Protein AF-0000000085033631 (afdb_homodimer)

Nearest PDB structures (foldseek):
  5b58-assembly1_B  TM=4.765E-01  e=1.119E-01  Burkholderia cenocepacia J2315
  5b57-assembly1_A  TM=4.949E-01  e=3.288E-01  Burkholderia cenocepacia J2315
  7lb8-assembly1_B  TM=5.522E-01  e=1.009E+00  Escherichia coli K-12
  4bwz-assembly1_A  TM=1.788E-01  e=7.336E+00  Thermus thermophilus
  4dbl-assembly2_F  TM=5.258E-01  e=1.566E-01  Escherichia coli K-12

Organism: Pyrobaculum neutrophilum (strain DSM 2338 / JCM 9278 / NBRC 100436 / V24Sta) (NCBI:txid444157)

pLDDT: mean 90.76, std 9.57, range [24.38, 98.75]

Solvent-accessible surface area (backbone atoms only — not comparable to full-atom values): 26369 Å² total; per-residue (Å²): 107,70,65,57,54,52,49,27,48,53,50,24,32,32,43,32,30,34,29,37,11,50,24,33,23,24,47,37,64,70,45,78,60,65,26,50,16,42,36,18,44,47,3,15,48,41,15,18,52,38,20,71,74,68,71,37,62,70,59,9,41,51,48,12,26,50,54,28,30,53,50,21,46,51,47,44,54,46,40,72,72,56,24,86,46,73,68,38,32,45,53,51,23,45,27,48,30,38,41,48,47,30,48,43,40,70,75,60,37,86,49,84,34,39,32,44,69,58,26,59,69,64,36,62,56,99,81,41,51,42,43,55,54,51,37,39,49,50,41,51,51,50,52,49,48,50,50,43,42,48,73,70,37,70,65,21,49,50,41,54,42,34,58,75,36,48,68,61,29,42,73,73,66,44,60,56,66,57,47,24,39,51,31,28,17,50,12,29,21,33,11,3,42,18,20,27,51,38,12,38,84,39,74,41,49,73,69,49,26,61,57,45,33,53,53,31,48,44,21,38,55,39,6,10,83,56,30,51,71,30,21,54,55,28,22,47,52,50,22,48,52,40,49,51,25,50,75,75,39,55,84,39,29,63,24,53,52,30,50,51,36,49,53,43,38,71,75,33,66,58,16,78,53,49,74,77,74,71,84,120,109,70,66,57,52,51,49,28,48,51,48,24,32,31,43,32,31,34,28,36,11,51,23,33,23,24,48,37,63,72,45,78,59,64,28,52,16,41,37,19,43,46,3,16,47,41,14,19,52,38,21,72,74,68,71,38,61,69,60,8,42,52,48,11,27,50,54,29,29,54,51,21,46,52,46,45,54,46,42,71,73,57,24,85,46,72,67,37,29,46,53,51,22,46,28,48,31,40,41,48,47,32,49,43,40,71,75,61,39,86,50,83,35,39,32,45,70,59,28,58,70,63,37,62,56,98,82,42,50,42,44,54,54,52,37,40,51,52,40,51,51,52,51,48,50,48,50,43,44,48,73,70,36,70,64,21,51,48,42,53,40,34,58,76,35,48,69,60,29,43,71,72,67,42,58,56,68,58,48,23,39,53,30,29,18,49,10,30,21,33,12,3,43,19,19,25,52,40,11,38,83,38,74,42,48,72,68,50,26,60,56,46,33,52,53,31,49,45,21,38,55,37,6,9,84,54,32,51,71,30,21,54,55,29,22,47,53,48,22,47,52,40,48,51,24,50,75,74,40,54,84,39,27,65,26,54,52,30,50,52,37,50,52,42,37,71,76,32,66,59,15,78,54,49,72,75,72,72,82,118

Structure (mmCIF, N/CA/C/O backbone):
data_AF-0000000085033631-model_v1
#
loop_
_entity.id
_entity.type
_entity.pdbx_description
1 polymer 'Inner-membrane translocator'
#
loop_
_atom_site.group_PDB
_atom_site.id
_atom_site.type_symbol
_atom_site.label_atom_id
_atom_site.label_alt_id
_atom_site.label_comp_id
_atom_site.label_asym_id
_atom_site.label_entity_id
_atom_site.label_seq_id
_atom_site.pdbx_PDB_ins_code
_atom_site.Cartn_x
_atom_site.Cartn_y
_atom_site.Cartn_z
_atom_site.occupancy
_atom_site.B_iso_or_equiv
_atom_site.auth_seq_id
_atom_site.auth_comp_id
_atom_site.auth_asym_id
_atom_site.auth_atom_id
_atom_site.pdbx_PDB_model_num
ATOM 1 N N . MET A 1 1 ? -13.758 -29.391 13.039 1 77 1 MET A N 1
ATOM 2 C CA . MET A 1 1 ? -12.312 -29.547 12.922 1 77 1 MET A CA 1
ATOM 3 C C . MET A 1 1 ? -11.898 -29.688 11.461 1 77 1 MET A C 1
ATOM 5 O O . MET A 1 1 ? -11.055 -28.938 10.969 1 77 1 MET A O 1
ATOM 9 N N . ILE A 1 2 ? -12.609 -30.578 10.703 1 83.81 2 ILE A N 1
ATOM 10 C CA . ILE A 1 2 ? -12.242 -30.812 9.312 1 83.81 2 ILE A CA 1
ATOM 11 C C . ILE A 1 2 ? -12.445 -29.531 8.5 1 83.81 2 ILE A C 1
ATOM 13 O O . ILE A 1 2 ? -11.656 -29.219 7.609 1 83.81 2 ILE A O 1
ATOM 17 N N . GLU A 1 3 ? -13.438 -28.812 8.891 1 87.12 3 GLU A N 1
ATOM 18 C CA . GLU A 1 3 ? -13.742 -27.562 8.195 1 87.12 3 GLU A CA 1
ATOM 19 C C . GLU A 1 3 ? -12.602 -26.547 8.359 1 87.12 3 GLU A C 1
ATOM 21 O O . GLU A 1 3 ? -12.281 -25.812 7.426 1 87.12 3 GLU A O 1
ATOM 26 N N . PHE A 1 4 ? -12.117 -26.547 9.555 1 91.56 4 PHE A N 1
ATOM 27 C CA . PHE A 1 4 ? -11.008 -25.656 9.836 1 91.56 4 PHE A CA 1
ATOM 28 C C . PHE A 1 4 ? -9.812 -25.984 8.953 1 91.56 4 PHE A C 1
ATOM 30 O O . PHE A 1 4 ? -9.234 -25.078 8.32 1 91.56 4 PHE A O 1
ATOM 37 N N . PHE A 1 5 ? -9.453 -27.188 8.812 1 92.56 5 PHE A N 1
ATOM 38 C CA . PHE A 1 5 ? -8.281 -27.594 8.062 1 92.56 5 PHE A CA 1
ATOM 39 C C . PHE A 1 5 ? -8.516 -27.438 6.562 1 92.56 5 PHE A C 1
ATOM 41 O O . PHE A 1 5 ? -7.586 -27.109 5.812 1 92.56 5 PHE A O 1
ATOM 48 N N . LEU A 1 6 ? -9.766 -27.625 6.137 1 92.44 6 LEU A N 1
ATOM 49 C CA . LEU A 1 6 ? -10.094 -27.391 4.734 1 92.44 6 LEU A CA 1
ATOM 50 C C . LEU A 1 6 ? -9.953 -25.906 4.398 1 92.44 6 LEU A C 1
ATOM 52 O O . LEU A 1 6 ? -9.492 -25.547 3.309 1 92.44 6 LEU A O 1
ATOM 56 N N . ALA A 1 7 ? -10.312 -25.156 5.387 1 93.44 7 ALA A N 1
ATOM 57 C CA . ALA A 1 7 ? -10.172 -23.719 5.203 1 93.44 7 ALA A CA 1
ATOM 58 C C . ALA A 1 7 ? -8.703 -23.312 5.133 1 93.44 7 ALA A C 1
ATOM 60 O O . ALA A 1 7 ? -8.328 -22.453 4.328 1 93.44 7 ALA A O 1
ATOM 61 N N . VAL A 1 8 ? -7.91 -23.875 5.957 1 95.25 8 VAL A N 1
ATOM 62 C CA . VAL A 1 8 ? -6.473 -23.609 5.941 1 95.25 8 VAL A CA 1
ATOM 63 C C . VAL A 1 8 ? -5.887 -24.031 4.594 1 95.25 8 VAL A C 1
ATOM 65 O O . VAL A 1 8 ? -5.098 -23.297 3.996 1 95.25 8 VAL A O 1
ATOM 68 N N . LEU A 1 9 ? -6.32 -25.156 4.137 1 94.81 9 LEU A N 1
ATOM 69 C CA . LEU A 1 9 ? -5.793 -25.703 2.889 1 94.81 9 LEU A CA 1
ATOM 70 C C . LEU A 1 9 ? -6.113 -24.781 1.716 1 94.81 9 LEU A C 1
ATOM 72 O O . LEU A 1 9 ? -5.246 -24.5 0.891 1 94.81 9 LEU A O 1
ATOM 76 N N . THR A 1 10 ? -7.352 -24.344 1.593 1 95.19 10 THR A N 1
ATOM 77 C CA . THR A 1 10 ? -7.762 -23.516 0.463 1 95.19 10 THR A CA 1
ATOM 78 C C . THR A 1 10 ? -7.047 -22.172 0.491 1 95.19 10 THR A C 1
ATOM 80 O O . THR A 1 10 ? -6.586 -21.688 -0.545 1 95.19 10 THR A O 1
ATOM 83 N N . PHE A 1 11 ? -6.918 -21.641 1.709 1 96.38 11 PHE A N 1
ATOM 84 C CA . PHE A 1 11 ? -6.227 -20.375 1.803 1 96.38 11 PHE A CA 1
ATOM 85 C C . PHE A 1 11 ? -4.738 -20.531 1.51 1 96.38 11 PHE A C 1
ATOM 87 O O . PHE A 1 11 ? -4.137 -19.688 0.833 1 96.38 11 PHE A O 1
ATOM 94 N N . TRP A 1 12 ? -4.203 -21.531 2.02 1 97.38 12 TRP A N 1
ATOM 95 C CA . TRP A 1 12 ? -2.791 -21.812 1.777 1 97.38 12 TRP A CA 1
ATOM 96 C C . TRP A 1 12 ? -2.52 -21.984 0.288 1 97.38 12 TRP A C 1
ATOM 98 O O . TRP A 1 12 ? -1.489 -21.547 -0.221 1 97.38 12 TRP A O 1
ATOM 108 N N . THR A 1 13 ? -3.395 -22.625 -0.419 1 97.12 13 THR A N 1
ATOM 109 C CA . THR A 1 13 ? -3.232 -22.953 -1.833 1 97.12 13 THR A CA 1
ATOM 110 C C . THR A 1 13 ? -2.975 -21.688 -2.65 1 97.12 13 THR A C 1
ATOM 112 O O . THR A 1 13 ? -1.993 -21.609 -3.393 1 97.12 13 THR A O 1
ATOM 115 N N . HIS A 1 14 ? -3.773 -20.703 -2.516 1 95.75 14 HIS A N 1
ATOM 116 C CA . HIS A 1 14 ? -3.561 -19.531 -3.352 1 95.75 14 HIS A CA 1
ATOM 117 C C . HIS A 1 14 ? -2.51 -18.609 -2.746 1 95.75 14 HIS A C 1
ATOM 119 O O . HIS A 1 14 ? -1.785 -17.922 -3.473 1 95.75 14 HIS A O 1
ATOM 125 N N . LEU A 1 15 ? -2.303 -18.672 -1.412 1 97.75 15 LEU A N 1
ATOM 126 C CA . LEU A 1 15 ? -1.318 -17.797 -0.782 1 97.75 15 LEU A CA 1
ATOM 127 C C . LEU A 1 15 ? 0.1 -18.25 -1.124 1 97.75 15 LEU A C 1
ATOM 129 O O . LEU A 1 15 ? 0.979 -17.406 -1.35 1 97.75 15 LEU A O 1
ATOM 133 N N . VAL A 1 16 ? 0.293 -19.484 -1.166 1 98.06 16 VAL A N 1
ATOM 134 C CA . VAL A 1 16 ? 1.641 -19.984 -1.423 1 98.06 16 VAL A CA 1
ATOM 135 C C . VAL A 1 16 ? 2.045 -19.672 -2.859 1 98.06 16 VAL A C 1
ATOM 137 O O . VAL A 1 16 ? 3.193 -19.297 -3.121 1 98.06 16 VAL A O 1
ATOM 140 N N . LEU A 1 17 ? 1.158 -19.781 -3.775 1 98.38 17 LEU A N 1
ATOM 141 C CA . LEU A 1 17 ? 1.452 -19.453 -5.164 1 98.38 17 LEU A CA 1
ATOM 142 C C . LEU A 1 17 ? 1.73 -17.953 -5.312 1 98.38 17 LEU A C 1
ATOM 144 O O . LEU A 1 17 ? 2.682 -17.562 -5.992 1 98.38 17 LEU A O 1
ATOM 148 N N . LEU A 1 18 ? 0.919 -17.188 -4.664 1 98.38 18 LEU A N 1
ATOM 149 C CA . LEU A 1 18 ? 1.08 -15.742 -4.672 1 98.38 18 LEU A CA 1
ATOM 150 C C . LEU A 1 18 ? 2.424 -15.344 -4.07 1 98.38 18 LEU A C 1
ATOM 152 O O . LEU A 1 18 ? 3.166 -14.555 -4.668 1 98.38 18 LEU A O 1
ATOM 156 N N . SER A 1 19 ? 2.736 -15.898 -2.967 1 98 19 SER A N 1
ATOM 157 C CA . SER A 1 19 ? 3.918 -15.477 -2.219 1 98 19 SER A CA 1
ATOM 158 C C . SER A 1 19 ? 5.195 -16.016 -2.857 1 98 19 SER A C 1
ATOM 160 O O . SER A 1 19 ? 6.219 -15.328 -2.883 1 98 19 SER A O 1
ATOM 162 N N . VAL A 1 20 ? 5.172 -17.234 -3.332 1 96.44 20 VAL A N 1
ATOM 163 C CA . VAL A 1 20 ? 6.332 -17.781 -4.031 1 96.44 20 VAL A CA 1
ATOM 164 C C . VAL A 1 20 ? 6.586 -16.984 -5.312 1 96.44 20 VAL A C 1
ATOM 166 O O . VAL A 1 20 ? 7.734 -16.75 -5.691 1 96.44 20 VAL A O 1
ATOM 169 N N . GLY A 1 21 ? 5.52 -16.609 -5.93 1 96.75 21 GLY A N 1
ATOM 170 C CA . GLY A 1 21 ? 5.672 -15.742 -7.086 1 96.75 21 GLY A CA 1
ATOM 171 C C . GLY A 1 21 ? 6.398 -14.445 -6.77 1 96.75 21 GLY A C 1
ATOM 172 O O . GLY A 1 21 ? 7.293 -14.031 -7.512 1 96.75 21 GLY A O 1
ATOM 173 N N . LEU A 1 22 ? 6.039 -13.852 -5.719 1 96.31 22 LEU A N 1
ATOM 174 C CA . LEU A 1 22 ? 6.691 -12.617 -5.309 1 96.31 22 LEU A CA 1
ATOM 175 C C . LEU A 1 22 ? 8.164 -12.852 -5 1 96.31 22 LEU A C 1
ATOM 177 O O . LEU A 1 22 ? 9.008 -12.008 -5.316 1 96.31 22 LEU A O 1
ATOM 181 N N . GLN A 1 23 ? 8.43 -13.945 -4.363 1 93.25 23 GLN A N 1
ATOM 182 C CA . GLN A 1 23 ? 9.812 -14.297 -4.07 1 93.25 23 GLN A CA 1
ATOM 183 C C . GLN A 1 23 ? 10.625 -14.445 -5.352 1 93.25 23 GLN A C 1
ATOM 185 O O . GLN A 1 23 ? 11.781 -14.016 -5.414 1 93.25 23 GLN A O 1
ATOM 190 N N . PHE A 1 24 ? 10.062 -14.969 -6.32 1 91 24 PHE A N 1
ATOM 191 C CA . PHE A 1 24 ? 10.75 -15.148 -7.598 1 91 24 PHE A CA 1
ATOM 192 C C . PHE A 1 24 ? 11.047 -13.797 -8.242 1 91 24 PHE A C 1
ATOM 194 O O . PHE A 1 24 ? 12.133 -13.594 -8.797 1 91 24 PHE A O 1
ATOM 201 N N . ILE A 1 25 ? 10.109 -12.992 -8.18 1 93.44 25 ILE A N 1
ATOM 202 C CA . ILE A 1 25 ? 10.312 -11.664 -8.758 1 93.44 25 ILE A CA 1
ATOM 203 C C . ILE A 1 25 ? 11.461 -10.961 -8.031 1 93.44 25 ILE A C 1
ATOM 205 O O . ILE A 1 25 ? 12.352 -10.398 -8.672 1 93.44 25 ILE A O 1
ATOM 209 N N . TYR A 1 26 ? 11.422 -11.055 -6.785 1 90.94 26 TYR A N 1
ATOM 210 C CA . TYR A 1 26 ? 12.461 -10.383 -6.02 1 90.94 26 TYR A CA 1
ATOM 211 C C . TYR A 1 26 ? 13.82 -11.031 -6.27 1 90.94 26 TYR A C 1
ATOM 213 O O . TYR A 1 26 ? 14.836 -10.336 -6.395 1 90.94 26 TYR A O 1
ATOM 221 N N . SER A 1 27 ? 13.875 -12.336 -6.301 1 86 27 SER A N 1
ATOM 222 C CA . SER A 1 27 ? 15.133 -13.031 -6.535 1 86 27 SER A CA 1
ATOM 223 C C . SER A 1 27 ? 15.695 -12.703 -7.914 1 86 27 SER A C 1
ATOM 225 O O . SER A 1 27 ? 16.906 -12.711 -8.117 1 86 27 SER A O 1
ATOM 227 N N . SER A 1 28 ? 14.844 -12.391 -8.797 1 87.88 28 SER A N 1
ATOM 228 C CA . SER A 1 28 ? 15.258 -12.195 -10.18 1 87.88 28 SER A CA 1
ATOM 229 C C . SER A 1 28 ? 15.578 -10.727 -10.453 1 87.88 28 SER A C 1
ATOM 231 O O . SER A 1 28 ? 16.562 -10.422 -11.133 1 87.88 28 SER A O 1
ATOM 233 N N . ALA A 1 29 ? 14.773 -9.867 -9.906 1 88.12 29 ALA A N 1
ATOM 234 C CA . ALA A 1 29 ? 14.914 -8.461 -10.281 1 88.12 29 ALA A CA 1
ATOM 235 C C . ALA A 1 29 ? 15.203 -7.59 -9.062 1 88.12 29 ALA A C 1
ATOM 237 O O . ALA A 1 29 ? 15.43 -6.383 -9.195 1 88.12 29 ALA A O 1
ATOM 238 N N . LYS A 1 30 ? 15.188 -8.133 -7.918 1 88.06 30 LYS A N 1
ATOM 239 C CA . LYS A 1 30 ? 15.43 -7.41 -6.672 1 88.06 30 LYS A CA 1
ATOM 240 C C . LYS A 1 30 ? 14.477 -6.227 -6.531 1 88.06 30 LYS A C 1
ATOM 242 O O . LYS A 1 30 ? 14.891 -5.121 -6.176 1 88.06 30 LYS A O 1
ATOM 247 N N . THR A 1 31 ? 13.297 -6.516 -6.93 1 87.81 31 THR A N 1
ATOM 248 C CA . THR A 1 31 ? 12.25 -5.508 -6.859 1 87.81 31 THR A CA 1
ATOM 249 C C . THR A 1 31 ? 11.102 -5.98 -5.973 1 87.81 31 THR A C 1
ATOM 251 O O . THR A 1 31 ? 10.555 -7.066 -6.18 1 87.81 31 THR A O 1
ATOM 254 N N . LEU A 1 32 ? 10.891 -5.176 -4.934 1 89.5 32 LEU A N 1
ATOM 255 C CA . LEU A 1 32 ? 9.672 -5.422 -4.172 1 89.5 32 LEU A CA 1
ATOM 256 C C . LEU A 1 32 ? 8.453 -4.855 -4.895 1 89.5 32 LEU A C 1
ATOM 258 O O . LEU A 1 32 ? 8.195 -3.65 -4.832 1 89.5 32 LEU A O 1
ATOM 262 N N . ASN A 1 33 ? 7.723 -5.684 -5.488 1 94.12 33 ASN A N 1
ATOM 263 C CA . ASN A 1 33 ? 6.645 -5.312 -6.395 1 94.12 33 ASN A CA 1
ATOM 264 C C . ASN A 1 33 ? 5.344 -5.043 -5.641 1 94.12 33 ASN A C 1
ATOM 266 O O . ASN A 1 33 ? 4.605 -5.977 -5.312 1 94.12 33 ASN A O 1
ATOM 270 N N . LEU A 1 34 ? 4.949 -3.773 -5.527 1 94.06 34 LEU A N 1
ATOM 271 C CA . LEU A 1 34 ? 3.74 -3.385 -4.812 1 94.06 34 LEU A CA 1
ATOM 272 C C . LEU A 1 34 ? 2.498 -3.689 -5.645 1 94.06 34 LEU A C 1
ATOM 274 O O . LEU A 1 34 ? 1.378 -3.658 -5.125 1 94.06 34 LEU A O 1
ATOM 278 N N . SER A 1 35 ? 2.689 -3.996 -6.875 1 96.06 35 SER A N 1
ATOM 279 C CA . SER A 1 35 ? 1.551 -4.324 -7.727 1 96.06 35 SER A CA 1
ATOM 280 C C . SER A 1 35 ? 1.356 -5.832 -7.836 1 96.06 35 SER A C 1
ATOM 282 O O . SER A 1 35 ? 0.559 -6.305 -8.648 1 96.06 35 SER A O 1
ATOM 284 N N . HIS A 1 36 ? 2.057 -6.52 -7.066 1 97.75 36 HIS A N 1
ATOM 285 C CA . HIS A 1 36 ? 2.064 -7.973 -7.191 1 97.75 36 HIS A CA 1
ATOM 286 C C . HIS A 1 36 ? 0.664 -8.547 -7.016 1 97.75 36 HIS A C 1
ATOM 288 O O . HIS A 1 36 ? 0.277 -9.484 -7.727 1 97.75 36 HIS A O 1
ATOM 294 N N . GLY A 1 37 ? -0.104 -8.031 -6.102 1 97.69 37 GLY A N 1
ATOM 295 C CA . GLY A 1 37 ? -1.469 -8.484 -5.887 1 97.69 37 GLY A CA 1
ATOM 296 C C . GLY A 1 37 ? -2.346 -8.344 -7.117 1 97.69 37 GLY A C 1
ATOM 297 O O . GLY A 1 37 ? -3.309 -9.094 -7.289 1 97.69 37 GLY A O 1
ATOM 298 N N . SER A 1 38 ? -1.999 -7.371 -7.934 1 98.06 38 SER A N 1
ATOM 299 C CA . SER A 1 38 ? -2.789 -7.121 -9.133 1 98.06 38 SER A CA 1
ATOM 300 C C . SER A 1 38 ? -2.672 -8.273 -10.125 1 98.06 38 SER A C 1
ATOM 302 O O . SER A 1 38 ? -3.615 -8.562 -10.867 1 98.06 38 SER A O 1
ATOM 304 N N . PHE A 1 39 ? -1.561 -8.93 -10.117 1 98.69 39 PHE A N 1
ATOM 305 C CA . PHE A 1 39 ? -1.377 -10.055 -11.023 1 98.69 39 PHE A CA 1
ATOM 306 C C . PHE A 1 39 ? -2.182 -11.258 -10.562 1 98.69 39 PHE A C 1
ATOM 308 O O . PHE A 1 39 ? -2.666 -12.039 -11.383 1 98.69 39 PHE A O 1
ATOM 315 N N . PHE A 1 40 ? -2.277 -11.414 -9.273 1 98.56 40 PHE A N 1
ATOM 316 C CA . PHE A 1 40 ? -3.16 -12.43 -8.719 1 98.56 40 PHE A CA 1
ATOM 317 C C . PHE A 1 40 ? -4.598 -12.203 -9.164 1 98.56 40 PHE A C 1
ATOM 319 O O . PHE A 1 40 ? -5.266 -13.133 -9.633 1 98.56 40 PHE A O 1
ATOM 326 N N . VAL A 1 41 ? -5.031 -10.977 -9.055 1 98.31 41 VAL A N 1
ATOM 327 C CA . VAL A 1 41 ? -6.398 -10.609 -9.406 1 98.31 41 VAL A CA 1
ATOM 328 C C . VAL A 1 41 ? -6.594 -10.727 -10.914 1 98.31 41 VAL A C 1
ATOM 330 O O . VAL A 1 41 ? -7.66 -11.141 -11.375 1 98.31 41 VAL A O 1
ATOM 333 N N . LEU A 1 42 ? -5.562 -10.359 -11.656 1 98.5 42 LEU A N 1
ATOM 334 C CA . LEU A 1 42 ? -5.613 -10.547 -13.102 1 98.5 42 LEU A CA 1
ATOM 335 C C . LEU A 1 42 ? -5.934 -11.992 -13.453 1 98.5 42 LEU A C 1
ATOM 337 O O . LEU A 1 42 ? -6.781 -12.258 -14.312 1 98.5 42 LEU A O 1
ATOM 341 N N . GLY A 1 43 ? -5.297 -12.898 -12.805 1 98.62 43 GLY A N 1
ATOM 342 C CA . GLY A 1 43 ? -5.555 -14.312 -13.031 1 98.62 43 GLY A CA 1
ATOM 343 C C . GLY A 1 43 ? -6.992 -14.703 -12.734 1 98.62 43 GLY A C 1
ATOM 344 O O . GLY A 1 43 ? -7.602 -15.453 -13.5 1 98.62 43 GLY A O 1
ATOM 345 N N . GLY A 1 44 ? -7.477 -14.242 -11.633 1 98.56 44 GLY A N 1
ATOM 346 C CA . GLY A 1 44 ? -8.852 -14.539 -11.258 1 98.56 44 GLY A CA 1
ATOM 347 C C . GLY A 1 44 ? -9.867 -13.984 -12.234 1 98.56 44 GLY A C 1
ATOM 348 O O . GLY A 1 44 ? -10.805 -14.688 -12.625 1 98.56 44 GLY A O 1
ATOM 349 N N . TYR A 1 45 ? -9.688 -12.742 -12.633 1 98.25 45 TYR A N 1
ATOM 350 C CA . TYR A 1 45 ? -10.609 -12.109 -13.562 1 98.25 45 TYR A CA 1
ATOM 351 C C . TYR A 1 45 ? -10.594 -12.812 -14.914 1 98.25 45 TYR A C 1
ATOM 353 O O . TYR A 1 45 ? -11.648 -13.141 -15.461 1 98.25 45 TYR A O 1
ATOM 361 N N . VAL A 1 46 ? -9.414 -13.031 -15.445 1 98.25 46 VAL A N 1
ATOM 362 C CA . VAL A 1 46 ? -9.289 -13.609 -16.781 1 98.25 46 VAL A CA 1
ATOM 363 C C . VAL A 1 46 ? -9.828 -15.039 -16.766 1 98.25 46 VAL A C 1
ATOM 365 O O . VAL A 1 46 ? -10.547 -15.445 -17.688 1 98.25 46 VAL A O 1
ATOM 368 N N . ALA A 1 47 ? -9.492 -15.797 -15.742 1 98.5 47 ALA A N 1
ATOM 369 C CA . ALA A 1 47 ? -9.977 -17.172 -15.672 1 98.5 47 ALA A CA 1
ATOM 370 C C . ALA A 1 47 ? -11.5 -17.203 -15.578 1 98.5 47 ALA A C 1
ATOM 372 O O . ALA A 1 47 ? -12.148 -18.016 -16.25 1 98.5 47 ALA A O 1
ATOM 373 N N . SER A 1 48 ? -12.047 -16.375 -14.75 1 98.12 48 SER A N 1
ATOM 374 C CA . SER A 1 48 ? -13.5 -16.312 -14.594 1 98.12 48 SER A CA 1
ATOM 375 C C . SER A 1 48 ? -14.18 -15.93 -15.898 1 98.12 48 SER A C 1
ATOM 377 O O . SER A 1 48 ? -15.172 -16.547 -16.297 1 98.12 48 SER A O 1
ATOM 379 N N . TRP A 1 49 ? -13.625 -14.883 -16.484 1 97 49 TRP A N 1
ATOM 380 C CA . TRP A 1 49 ? -14.203 -14.391 -17.734 1 97 49 TRP A CA 1
ATOM 381 C C . TRP A 1 49 ? -14.086 -15.43 -18.844 1 97 49 TRP A C 1
ATOM 383 O O . TRP A 1 49 ? -15.039 -15.68 -19.578 1 97 49 TRP A O 1
ATOM 393 N N . ALA A 1 50 ? -12.93 -16.031 -19.031 1 97.69 50 ALA A N 1
ATOM 394 C CA . ALA A 1 50 ? -12.688 -17.016 -20.062 1 97.69 50 ALA A CA 1
ATOM 395 C C . ALA A 1 50 ? -13.539 -18.266 -19.844 1 97.69 50 ALA A C 1
ATOM 397 O O . ALA A 1 50 ? -14.023 -18.875 -20.797 1 97.69 50 ALA A O 1
ATOM 398 N N . PHE A 1 51 ? -13.672 -18.641 -18.578 1 97.75 51 PHE A N 1
ATOM 399 C CA . PHE A 1 51 ? -14.516 -19.797 -18.281 1 97.75 51 PHE A CA 1
ATOM 400 C C . PHE A 1 51 ? -15.961 -19.531 -18.688 1 97.75 51 PHE A C 1
ATOM 402 O O . PHE A 1 51 ? -16.625 -20.391 -19.25 1 97.75 51 PHE A O 1
ATOM 409 N N . ALA A 1 52 ? -16.422 -18.406 -18.344 1 95.75 52 ALA A N 1
ATOM 410 C CA . ALA A 1 52 ? -17.797 -18.047 -18.703 1 95.75 52 ALA A CA 1
ATOM 411 C C . ALA A 1 52 ? -17.984 -18.031 -20.219 1 95.75 52 ALA A C 1
ATOM 413 O O . ALA A 1 52 ? -19.031 -18.406 -20.719 1 95.75 52 ALA A O 1
ATOM 414 N N . ALA A 1 53 ? -16.969 -17.625 -20.938 1 95.75 53 ALA A N 1
ATOM 415 C CA . ALA A 1 53 ? -17.062 -17.469 -22.391 1 95.75 53 ALA A CA 1
ATOM 416 C C . ALA A 1 53 ? -16.844 -18.797 -23.094 1 95.75 53 ALA A C 1
ATOM 418 O O . ALA A 1 53 ? -17.5 -19.078 -24.109 1 95.75 53 ALA A O 1
ATOM 419 N N . LEU A 1 54 ? -15.898 -19.609 -22.594 1 96.12 54 LEU A N 1
ATOM 420 C CA . LEU A 1 54 ? -15.453 -20.781 -23.328 1 96.12 54 LEU A CA 1
ATOM 421 C C . LEU A 1 54 ? -16 -22.062 -22.703 1 96.12 54 LEU A C 1
ATOM 423 O O . LEU A 1 54 ? -16 -23.125 -23.344 1 96.12 54 LEU A O 1
ATOM 427 N N . GLY A 1 55 ? -16.344 -22.062 -21.484 1 95.38 55 GLY A N 1
ATOM 428 C CA . GLY A 1 55 ? -16.953 -23.188 -20.812 1 95.38 55 GLY A CA 1
ATOM 429 C C . GLY A 1 55 ? -15.945 -24.219 -20.328 1 95.38 55 GLY A C 1
ATOM 430 O O . GLY A 1 55 ? -16.312 -25.234 -19.766 1 95.38 55 GLY A O 1
ATOM 431 N N . ASN A 1 56 ? -14.703 -23.984 -20.625 1 97.5 56 ASN A N 1
ATOM 432 C CA . ASN A 1 56 ? -13.641 -24.906 -20.219 1 97.5 56 ASN A CA 1
ATOM 433 C C . ASN A 1 56 ? -12.656 -24.25 -19.266 1 97.5 56 ASN A C 1
ATOM 435 O O . ASN A 1 56 ? -11.906 -23.359 -19.641 1 97.5 56 ASN A O 1
ATOM 439 N N . PHE A 1 57 ? -12.617 -24.797 -18 1 97.44 57 PHE A N 1
ATOM 440 C CA . PHE A 1 57 ? -11.812 -24.172 -16.953 1 97.44 57 PHE A CA 1
ATOM 441 C C . PHE A 1 57 ? -10.328 -24.375 -17.219 1 97.44 57 PHE A C 1
ATOM 443 O O . PHE A 1 57 ? -9.516 -23.5 -16.906 1 97.44 57 PHE A O 1
ATOM 450 N N . GLY A 1 58 ? -9.922 -25.469 -17.812 1 97.06 58 GLY A N 1
ATOM 451 C CA . GLY A 1 58 ? -8.523 -25.672 -18.188 1 97.06 58 GLY A CA 1
ATOM 452 C C . GLY A 1 58 ? -8 -24.625 -19.141 1 97.06 58 GLY A C 1
ATOM 453 O O . GLY A 1 58 ? -6.934 -24.047 -18.906 1 97.06 58 GLY A O 1
ATOM 454 N N . ILE A 1 59 ? -8.758 -24.359 -20.141 1 97.5 59 ILE A N 1
ATOM 455 C CA . ILE A 1 59 ? -8.391 -23.328 -21.125 1 97.5 59 ILE A CA 1
ATOM 456 C C . ILE A 1 59 ? -8.375 -21.953 -20.453 1 97.5 59 ILE A C 1
ATOM 458 O O . ILE A 1 59 ? -7.535 -21.109 -20.781 1 97.5 59 ILE A O 1
ATOM 462 N N . ALA A 1 60 ? -9.312 -21.781 -19.516 1 98.38 60 ALA A N 1
ATOM 463 C CA . ALA A 1 60 ? -9.398 -20.516 -18.797 1 98.38 60 ALA A CA 1
ATOM 464 C C . ALA A 1 60 ? -8.133 -20.25 -17.984 1 98.38 60 ALA A C 1
ATOM 466 O O . ALA A 1 60 ? -7.633 -19.125 -17.938 1 98.38 60 ALA A O 1
ATOM 467 N N . VAL A 1 61 ? -7.68 -21.297 -17.375 1 98.31 61 VAL A N 1
ATOM 468 C CA . VAL A 1 61 ? -6.465 -21.188 -16.562 1 98.31 61 VAL A CA 1
ATOM 469 C C . VAL A 1 61 ? -5.277 -20.859 -17.469 1 98.31 61 VAL A C 1
ATOM 471 O O . VAL A 1 61 ? -4.457 -20 -17.141 1 98.31 61 VAL A O 1
ATOM 474 N N . PHE A 1 62 ? -5.18 -21.469 -18.609 1 98 62 PHE A N 1
ATOM 475 C CA . PHE A 1 62 ? -4.098 -21.203 -19.547 1 98 62 PHE A CA 1
ATOM 476 C C . PHE A 1 62 ? -4.172 -19.781 -20.078 1 98 62 PHE A C 1
ATOM 478 O O . PHE A 1 62 ? -3.143 -19.109 -20.25 1 98 62 PHE A O 1
ATOM 485 N N . ALA A 1 63 ? -5.344 -19.344 -20.328 1 98.38 63 ALA A N 1
ATOM 486 C CA . ALA A 1 63 ? -5.527 -17.969 -20.781 1 98.38 63 ALA A CA 1
ATOM 487 C C . ALA A 1 63 ? -5.07 -16.984 -19.703 1 98.38 63 ALA A C 1
ATOM 489 O O . ALA A 1 63 ? -4.414 -15.984 -20.016 1 98.38 63 ALA A O 1
ATOM 490 N N . ALA A 1 64 ? -5.457 -17.25 -18.453 1 98.56 64 ALA A N 1
ATOM 491 C CA . ALA A 1 64 ? -5.078 -16.391 -17.328 1 98.56 64 ALA A CA 1
ATOM 492 C C . ALA A 1 64 ? -3.559 -16.312 -17.188 1 98.56 64 ALA A C 1
ATOM 494 O O . ALA A 1 64 ? -2.994 -15.227 -17.047 1 98.56 64 ALA A O 1
ATOM 495 N N . VAL A 1 65 ? -2.922 -17.453 -17.234 1 98.12 65 VAL A N 1
ATOM 496 C CA . VAL A 1 65 ? -1.472 -17.516 -17.078 1 98.12 65 VAL A CA 1
ATOM 497 C C . VAL A 1 65 ? -0.799 -16.859 -18.281 1 98.12 65 VAL A C 1
ATOM 499 O O . VAL A 1 65 ? 0.209 -16.156 -18.125 1 98.12 65 VAL A O 1
ATOM 502 N N . GLY A 1 66 ? -1.342 -17.031 -19.484 1 98.25 66 GLY A N 1
ATOM 503 C CA . GLY A 1 66 ? -0.802 -16.406 -20.688 1 98.25 66 GLY A CA 1
ATOM 504 C C . GLY A 1 66 ? -0.86 -14.891 -20.641 1 98.25 66 GLY A C 1
ATOM 505 O O . GLY A 1 66 ? 0.14 -14.219 -20.906 1 98.25 66 GLY A O 1
ATOM 506 N N . VAL A 1 67 ? -2 -14.383 -20.312 1 98.44 67 VAL A N 1
ATOM 507 C CA . VAL A 1 67 ? -2.174 -12.938 -20.219 1 98.44 67 VAL A CA 1
ATOM 508 C C . VAL A 1 67 ? -1.253 -12.375 -19.141 1 98.44 67 VAL A C 1
ATOM 510 O O . VAL A 1 67 ? -0.646 -11.312 -19.328 1 98.44 67 VAL A O 1
ATOM 513 N N . ALA A 1 68 ? -1.184 -13.102 -18.062 1 98.31 68 ALA A N 1
ATOM 514 C CA . ALA A 1 68 ? -0.326 -12.656 -16.969 1 98.31 68 ALA A CA 1
ATOM 515 C C . ALA A 1 68 ? 1.145 -12.688 -17.375 1 98.31 68 ALA A C 1
ATOM 517 O O . ALA A 1 68 ? 1.933 -11.844 -16.953 1 98.31 68 ALA A O 1
ATOM 518 N N . ALA A 1 69 ? 1.511 -13.688 -18.109 1 97.75 69 ALA A N 1
ATOM 519 C CA . ALA A 1 69 ? 2.887 -13.773 -18.594 1 97.75 69 ALA A CA 1
ATOM 520 C C . ALA A 1 69 ? 3.24 -12.57 -19.453 1 97.75 69 ALA A C 1
ATOM 522 O O . ALA A 1 69 ? 4.336 -12.016 -19.344 1 97.75 69 ALA A O 1
ATOM 523 N N . LEU A 1 70 ? 2.363 -12.18 -20.281 1 98.25 70 LEU A N 1
ATOM 524 C CA . LEU A 1 70 ? 2.578 -11 -21.109 1 98.25 70 LEU A CA 1
ATOM 525 C C . LEU A 1 70 ? 2.674 -9.742 -20.25 1 98.25 70 LEU A C 1
ATOM 527 O O . LEU A 1 70 ? 3.533 -8.891 -20.484 1 98.25 70 LEU A O 1
ATOM 531 N N . ALA A 1 71 ? 1.815 -9.648 -19.297 1 98.19 71 ALA A N 1
ATOM 532 C CA . ALA A 1 71 ? 1.855 -8.516 -18.375 1 98.19 71 ALA A CA 1
ATOM 533 C C . ALA A 1 71 ? 3.152 -8.508 -17.578 1 98.19 71 ALA A C 1
ATOM 535 O O . ALA A 1 71 ? 3.701 -7.445 -17.281 1 98.19 71 ALA A O 1
ATOM 536 N N . GLY A 1 72 ? 3.551 -9.727 -17.188 1 98 72 GLY A N 1
ATOM 537 C CA . GLY A 1 72 ? 4.812 -9.852 -16.484 1 98 72 GLY A CA 1
ATOM 538 C C . GLY A 1 72 ? 6.004 -9.391 -17.297 1 98 72 GLY A C 1
ATOM 539 O O . GLY A 1 72 ? 6.918 -8.75 -16.766 1 98 72 GLY A O 1
ATOM 540 N N . ALA A 1 73 ? 6.02 -9.695 -18.609 1 97.5 73 ALA A N 1
ATOM 541 C CA . ALA A 1 73 ? 7.074 -9.227 -19.5 1 97.5 73 ALA A CA 1
ATOM 542 C C . ALA A 1 73 ? 7.07 -7.707 -19.609 1 97.5 73 ALA A C 1
ATOM 544 O O . ALA A 1 73 ? 8.125 -7.074 -19.562 1 97.5 73 ALA A O 1
ATOM 545 N N . ALA A 1 74 ? 5.922 -7.176 -19.719 1 97.31 74 ALA A N 1
ATOM 546 C CA . ALA A 1 74 ? 5.797 -5.723 -19.781 1 97.31 74 ALA A CA 1
ATOM 547 C C . ALA A 1 74 ? 6.27 -5.086 -18.469 1 97.31 74 ALA A C 1
ATOM 549 O O . ALA A 1 74 ? 6.926 -4.039 -18.484 1 97.31 74 ALA A O 1
ATOM 550 N N . PHE A 1 75 ? 5.887 -5.695 -17.406 1 96.75 75 PHE A N 1
ATOM 551 C CA . PHE A 1 75 ? 6.316 -5.227 -16.094 1 96.75 75 PHE A CA 1
ATOM 552 C C . PHE A 1 75 ? 7.84 -5.188 -16 1 96.75 75 PHE A C 1
ATOM 554 O O . PHE A 1 75 ? 8.414 -4.195 -15.555 1 96.75 75 PHE A O 1
ATOM 561 N N . TYR A 1 76 ? 8.469 -6.27 -16.406 1 96.25 76 TYR A N 1
ATOM 562 C CA . TYR A 1 76 ? 9.922 -6.348 -16.328 1 96.25 76 TYR A CA 1
ATOM 563 C C . TYR A 1 76 ? 10.578 -5.262 -17.172 1 96.25 76 TYR A C 1
ATOM 565 O O . TYR A 1 76 ? 11.539 -4.621 -16.734 1 96.25 76 TYR A O 1
ATOM 573 N N . ILE A 1 77 ? 10.062 -5.059 -18.359 1 94.62 77 ILE A N 1
ATOM 574 C CA . ILE A 1 77 ? 10.602 -4.027 -19.234 1 94.62 77 ILE A CA 1
ATOM 575 C C . ILE A 1 77 ? 10.422 -2.656 -18.594 1 94.62 77 ILE A C 1
ATOM 577 O O . ILE A 1 77 ? 11.344 -1.835 -18.594 1 94.62 77 ILE A O 1
ATOM 581 N N . GLY A 1 78 ? 9.266 -2.416 -17.984 1 93.12 78 GLY A N 1
ATOM 582 C CA . GLY A 1 78 ? 9.008 -1.151 -17.312 1 93.12 78 GLY A CA 1
ATOM 583 C C . GLY A 1 78 ? 9.922 -0.904 -16.141 1 93.12 78 GLY A C 1
ATOM 584 O O . GLY A 1 78 ? 10.5 0.179 -16 1 93.12 78 GLY A O 1
ATOM 585 N N . VAL A 1 79 ? 10.023 -1.899 -15.305 1 91.81 79 VAL A N 1
ATOM 586 C CA . VAL A 1 79 ? 10.852 -1.758 -14.109 1 91.81 79 VAL A CA 1
ATOM 587 C C . VAL A 1 79 ? 12.305 -1.542 -14.508 1 91.81 79 VAL A C 1
ATOM 589 O O . VAL A 1 79 ? 13.008 -0.717 -13.914 1 91.81 79 VAL A O 1
ATOM 592 N N . SER A 1 80 ? 12.812 -2.283 -15.5 1 90.75 80 SER A N 1
ATOM 593 C CA . SER A 1 80 ? 14.203 -2.193 -15.945 1 90.75 80 SER A CA 1
ATOM 594 C C . SER A 1 80 ? 14.5 -0.831 -16.562 1 90.75 80 SER A C 1
ATOM 596 O O . SER A 1 80 ? 15.617 -0.323 -16.438 1 90.75 80 SER A O 1
ATOM 598 N N . ARG A 1 81 ? 13.5 -0.221 -17.094 1 88.25 81 ARG A N 1
ATOM 599 C CA . ARG A 1 81 ? 13.727 1.031 -17.812 1 88.25 81 ARG A CA 1
ATOM 600 C C . ARG A 1 81 ? 13.461 2.232 -16.906 1 88.25 81 ARG A C 1
ATOM 602 O O . ARG A 1 81 ? 14.133 3.258 -17.016 1 88.25 81 ARG A O 1
ATOM 609 N N . LEU A 1 82 ? 12.484 2.084 -16.016 1 86.94 82 LEU A N 1
ATOM 610 C CA . LEU A 1 82 ? 11.984 3.283 -15.352 1 86.94 82 LEU A CA 1
ATOM 611 C C . LEU A 1 82 ? 12.305 3.254 -13.859 1 86.94 82 LEU A C 1
ATOM 613 O O . LEU A 1 82 ? 12.195 4.277 -13.18 1 86.94 82 LEU A O 1
ATOM 617 N N . ALA A 1 83 ? 12.688 2.176 -13.328 1 86.19 83 ALA A N 1
ATOM 618 C CA . ALA A 1 83 ? 12.812 2.031 -11.875 1 86.19 83 ALA A CA 1
ATOM 619 C C . ALA A 1 83 ? 14.148 1.396 -11.508 1 86.19 83 ALA A C 1
ATOM 621 O O . ALA A 1 83 ? 14.188 0.259 -11.023 1 86.19 83 ALA A O 1
ATOM 622 N N . ARG A 1 84 ? 15.156 2.17 -11.461 1 80.56 84 ARG A N 1
ATOM 623 C CA . ARG A 1 84 ? 16.5 1.637 -11.273 1 80.56 84 ARG A CA 1
ATOM 624 C C . ARG A 1 84 ? 16.891 1.635 -9.797 1 80.56 84 ARG A C 1
ATOM 626 O O . ARG A 1 84 ? 17.781 0.892 -9.391 1 80.56 84 ARG A O 1
ATOM 633 N N . ASP A 1 85 ? 16.312 2.475 -9.062 1 84.25 85 ASP A N 1
ATOM 634 C CA . ASP A 1 85 ? 16.609 2.486 -7.633 1 84.25 85 ASP A CA 1
ATOM 635 C C . ASP A 1 85 ? 15.383 2.07 -6.82 1 84.25 85 ASP A C 1
ATOM 637 O O . ASP A 1 85 ? 14.273 1.972 -7.355 1 84.25 85 ASP A O 1
ATOM 641 N N . GLU A 1 86 ? 15.516 1.832 -5.609 1 83.69 86 GLU A N 1
ATOM 642 C CA . GLU A 1 86 ? 14.477 1.295 -4.742 1 83.69 86 GLU A CA 1
ATOM 643 C C . GLU A 1 86 ? 13.289 2.252 -4.645 1 83.69 86 GLU A C 1
ATOM 645 O O . GLU A 1 86 ? 12.133 1.821 -4.641 1 83.69 86 GLU A O 1
ATOM 650 N N . THR A 1 87 ? 13.617 3.51 -4.613 1 82.31 87 THR A N 1
ATOM 651 C CA . THR A 1 87 ? 12.57 4.512 -4.477 1 82.31 87 THR A CA 1
ATOM 652 C C . THR A 1 87 ? 11.719 4.574 -5.746 1 82.31 87 THR A C 1
ATOM 654 O O . THR A 1 87 ? 10.484 4.586 -5.672 1 82.31 87 THR A O 1
ATOM 657 N N . SER A 1 88 ? 12.344 4.586 -6.863 1 85.12 88 SER A N 1
ATOM 658 C CA . SER A 1 88 ? 11.633 4.605 -8.133 1 85.12 88 SER A CA 1
ATOM 659 C C . SER A 1 88 ? 10.82 3.332 -8.336 1 85.12 88 SER A C 1
ATOM 661 O O . SER A 1 88 ? 9.734 3.363 -8.922 1 85.12 88 SER A O 1
ATOM 663 N N . GLN A 1 89 ? 11.352 2.27 -7.793 1 89.88 89 GLN A N 1
ATOM 664 C CA . GLN A 1 89 ? 10.625 1.008 -7.891 1 89.88 89 GLN A CA 1
ATOM 665 C C . GLN A 1 89 ? 9.32 1.061 -7.098 1 89.88 89 GLN A C 1
ATOM 667 O O . GLN A 1 89 ? 8.297 0.553 -7.547 1 89.88 89 GLN A O 1
ATOM 672 N N . LEU A 1 90 ? 9.422 1.654 -5.973 1 88.75 90 LEU A N 1
ATOM 673 C CA . LEU A 1 90 ? 8.242 1.771 -5.125 1 88.75 90 LEU A CA 1
ATOM 674 C C . LEU A 1 90 ? 7.164 2.602 -5.812 1 88.75 90 LEU A C 1
ATOM 676 O O . LEU A 1 90 ? 6 2.193 -5.867 1 88.75 90 LEU A O 1
ATOM 680 N N . PHE A 1 91 ? 7.551 3.715 -6.371 1 89.38 91 PHE A N 1
ATOM 681 C CA . PHE A 1 91 ? 6.586 4.598 -7.016 1 89.38 91 PHE A CA 1
ATOM 682 C C . PHE A 1 91 ? 6.055 3.971 -8.297 1 89.38 91 PHE A C 1
ATOM 684 O O . PHE A 1 91 ? 4.867 4.082 -8.602 1 89.38 91 PHE A O 1
ATOM 691 N N . PHE A 1 92 ? 6.891 3.311 -9.031 1 91.62 92 PHE A N 1
ATOM 692 C CA . PHE A 1 92 ? 6.484 2.656 -10.266 1 91.62 92 PHE A CA 1
ATOM 693 C C . PHE A 1 92 ? 5.469 1.554 -9.992 1 91.62 92 PHE A C 1
ATOM 695 O O . PHE A 1 92 ? 4.406 1.508 -10.609 1 91.62 92 PHE A O 1
ATOM 702 N N . THR A 1 93 ? 5.816 0.724 -9.023 1 94.31 93 THR A N 1
ATOM 703 C CA . THR A 1 93 ? 4.965 -0.429 -8.758 1 94.31 93 THR A CA 1
ATOM 704 C C . THR A 1 93 ? 3.662 0.003 -8.094 1 94.31 93 THR A C 1
ATOM 706 O O . THR A 1 93 ? 2.607 -0.586 -8.344 1 94.31 93 THR A O 1
ATOM 709 N N . PHE A 1 94 ? 3.766 1.015 -7.293 1 91.88 94 PHE A N 1
ATOM 710 C CA . PHE A 1 94 ? 2.557 1.556 -6.684 1 91.88 94 PHE A CA 1
ATOM 711 C C . PHE A 1 94 ? 1.635 2.148 -7.746 1 91.88 94 PHE A C 1
ATOM 713 O O . PHE A 1 94 ? 0.416 1.972 -7.684 1 91.88 94 PHE A O 1
ATOM 720 N N . SER A 1 95 ? 2.205 2.891 -8.695 1 91.5 95 SER A N 1
ATOM 721 C CA . SER A 1 95 ? 1.436 3.441 -9.812 1 91.5 95 SER A CA 1
ATOM 722 C C . SER A 1 95 ? 0.761 2.336 -10.617 1 91.5 95 SER A C 1
ATOM 724 O O . SER A 1 95 ? -0.418 2.441 -10.953 1 91.5 95 SER A O 1
ATOM 726 N N . LEU A 1 96 ? 1.51 1.317 -10.844 1 94.06 96 LEU A N 1
ATOM 727 C CA . LEU A 1 96 ? 0.965 0.201 -11.609 1 94.06 96 LEU A CA 1
ATOM 728 C C . LEU A 1 96 ? -0.205 -0.444 -10.875 1 94.06 96 LEU A C 1
ATOM 730 O O . LEU A 1 96 ? -1.18 -0.868 -11.5 1 94.06 96 LEU A O 1
ATOM 734 N N . PHE A 1 97 ? -0.075 -0.555 -9.555 1 94.12 97 PHE A N 1
ATOM 735 C CA . PHE A 1 97 ? -1.155 -1.093 -8.734 1 94.12 97 PHE A CA 1
ATOM 736 C C . PHE A 1 97 ? -2.461 -0.358 -9.008 1 94.12 97 PHE A C 1
ATOM 738 O O . PHE A 1 97 ? -3.486 -0.985 -9.289 1 94.12 97 PHE A O 1
ATOM 745 N N . TRP A 1 98 ? -2.4 0.872 -9.055 1 90.56 98 TRP A N 1
ATOM 746 C CA . TRP A 1 98 ? -3.613 1.673 -9.18 1 90.56 98 TRP A CA 1
ATOM 747 C C . TRP A 1 98 ? -4.082 1.726 -10.625 1 90.56 98 TRP A C 1
ATOM 749 O O . TRP A 1 98 ? -5.285 1.805 -10.898 1 90.56 98 TRP A O 1
ATOM 759 N N . ILE A 1 99 ? -3.17 1.66 -11.547 1 92.25 99 ILE A N 1
ATOM 760 C CA . ILE A 1 99 ? -3.543 1.573 -12.953 1 92.25 99 ILE A CA 1
ATOM 761 C C . ILE A 1 99 ? -4.297 0.27 -13.211 1 92.25 99 ILE A C 1
ATOM 763 O O . ILE A 1 99 ? -5.328 0.264 -13.891 1 92.25 99 ILE A O 1
ATOM 767 N N . PHE A 1 100 ? -3.83 -0.821 -12.617 1 95.5 100 PHE A N 1
ATOM 768 C CA . PHE A 1 100 ? -4.539 -2.09 -12.727 1 95.5 100 PHE A CA 1
ATOM 769 C C . PHE A 1 100 ? -5.938 -1.988 -12.133 1 95.5 100 PHE A C 1
ATOM 771 O O . PHE A 1 100 ? -6.902 -2.484 -12.711 1 95.5 100 PHE A O 1
ATOM 778 N N . GLU A 1 101 ? -6 -1.352 -10.977 1 91.75 101 GLU A N 1
ATOM 779 C CA . GLU A 1 101 ? -7.305 -1.169 -10.352 1 91.75 101 GLU A CA 1
ATOM 780 C C . GLU A 1 101 ? -8.266 -0.427 -11.281 1 91.75 101 GLU A C 1
ATOM 782 O O . GLU A 1 101 ? -9.438 -0.785 -11.383 1 91.75 101 GLU A O 1
ATOM 787 N N . GLY A 1 102 ? -7.758 0.613 -11.953 1 89.94 102 GLY A N 1
ATOM 788 C CA . GLY A 1 102 ? -8.57 1.337 -12.922 1 89.94 102 GLY A CA 1
ATOM 789 C C . GLY A 1 102 ? -9 0.482 -14.102 1 89.94 102 GLY A C 1
ATOM 790 O O . GLY A 1 102 ? -10.148 0.55 -14.539 1 89.94 102 GLY A O 1
ATOM 791 N N . ILE A 1 103 ? -8.109 -0.309 -14.594 1 93.56 103 ILE A N 1
ATOM 792 C CA . ILE A 1 103 ? -8.406 -1.196 -15.719 1 93.56 103 ILE A CA 1
ATOM 793 C C . ILE A 1 103 ? -9.477 -2.205 -15.305 1 93.56 103 ILE A C 1
ATOM 795 O O . ILE A 1 103 ? -10.422 -2.453 -16.062 1 93.56 103 ILE A O 1
ATOM 799 N N . TYR A 1 104 ? -9.344 -2.779 -14.109 1 94.06 104 TYR A N 1
ATOM 800 C CA . TYR A 1 104 ? -10.312 -3.762 -13.648 1 94.06 104 TYR A CA 1
ATOM 801 C C . TYR A 1 104 ? -11.695 -3.137 -13.508 1 94.06 104 TYR A C 1
ATOM 803 O O . TYR A 1 104 ? -12.703 -3.738 -13.898 1 94.06 104 TYR A O 1
ATOM 811 N N . ARG A 1 105 ? -11.703 -1.951 -13 1 90.12 105 ARG A N 1
ATOM 812 C CA . ARG A 1 105 ? -12.984 -1.273 -12.812 1 90.12 105 ARG A CA 1
ATOM 813 C C . ARG A 1 105 ? -13.617 -0.924 -14.164 1 90.12 105 ARG A C 1
ATOM 815 O O . ARG A 1 105 ? -14.836 -0.972 -14.312 1 90.12 105 ARG A O 1
ATOM 822 N N . THR A 1 106 ? -12.82 -0.541 -15.164 1 89.62 106 THR A N 1
ATOM 823 C CA . THR A 1 106 ? -13.312 -0.122 -16.469 1 89.62 106 THR A CA 1
ATOM 824 C C . THR A 1 106 ? -13.734 -1.33 -17.297 1 89.62 106 THR A C 1
ATOM 826 O O . THR A 1 106 ? -14.766 -1.301 -17.969 1 89.62 106 THR A O 1
ATOM 829 N N . VAL A 1 107 ? -12.945 -2.383 -17.234 1 91.94 107 VAL A N 1
ATOM 830 C CA . VAL A 1 107 ? -13.156 -3.531 -18.109 1 91.94 107 VAL A CA 1
ATOM 831 C C . VAL A 1 107 ? -14.172 -4.48 -17.484 1 91.94 107 VAL A C 1
ATOM 833 O O . VAL A 1 107 ? -15.055 -4.992 -18.188 1 91.94 107 VAL A O 1
ATOM 836 N N . PHE A 1 108 ? -14.062 -4.699 -16.156 1 92.06 108 PHE A N 1
ATOM 837 C CA . PHE A 1 108 ? -14.891 -5.727 -15.531 1 92.06 108 PHE A CA 1
ATOM 838 C C . PHE A 1 108 ? -15.992 -5.094 -14.695 1 92.06 108 PHE A C 1
ATOM 840 O O . PHE A 1 108 ? -16.938 -5.777 -14.273 1 92.06 108 PHE A O 1
ATOM 847 N N . GLY A 1 109 ? -15.891 -3.799 -14.477 1 87.62 109 GLY A N 1
ATOM 848 C CA . GLY A 1 109 ? -16.891 -3.131 -13.672 1 87.62 109 GLY A CA 1
ATOM 849 C C . GLY A 1 109 ? -16.891 -3.561 -12.211 1 87.62 109 GLY A C 1
ATOM 850 O O . GLY A 1 109 ? -15.828 -3.879 -11.664 1 87.62 109 GLY A O 1
ATOM 851 N N . VAL A 1 110 ? -18.016 -3.461 -11.555 1 83.5 110 VAL A N 1
ATOM 852 C CA . VAL A 1 110 ? -18.109 -3.76 -10.125 1 83.5 110 VAL A CA 1
ATOM 853 C C . VAL A 1 110 ? -18.844 -5.082 -9.922 1 83.5 110 VAL A C 1
ATOM 855 O O . VAL A 1 110 ? -19.328 -5.367 -8.828 1 83.5 110 VAL A O 1
ATOM 858 N N . GLY A 1 111 ? -18.875 -5.875 -10.961 1 86.75 111 GLY A N 1
ATOM 859 C CA . GLY A 1 111 ? -19.531 -7.164 -10.859 1 86.75 111 GLY A CA 1
ATOM 860 C C . GLY A 1 111 ? -18.703 -8.203 -10.133 1 86.75 111 GLY A C 1
ATOM 861 O O . GLY A 1 111 ? -17.531 -7.957 -9.805 1 86.75 111 GLY A O 1
ATOM 862 N N . ILE A 1 112 ? -19.312 -9.352 -9.836 1 88.75 112 ILE A N 1
ATOM 863 C CA . ILE A 1 112 ? -18.656 -10.453 -9.148 1 88.75 112 ILE A CA 1
ATOM 864 C C . ILE A 1 112 ? -18.219 -11.516 -10.164 1 88.75 112 ILE A C 1
ATOM 866 O O . ILE A 1 112 ? -19.047 -11.992 -10.953 1 88.75 112 ILE A O 1
ATOM 870 N N . TYR A 1 113 ? -16.953 -11.797 -10.164 1 95.5 113 TYR A N 1
ATOM 871 C CA . TYR A 1 113 ? -16.391 -12.75 -11.109 1 95.5 113 TYR A CA 1
ATOM 872 C C . TYR A 1 113 ? -15.812 -13.961 -10.383 1 95.5 113 TYR A C 1
ATOM 874 O O . TYR A 1 113 ? -15.008 -13.812 -9.461 1 95.5 113 TYR A O 1
ATOM 882 N N . ASN A 1 114 ? -16.328 -15.109 -10.742 1 97.38 114 ASN A N 1
ATOM 883 C CA . ASN A 1 114 ? -15.836 -16.359 -10.172 1 97.38 114 ASN A CA 1
ATOM 884 C C . ASN A 1 114 ? -16.125 -17.547 -11.094 1 97.38 114 ASN A C 1
ATOM 886 O O . ASN A 1 114 ? -16.75 -17.375 -12.141 1 97.38 114 ASN A O 1
ATOM 890 N N . ALA A 1 115 ? -15.555 -18.672 -10.781 1 97.38 115 ALA A N 1
ATOM 891 C CA . ALA A 1 115 ? -15.82 -19.922 -11.5 1 97.38 115 ALA A CA 1
ATOM 892 C C . ALA A 1 115 ? -16.484 -20.953 -10.586 1 97.38 115 ALA A C 1
ATOM 894 O O . ALA A 1 115 ? -16.109 -22.125 -10.594 1 97.38 115 ALA A O 1
ATOM 895 N N . TYR A 1 116 ? -17.406 -20.516 -9.812 1 95.5 116 TYR A N 1
ATOM 896 C CA . TYR A 1 116 ? -18.094 -21.375 -8.852 1 95.5 116 TYR A CA 1
ATOM 897 C C . TYR A 1 116 ? -18.812 -22.5 -9.562 1 95.5 116 TYR A C 1
ATOM 899 O O . TYR A 1 116 ? -18.891 -23.625 -9.047 1 95.5 116 TYR A O 1
ATOM 907 N N . ALA A 1 117 ? -19.328 -22.172 -10.68 1 94.62 117 ALA A N 1
ATOM 908 C CA . ALA A 1 117 ? -20.078 -23.188 -11.438 1 94.62 117 ALA A CA 1
ATOM 909 C C . ALA A 1 117 ? -19.203 -24.391 -11.75 1 94.62 117 ALA A C 1
ATOM 911 O O . ALA A 1 117 ? -19.688 -25.531 -11.703 1 94.62 117 ALA A O 1
ATOM 912 N N . PHE A 1 118 ? -18 -24.156 -12.086 1 95.19 118 PHE A N 1
ATOM 913 C CA . PHE A 1 118 ? -17.078 -25.25 -12.336 1 95.19 118 PHE A CA 1
ATOM 914 C C . PHE A 1 118 ? -16.828 -26.047 -11.055 1 95.19 118 PHE A C 1
ATOM 916 O O . PHE A 1 118 ? -16.859 -27.281 -11.07 1 95.19 118 PHE A O 1
ATOM 923 N N . ALA A 1 119 ? -16.594 -25.391 -9.961 1 94.88 119 ALA A N 1
ATOM 924 C CA . ALA A 1 119 ? -16.359 -26.047 -8.68 1 94.88 119 ALA A CA 1
ATOM 925 C C . ALA A 1 119 ? -17.531 -26.953 -8.312 1 94.88 119 ALA A C 1
ATOM 927 O O . ALA A 1 119 ? -17.344 -28.078 -7.855 1 94.88 119 ALA A O 1
ATOM 928 N N . GLU A 1 120 ? -18.688 -26.391 -8.539 1 94.38 120 GLU A N 1
ATOM 929 C CA . GLU A 1 120 ? -19.906 -27.141 -8.227 1 94.38 120 GLU A CA 1
ATOM 930 C C . GLU A 1 120 ? -20.016 -28.375 -9.117 1 94.38 120 GLU A C 1
ATOM 932 O O . GLU A 1 120 ? -20.469 -29.438 -8.656 1 94.38 120 GLU A O 1
ATOM 937 N N . SER A 1 121 ? -19.609 -28.234 -10.297 1 94.25 121 SER A N 1
ATOM 938 C CA . SER A 1 121 ? -19.734 -29.328 -11.25 1 94.25 121 SER A CA 1
ATOM 939 C C . SER A 1 121 ? -18.797 -30.484 -10.875 1 94.25 121 SER A C 1
ATOM 941 O O . SER A 1 121 ? -19.031 -31.625 -11.258 1 94.25 121 SER A O 1
ATOM 943 N N . LEU A 1 122 ? -17.75 -30.25 -10.172 1 94.19 122 LEU A N 1
ATOM 944 C CA . LEU A 1 122 ? -16.797 -31.266 -9.766 1 94.19 122 LEU A CA 1
ATOM 945 C C . LEU A 1 122 ? -17.375 -32.156 -8.664 1 94.19 122 LEU A C 1
ATOM 947 O O . LEU A 1 122 ? -16.922 -33.281 -8.469 1 94.19 122 LEU A O 1
ATOM 951 N N . GLY A 1 123 ? -18.328 -31.562 -7.926 1 93.19 123 GLY A N 1
ATOM 952 C CA . GLY A 1 123 ? -18.969 -32.312 -6.863 1 93.19 123 GLY A CA 1
ATOM 953 C C . GLY A 1 123 ? -18.141 -32.406 -5.602 1 93.19 123 GLY A C 1
ATOM 954 O O . GLY A 1 123 ? -17.219 -31.609 -5.406 1 93.19 123 GLY A O 1
ATOM 955 N N . ARG A 1 124 ? -18.656 -33.188 -4.559 1 89.88 124 ARG A N 1
ATOM 956 C CA . ARG A 1 124 ? -18 -33.344 -3.268 1 89.88 124 ARG A CA 1
ATOM 957 C C . ARG A 1 124 ? -18.031 -34.812 -2.82 1 89.88 124 ARG A C 1
ATOM 959 O O . ARG A 1 124 ? -18.875 -35.594 -3.279 1 89.88 124 ARG A O 1
ATOM 966 N N . ALA A 1 125 ? -17.047 -35.188 -2.176 1 85.94 125 ALA A N 1
ATOM 967 C CA . ALA A 1 125 ? -17 -36.5 -1.526 1 85.94 125 ALA A CA 1
ATOM 968 C C . ALA A 1 125 ? -16.844 -36.344 -0.015 1 85.94 125 ALA A C 1
ATOM 970 O O . ALA A 1 125 ? -15.945 -35.656 0.463 1 85.94 125 ALA A O 1
ATOM 971 N N . ALA A 1 126 ? -17.781 -37.062 0.711 1 88.38 126 ALA A N 1
ATOM 972 C CA . ALA A 1 126 ? -17.766 -37.062 2.172 1 88.38 126 ALA A CA 1
ATOM 973 C C . ALA A 1 126 ? -17.688 -35.625 2.715 1 88.38 126 ALA A C 1
ATOM 975 O O . ALA A 1 126 ? -16.906 -35.344 3.641 1 88.38 126 ALA A O 1
ATOM 976 N N . GLY A 1 127 ? -18.266 -34.75 1.976 1 85.5 127 GLY A N 1
ATOM 977 C CA . GLY A 1 127 ? -18.359 -33.375 2.455 1 85.5 127 GLY A CA 1
ATOM 978 C C . GLY A 1 127 ? -17.25 -32.5 1.953 1 85.5 127 GLY A C 1
ATOM 979 O O . GLY A 1 127 ? -17.281 -31.266 2.123 1 85.5 127 GLY A O 1
ATOM 980 N N . ILE A 1 128 ? -16.266 -33.031 1.306 1 89.31 128 ILE A N 1
ATOM 981 C CA . ILE A 1 128 ? -15.109 -32.281 0.839 1 89.31 128 ILE A CA 1
ATOM 982 C C . ILE A 1 128 ? -15.281 -31.922 -0.639 1 89.31 128 ILE A C 1
ATOM 984 O O . ILE A 1 128 ? -15.359 -32.812 -1.484 1 89.31 128 ILE A O 1
ATOM 988 N N . PRO A 1 129 ? -15.375 -30.672 -0.918 1 93.06 129 PRO A N 1
ATOM 989 C CA . PRO A 1 129 ? -15.453 -30.297 -2.332 1 93.06 129 PRO A CA 1
ATOM 990 C C . PRO A 1 129 ? -14.203 -30.688 -3.119 1 93.06 129 PRO A C 1
ATOM 992 O O . PRO A 1 129 ? -13.086 -30.406 -2.686 1 93.06 129 PRO A O 1
ATOM 995 N N . TRP A 1 130 ? -14.398 -31.266 -4.262 1 95.25 130 TRP A N 1
ATOM 996 C CA . TRP A 1 130 ? -13.273 -31.719 -5.082 1 95.25 130 TRP A CA 1
ATOM 997 C C . TRP A 1 130 ? -12.477 -30.531 -5.613 1 95.25 130 TRP A C 1
ATOM 999 O O . TRP A 1 130 ? -11.289 -30.672 -5.926 1 95.25 130 TRP A O 1
ATOM 1009 N N . ALA A 1 131 ? -13.133 -29.391 -5.648 1 96.12 131 ALA A N 1
ATOM 1010 C CA . ALA A 1 131 ? -12.469 -28.172 -6.102 1 96.12 131 ALA A CA 1
ATOM 1011 C C . ALA A 1 131 ? -11.273 -27.828 -5.211 1 96.12 131 ALA A C 1
ATOM 1013 O O . ALA A 1 131 ? -10.25 -27.344 -5.691 1 96.12 131 ALA A O 1
ATOM 1014 N N . TYR A 1 132 ? -11.391 -28.047 -3.904 1 96.25 132 TYR A N 1
ATOM 1015 C CA . TYR A 1 132 ? -10.312 -27.766 -2.963 1 96.25 132 TYR A CA 1
ATOM 1016 C C . TYR A 1 132 ? -9.109 -28.672 -3.209 1 96.25 132 TYR A C 1
ATOM 1018 O O . TYR A 1 132 ? -7.969 -28.203 -3.182 1 96.25 132 TYR A O 1
ATOM 1026 N N . ILE A 1 133 ? -9.391 -29.891 -3.562 1 95.25 133 ILE A N 1
ATOM 1027 C CA . ILE A 1 133 ? -8.344 -30.875 -3.812 1 95.25 133 ILE A CA 1
ATOM 1028 C C . ILE A 1 133 ? -7.664 -30.578 -5.148 1 95.25 133 ILE A C 1
ATOM 1030 O O . ILE A 1 133 ? -6.438 -30.656 -5.258 1 95.25 133 ILE A O 1
ATOM 1034 N N . LEU A 1 134 ? -8.5 -30.266 -6.117 1 95.81 134 LEU A N 1
ATOM 1035 C CA . LEU A 1 134 ? -7.949 -29.922 -7.426 1 95.81 134 LEU A CA 1
ATOM 1036 C C . LEU A 1 134 ? -7.031 -28.703 -7.332 1 95.81 134 LEU A C 1
ATOM 1038 O O . LEU A 1 134 ? -5.953 -28.688 -7.93 1 95.81 134 LEU A O 1
ATOM 1042 N N . GLY A 1 135 ? -7.512 -27.719 -6.617 1 97 135 GLY A N 1
ATOM 1043 C CA . GLY A 1 135 ? -6.695 -26.531 -6.43 1 97 135 GLY A CA 1
ATOM 1044 C C . GLY A 1 135 ? -5.383 -26.828 -5.723 1 97 135 GLY A C 1
ATOM 1045 O O . GLY A 1 135 ? -4.324 -26.375 -6.16 1 97 135 GLY A O 1
ATOM 1046 N N . ALA A 1 136 ? -5.457 -27.562 -4.672 1 96.81 136 ALA A N 1
ATOM 1047 C CA . ALA A 1 136 ? -4.266 -27.906 -3.902 1 96.81 136 ALA A CA 1
ATOM 1048 C C . ALA A 1 136 ? -3.287 -28.719 -4.746 1 96.81 136 ALA A C 1
ATOM 1050 O O . ALA A 1 136 ? -2.072 -28.531 -4.66 1 96.81 136 ALA A O 1
ATOM 1051 N N . THR A 1 137 ? -3.807 -29.594 -5.512 1 96.69 137 THR A N 1
ATOM 1052 C CA . THR A 1 137 ? -2.98 -30.422 -6.387 1 96.69 137 THR A CA 1
ATOM 1053 C C . THR A 1 137 ? -2.303 -29.578 -7.453 1 96.69 137 THR A C 1
ATOM 1055 O O . THR A 1 137 ? -1.131 -29.781 -7.773 1 96.69 137 THR A O 1
ATOM 1058 N N . ALA A 1 138 ? -3.051 -28.641 -7.992 1 96.19 138 ALA A N 1
ATOM 1059 C CA . ALA A 1 138 ? -2.48 -27.719 -8.977 1 96.19 138 ALA A CA 1
ATOM 1060 C C . ALA A 1 138 ? -1.354 -26.891 -8.367 1 96.19 138 ALA A C 1
ATOM 1062 O O . ALA A 1 138 ? -0.317 -26.688 -9.008 1 96.19 138 ALA A O 1
ATOM 1063 N N . ALA A 1 139 ? -1.582 -26.406 -7.188 1 96.69 139 ALA A N 1
ATOM 1064 C CA . ALA A 1 139 ? -0.556 -25.625 -6.5 1 96.69 139 ALA A CA 1
ATOM 1065 C C . ALA A 1 139 ? 0.684 -26.484 -6.227 1 96.69 139 ALA A C 1
ATOM 1067 O O . ALA A 1 139 ? 1.811 -26.031 -6.445 1 96.69 139 ALA A O 1
ATOM 1068 N N . ALA A 1 140 ? 0.492 -27.672 -5.746 1 96.31 140 ALA A N 1
ATOM 1069 C CA . ALA A 1 140 ? 1.602 -28.594 -5.469 1 96.31 140 ALA A CA 1
ATOM 1070 C C . ALA A 1 140 ? 2.391 -28.891 -6.738 1 96.31 140 ALA A C 1
ATOM 1072 O O . ALA A 1 140 ? 3.623 -28.922 -6.719 1 96.31 140 ALA A O 1
ATOM 1073 N N . ALA A 1 141 ? 1.692 -29.125 -7.777 1 97.06 141 ALA A N 1
ATOM 1074 C CA . ALA A 1 141 ? 2.336 -29.406 -9.062 1 97.06 141 ALA A CA 1
ATOM 1075 C C . ALA A 1 141 ? 3.164 -28.219 -9.523 1 97.06 141 ALA A C 1
ATOM 1077 O O . ALA A 1 141 ? 4.297 -28.375 -9.984 1 97.06 141 ALA A O 1
ATOM 1078 N N . ALA A 1 142 ? 2.574 -27.047 -9.422 1 96.31 142 ALA A N 1
ATOM 1079 C CA . ALA A 1 142 ? 3.279 -25.828 -9.828 1 96.31 142 ALA A CA 1
ATOM 1080 C C . ALA A 1 142 ? 4.523 -25.609 -8.969 1 96.31 142 ALA A C 1
ATOM 1082 O O . ALA A 1 142 ? 5.586 -25.25 -9.484 1 96.31 142 ALA A O 1
ATOM 1083 N N . LEU A 1 143 ? 4.391 -25.812 -7.711 1 95.12 143 LEU A N 1
ATOM 1084 C CA . LEU A 1 143 ? 5.508 -25.625 -6.793 1 95.12 143 LEU A CA 1
ATOM 1085 C C . LEU A 1 143 ? 6.605 -26.641 -7.051 1 95.12 143 LEU A C 1
ATOM 1087 O O . LEU A 1 143 ? 7.793 -26.328 -6.957 1 95.12 143 LEU A O 1
ATOM 1091 N N . THR A 1 144 ? 6.18 -27.844 -7.34 1 95.12 144 THR A N 1
ATOM 1092 C CA . THR A 1 144 ? 7.152 -28.875 -7.695 1 95.12 144 THR A CA 1
ATOM 1093 C C . THR A 1 144 ? 7.875 -28.516 -8.992 1 95.12 144 THR A C 1
ATOM 1095 O O . THR A 1 144 ? 9.094 -28.656 -9.086 1 95.12 144 THR A O 1
ATOM 1098 N N . ALA A 1 145 ? 7.137 -28.047 -9.898 1 93.62 145 ALA A N 1
ATOM 1099 C CA . ALA A 1 145 ? 7.734 -27.609 -11.164 1 93.62 145 ALA A CA 1
ATOM 1100 C C . ALA A 1 145 ? 8.742 -26.484 -10.93 1 93.62 145 ALA A C 1
ATOM 1102 O O . ALA A 1 145 ? 9.812 -26.469 -11.531 1 93.62 145 ALA A O 1
ATOM 1103 N N . VAL A 1 146 ? 8.383 -25.594 -10.117 1 90.12 146 VAL A N 1
ATOM 1104 C CA . VAL A 1 146 ? 9.258 -24.469 -9.789 1 90.12 146 VAL A CA 1
ATOM 1105 C C . VAL A 1 146 ? 10.516 -24.984 -9.102 1 90.12 146 VAL A C 1
ATOM 1107 O O . VAL A 1 146 ? 11.625 -24.531 -9.398 1 90.12 146 VAL A O 1
ATOM 1110 N N . TYR A 1 147 ? 10.32 -25.875 -8.18 1 89.06 147 TYR A N 1
ATOM 1111 C CA . TYR A 1 147 ? 11.453 -26.469 -7.477 1 89.06 147 TYR A CA 1
ATOM 1112 C C . TYR A 1 147 ? 12.406 -27.141 -8.453 1 89.06 147 TYR A C 1
ATOM 1114 O O . TYR A 1 147 ? 13.617 -26.938 -8.391 1 89.06 147 TYR A O 1
ATOM 1122 N N . LEU A 1 148 ? 11.867 -27.891 -9.359 1 92.31 148 LEU A N 1
ATOM 1123 C CA . LEU A 1 148 ? 12.68 -28.578 -10.359 1 92.31 148 LEU A CA 1
ATOM 1124 C C . LEU A 1 148 ? 13.367 -27.578 -11.281 1 92.31 148 LEU A C 1
ATOM 1126 O O . LEU A 1 148 ? 14.539 -27.75 -11.625 1 92.31 148 LEU A O 1
ATOM 1130 N N . LEU A 1 149 ? 12.672 -26.531 -11.625 1 89.12 149 LEU A N 1
ATOM 1131 C CA . LEU A 1 149 ? 13.227 -25.5 -12.484 1 89.12 149 LEU A CA 1
ATOM 1132 C C . LEU A 1 149 ? 14.391 -24.781 -11.805 1 89.12 149 LEU A C 1
ATOM 1134 O O . LEU A 1 149 ? 15.422 -24.531 -12.438 1 89.12 149 LEU A O 1
ATOM 1138 N N . LEU A 1 150 ? 14.305 -24.547 -10.547 1 86.25 150 LEU A N 1
ATOM 1139 C CA . LEU A 1 150 ? 15.281 -23.766 -9.797 1 86.25 150 LEU A CA 1
ATOM 1140 C C . LEU A 1 150 ? 16.516 -24.594 -9.477 1 86.25 150 LEU A C 1
ATOM 1142 O O . LEU A 1 150 ? 17.641 -24.078 -9.477 1 86.25 150 LEU A O 1
ATOM 1146 N N . TYR A 1 151 ? 16.312 -25.922 -9.273 1 89.12 151 TYR A N 1
ATOM 1147 C CA . TYR A 1 151 ? 17.422 -26.656 -8.68 1 89.12 151 TYR A CA 1
ATOM 1148 C C . TYR A 1 151 ? 17.875 -27.781 -9.594 1 89.12 151 TYR A C 1
ATOM 1150 O O . TYR A 1 151 ? 18.953 -28.375 -9.383 1 89.12 151 TYR A O 1
ATOM 1158 N N . LYS A 1 152 ? 17.094 -28.016 -10.609 1 93.19 152 LYS A N 1
ATOM 1159 C CA . LYS A 1 152 ? 17.469 -29.172 -11.43 1 93.19 152 LYS A CA 1
ATOM 1160 C C . LYS A 1 152 ? 17.672 -28.766 -12.891 1 93.19 152 LYS A C 1
ATOM 1162 O O . LYS A 1 152 ? 17.828 -29.625 -13.758 1 93.19 152 LYS A O 1
ATOM 1167 N N . THR A 1 153 ? 17.672 -27.5 -13.195 1 92.38 153 THR A N 1
ATOM 1168 C CA . THR A 1 153 ? 17.891 -27.078 -14.57 1 92.38 153 THR A CA 1
ATOM 1169 C C . THR A 1 153 ? 19 -26.031 -14.641 1 92.38 153 THR A C 1
ATOM 1171 O O . THR A 1 153 ? 19.328 -25.391 -13.633 1 92.38 153 THR A O 1
ATOM 1174 N N . PRO A 1 154 ? 19.656 -25.906 -15.828 1 90.44 154 PRO A N 1
ATOM 1175 C CA . PRO A 1 154 ? 20.672 -24.859 -16.016 1 90.44 154 PRO A CA 1
ATOM 1176 C C . PRO A 1 154 ? 20.109 -23.453 -15.836 1 90.44 154 PRO A C 1
ATOM 1178 O O . PRO A 1 154 ? 20.812 -22.547 -15.375 1 90.44 154 PRO A O 1
ATOM 1181 N N . TRP A 1 155 ? 18.875 -23.328 -16.172 1 88.62 155 TRP A N 1
ATOM 1182 C CA . TRP A 1 155 ? 18.266 -22.016 -15.992 1 88.62 155 TRP A CA 1
ATOM 1183 C C . TRP A 1 155 ? 18.312 -21.578 -14.523 1 88.62 155 TRP A C 1
ATOM 1185 O O . TRP A 1 155 ? 18.625 -20.438 -14.219 1 88.62 155 TRP A O 1
ATOM 1195 N N . GLY A 1 156 ? 17.875 -22.469 -13.672 1 88.06 156 GLY A N 1
ATOM 1196 C CA . GLY A 1 156 ? 17.953 -22.188 -12.25 1 88.06 156 GLY A CA 1
ATOM 1197 C C . GLY A 1 156 ? 19.359 -21.828 -11.781 1 88.06 156 GLY A C 1
ATOM 1198 O O . GLY A 1 156 ? 19.531 -20.953 -10.938 1 88.06 156 GLY A O 1
ATOM 1199 N N . LEU A 1 157 ? 20.297 -22.484 -12.367 1 87.88 157 LEU A N 1
ATOM 1200 C CA . LEU A 1 157 ? 21.688 -22.203 -12.062 1 87.88 157 LEU A CA 1
ATOM 1201 C C . LEU A 1 157 ? 22.078 -20.797 -12.516 1 87.88 157 LEU A C 1
ATOM 1203 O O . LEU A 1 157 ? 22.766 -20.078 -11.789 1 87.88 157 LEU A O 1
ATOM 1207 N N . TYR A 1 158 ? 21.594 -20.484 -13.609 1 89.06 158 TYR A N 1
ATOM 1208 C CA . TYR A 1 158 ? 21.891 -19.172 -14.141 1 89.06 158 TYR A CA 1
ATOM 1209 C C . TYR A 1 158 ? 21.25 -18.078 -13.305 1 89.06 158 TYR A C 1
ATOM 1211 O O . TYR A 1 158 ? 21.844 -17.031 -13.055 1 89.06 158 TYR A O 1
ATOM 1219 N N . LEU A 1 159 ? 20.062 -18.344 -12.867 1 86.44 159 LEU A N 1
ATOM 1220 C CA . LEU A 1 159 ? 19.344 -17.375 -12.047 1 86.44 159 LEU A CA 1
ATOM 1221 C C . LEU A 1 159 ? 20.062 -17.156 -10.719 1 86.44 159 LEU A C 1
ATOM 1223 O O . LEU A 1 159 ? 20.266 -16 -10.297 1 86.44 159 LEU A O 1
ATOM 1227 N N . ARG A 1 160 ? 20.453 -18.203 -10.125 1 83 160 ARG A N 1
ATOM 1228 C CA . ARG A 1 160 ? 21.141 -18.109 -8.836 1 83 160 ARG A CA 1
ATOM 1229 C C . ARG A 1 160 ? 22.516 -17.453 -9 1 83 160 ARG A C 1
ATOM 1231 O O . ARG A 1 160 ? 22.906 -16.641 -8.172 1 83 160 ARG A O 1
ATOM 1238 N N . ALA A 1 161 ? 23.234 -17.734 -10.055 1 83.69 161 ALA A N 1
ATOM 1239 C CA . ALA A 1 161 ? 24.547 -17.156 -10.32 1 83.69 161 ALA A CA 1
ATOM 1240 C C . ALA A 1 161 ? 24.453 -15.664 -10.602 1 83.69 161 ALA A C 1
ATOM 1242 O O . ALA A 1 161 ? 25.266 -14.875 -10.109 1 83.69 161 ALA A O 1
ATOM 1243 N N . ALA A 1 162 ? 23.422 -15.336 -11.367 1 83.62 162 ALA A N 1
ATOM 1244 C CA . ALA A 1 162 ? 23.219 -13.93 -11.703 1 83.62 162 ALA A CA 1
ATOM 1245 C C . ALA A 1 162 ? 22.828 -13.117 -10.477 1 83.62 162 ALA A C 1
ATOM 1247 O O . ALA A 1 162 ? 23.141 -11.93 -10.383 1 83.62 162 ALA A O 1
ATOM 1248 N N . GLY A 1 163 ? 22.141 -13.758 -9.617 1 78.69 163 GLY A N 1
ATOM 1249 C CA . GLY A 1 163 ? 21.75 -13.102 -8.375 1 78.69 163 GLY A CA 1
ATOM 1250 C C . GLY A 1 163 ? 22.922 -12.906 -7.43 1 78.69 163 GLY A C 1
ATOM 1251 O O . GLY A 1 163 ? 23.016 -11.883 -6.75 1 78.69 163 GLY A O 1
ATOM 1252 N N . ASP A 1 164 ? 23.844 -13.789 -7.41 1 77.88 164 ASP A N 1
ATOM 1253 C CA . ASP A 1 164 ? 25 -13.75 -6.516 1 77.88 164 ASP A CA 1
ATOM 1254 C C . ASP A 1 164 ? 26.062 -12.766 -7.023 1 77.88 164 ASP A C 1
ATOM 1256 O O . ASP A 1 164 ? 26.609 -11.977 -6.25 1 77.88 164 ASP A O 1
ATOM 1260 N N . ASN A 1 165 ? 26.375 -12.891 -8.297 1 83.81 165 ASN A N 1
ATOM 1261 C CA . ASN A 1 165 ? 27.359 -12.023 -8.93 1 83.81 165 ASN A CA 1
ATOM 1262 C C . ASN A 1 165 ? 27 -11.75 -10.391 1 83.81 165 ASN A C 1
ATOM 1264 O O . ASN A 1 165 ? 27.469 -12.445 -11.289 1 83.81 165 ASN A O 1
ATOM 1268 N N . PRO A 1 166 ? 26.266 -10.664 -10.5 1 81.5 166 PRO A N 1
ATOM 1269 C CA . PRO A 1 166 ? 25.797 -10.367 -11.859 1 81.5 166 PRO A CA 1
ATOM 1270 C C . PRO A 1 166 ? 26.953 -10.133 -12.836 1 81.5 166 PRO A C 1
ATOM 1272 O O . PRO A 1 166 ? 26.875 -10.562 -13.992 1 81.5 166 PRO A O 1
ATOM 1275 N N . LEU A 1 167 ? 27.953 -9.469 -12.398 1 84.62 167 LEU A N 1
ATOM 1276 C CA . LEU A 1 167 ? 29.094 -9.164 -13.266 1 84.62 167 LEU A CA 1
ATOM 1277 C C . LEU A 1 167 ? 29.812 -10.438 -13.695 1 84.62 167 LEU A C 1
ATOM 1279 O O . LEU A 1 167 ? 30.172 -10.586 -14.859 1 84.62 167 LEU A O 1
ATOM 1283 N N . MET A 1 168 ? 29.969 -11.273 -12.734 1 86.5 168 MET A N 1
ATOM 1284 C CA . MET A 1 168 ? 30.641 -12.531 -13.039 1 86.5 168 MET A CA 1
ATOM 1285 C C . MET A 1 168 ? 29.781 -13.383 -13.977 1 86.5 168 MET A C 1
ATOM 1287 O O . MET A 1 168 ? 30.297 -14 -14.906 1 86.5 168 MET A O 1
ATOM 1291 N N . ALA A 1 169 ? 28.516 -13.383 -13.75 1 87.5 169 ALA A N 1
ATOM 1292 C CA . ALA A 1 169 ? 27.609 -14.156 -14.594 1 87.5 169 ALA A CA 1
ATOM 1293 C C . ALA A 1 169 ? 27.656 -13.664 -16.031 1 87.5 169 ALA A C 1
ATOM 1295 O O . ALA A 1 169 ? 27.703 -14.469 -16.969 1 87.5 169 ALA A O 1
ATOM 1296 N N . GLU A 1 170 ? 27.703 -12.352 -16.141 1 86.75 170 GLU A N 1
ATOM 1297 C CA . GLU A 1 170 ? 27.75 -11.773 -17.484 1 86.75 170 GLU A CA 1
ATOM 1298 C C . GLU A 1 170 ? 29.078 -12.094 -18.188 1 86.75 170 GLU A C 1
ATOM 1300 O O . GLU A 1 170 ? 29.109 -12.312 -19.391 1 86.75 170 GLU A O 1
ATOM 1305 N N . ALA A 1 171 ? 30.062 -12.109 -17.375 1 88.69 171 ALA A N 1
ATOM 1306 C CA . ALA A 1 171 ? 31.391 -12.445 -17.922 1 88.69 171 ALA A CA 1
ATOM 1307 C C . ALA A 1 171 ? 31.422 -13.875 -18.422 1 88.69 171 ALA A C 1
ATOM 1309 O O . ALA A 1 171 ? 32.156 -14.195 -19.359 1 88.69 171 ALA A O 1
ATOM 1310 N N . LEU A 1 172 ? 30.594 -14.711 -17.938 1 88.88 172 LEU A N 1
ATOM 1311 C CA . LEU A 1 172 ? 30.562 -16.125 -18.328 1 88.88 172 LEU A CA 1
ATOM 1312 C C . LEU A 1 172 ? 29.516 -16.344 -19.406 1 88.88 172 LEU A C 1
ATOM 1314 O O . LEU A 1 172 ? 29.203 -17.5 -19.75 1 88.88 172 LEU A O 1
ATOM 1318 N N . GLY A 1 173 ? 28.906 -15.242 -19.953 1 86.5 173 GLY A N 1
ATOM 1319 C CA . GLY A 1 173 ? 28.016 -15.328 -21.094 1 86.5 173 GLY A CA 1
ATOM 1320 C C . GLY A 1 173 ? 26.547 -15.422 -20.703 1 86.5 173 GLY A C 1
ATOM 1321 O O . GLY A 1 173 ? 25.688 -15.656 -21.562 1 86.5 173 GLY A O 1
ATOM 1322 N N . VAL A 1 174 ? 26.344 -15.328 -19.547 1 86.62 174 VAL A N 1
ATOM 1323 C CA . VAL A 1 174 ? 24.953 -15.383 -19.109 1 86.62 174 VAL A CA 1
ATOM 1324 C C . VAL A 1 174 ? 24.266 -14.062 -19.438 1 86.62 174 VAL A C 1
ATOM 1326 O O . VAL A 1 174 ? 24.781 -12.984 -19.109 1 86.62 174 VAL A O 1
ATOM 1329 N N . LYS A 1 175 ? 23.219 -14.148 -20.234 1 88.31 175 LYS A N 1
ATOM 1330 C CA . LYS A 1 175 ? 22.438 -12.953 -20.5 1 88.31 175 LYS A CA 1
ATOM 1331 C C . LYS A 1 175 ? 21.547 -12.609 -19.297 1 88.31 175 LYS A C 1
ATOM 1333 O O . LYS A 1 175 ? 20.375 -13.016 -19.25 1 88.31 175 LYS A O 1
ATOM 1338 N N . SER A 1 176 ? 21.984 -11.852 -18.484 1 85.56 176 SER A N 1
ATOM 1339 C CA . SER A 1 176 ? 21.344 -11.555 -17.203 1 85.56 176 SER A CA 1
ATOM 1340 C C . SER A 1 176 ? 19.938 -10.984 -17.406 1 85.56 176 SER A C 1
ATOM 1342 O O . SER A 1 176 ? 19.016 -11.32 -16.672 1 85.56 176 SER A O 1
ATOM 1344 N N . GLY A 1 177 ? 19.812 -10.219 -18.469 1 88.38 177 GLY A N 1
ATOM 1345 C CA . GLY A 1 177 ? 18.5 -9.641 -18.75 1 88.38 177 GLY A CA 1
ATOM 1346 C C . GLY A 1 177 ? 17.438 -10.688 -19.031 1 88.38 177 GLY A C 1
ATOM 1347 O O . GLY A 1 177 ? 16.312 -10.57 -18.562 1 88.38 177 GLY A O 1
ATOM 1348 N N . LEU A 1 178 ? 17.812 -11.656 -19.719 1 90.31 178 LEU A N 1
ATOM 1349 C CA . LEU A 1 178 ? 16.875 -12.711 -20.078 1 90.31 178 LEU A CA 1
ATOM 1350 C C . LEU A 1 178 ? 16.562 -13.586 -18.859 1 90.31 178 LEU A C 1
ATOM 1352 O O . LEU A 1 178 ? 15.414 -13.977 -18.656 1 90.31 178 LEU A O 1
ATOM 1356 N N . VAL A 1 179 ? 17.547 -13.852 -18.125 1 90.12 179 VAL A N 1
ATOM 1357 C CA . VAL A 1 179 ? 17.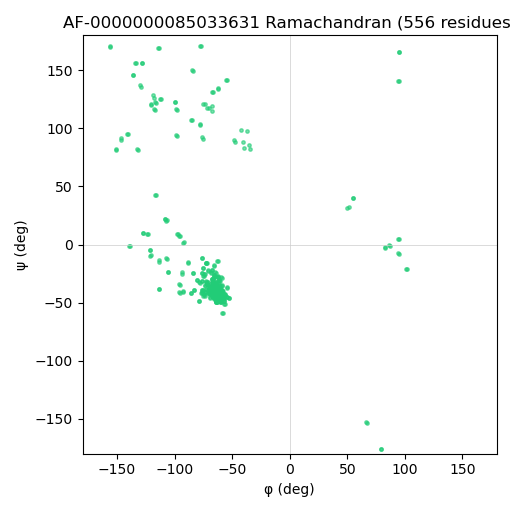375 -14.703 -16.953 1 90.12 179 VAL A CA 1
ATOM 1358 C C . VAL A 1 179 ? 16.5 -13.984 -15.93 1 90.12 179 VAL A C 1
ATOM 1360 O O . VAL A 1 179 ? 15.547 -14.57 -15.398 1 90.12 179 VAL A O 1
ATOM 1363 N N . HIS A 1 180 ? 16.766 -12.742 -15.75 1 91.88 180 HIS A N 1
ATOM 1364 C CA . HIS A 1 180 ? 15.977 -11.961 -14.812 1 91.88 180 HIS A CA 1
ATOM 1365 C C . HIS A 1 180 ? 14.547 -11.766 -15.32 1 91.88 180 HIS A C 1
ATOM 1367 O O . HIS A 1 180 ? 13.586 -11.906 -14.555 1 91.88 180 HIS A O 1
ATOM 1373 N N . GLY A 1 181 ? 14.5 -11.508 -16.578 1 94.75 181 GLY A N 1
ATOM 1374 C CA . GLY A 1 181 ? 13.195 -11.305 -17.172 1 94.75 181 GLY A CA 1
ATOM 1375 C C . GLY A 1 181 ? 12.305 -12.531 -17.094 1 94.75 181 GLY A C 1
ATOM 1376 O O . GLY A 1 181 ? 11.125 -12.422 -16.734 1 94.75 181 GLY A O 1
ATOM 1377 N N . THR A 1 182 ? 12.875 -13.641 -17.391 1 94.19 182 THR A N 1
ATOM 1378 C CA . THR A 1 182 ? 12.102 -14.867 -17.359 1 94.19 182 THR A CA 1
ATOM 1379 C C . THR A 1 182 ? 11.703 -15.219 -15.922 1 94.19 182 THR A C 1
ATOM 1381 O O . THR A 1 182 ? 10.633 -15.781 -15.688 1 94.19 182 THR A O 1
ATOM 1384 N N . GLY A 1 183 ? 12.562 -14.891 -14.984 1 93.88 183 GLY A N 1
ATOM 1385 C CA . GLY A 1 183 ? 12.219 -15.078 -13.578 1 93.88 183 GLY A CA 1
ATOM 1386 C C . GLY A 1 183 ? 11.039 -14.234 -13.141 1 93.88 183 GLY A C 1
ATOM 1387 O O . GLY A 1 183 ? 10.141 -14.727 -12.445 1 93.88 183 GLY A O 1
ATOM 1388 N N . VAL A 1 184 ? 11.047 -13.055 -13.633 1 96.19 184 VAL A N 1
ATOM 1389 C CA . VAL A 1 184 ? 9.953 -12.148 -13.305 1 96.19 184 VAL A CA 1
ATOM 1390 C C . VAL A 1 184 ? 8.648 -12.656 -13.922 1 96.19 184 VAL A C 1
ATOM 1392 O O . VAL A 1 184 ? 7.617 -12.719 -13.258 1 96.19 184 VAL A O 1
ATOM 1395 N N . VAL A 1 185 ? 8.727 -13.055 -15.141 1 97.44 185 VAL A N 1
ATOM 1396 C CA . VAL A 1 185 ? 7.547 -13.539 -15.852 1 97.44 185 VAL A CA 1
ATOM 1397 C C . VAL A 1 185 ? 7 -14.781 -15.148 1 97.44 185 VAL A C 1
ATOM 1399 O O . VAL A 1 185 ? 5.785 -14.93 -15 1 97.44 185 VAL A O 1
ATOM 1402 N N . LEU A 1 186 ? 7.875 -15.609 -14.727 1 96.19 186 LEU A N 1
ATOM 1403 C CA . LEU A 1 186 ? 7.461 -16.812 -14.016 1 96.19 186 LEU A CA 1
ATOM 1404 C C . LEU A 1 186 ? 6.781 -16.453 -12.695 1 96.19 186 LEU A C 1
ATOM 1406 O O . LEU A 1 186 ? 5.789 -17.078 -12.32 1 96.19 186 LEU A O 1
ATOM 1410 N N . GLY A 1 187 ? 7.34 -15.539 -11.984 1 97.06 187 GLY A N 1
ATOM 1411 C CA . GLY A 1 187 ? 6.73 -15.094 -10.742 1 97.06 187 GLY A CA 1
ATOM 1412 C C . GLY A 1 187 ? 5.328 -14.547 -10.938 1 97.06 187 GLY A C 1
ATOM 1413 O O . GLY A 1 187 ? 4.418 -14.883 -10.18 1 97.06 187 GLY A O 1
ATOM 1414 N N . VAL A 1 188 ? 5.164 -13.75 -11.953 1 98.38 188 VAL A N 1
ATOM 1415 C CA . VAL A 1 188 ? 3.865 -13.156 -12.258 1 98.38 188 VAL A CA 1
ATOM 1416 C C . VAL A 1 188 ? 2.881 -14.258 -12.656 1 98.38 188 VAL A C 1
ATOM 1418 O O . VAL A 1 188 ? 1.717 -14.227 -12.258 1 98.38 188 VAL A O 1
ATOM 1421 N N . ALA A 1 189 ? 3.391 -15.172 -13.398 1 97.88 189 ALA A N 1
ATOM 1422 C CA . ALA A 1 189 ? 2.559 -16.281 -13.844 1 97.88 189 ALA A CA 1
ATOM 1423 C C . ALA A 1 189 ? 2.07 -17.109 -12.656 1 97.88 189 ALA A C 1
ATOM 1425 O O . ALA A 1 189 ? 0.922 -17.562 -12.641 1 97.88 189 ALA A O 1
ATOM 1426 N N . LEU A 1 190 ? 2.896 -17.344 -11.711 1 97.94 190 LEU A N 1
ATOM 1427 C CA . LEU A 1 190 ? 2.518 -18.109 -10.523 1 97.94 190 LEU A CA 1
ATOM 1428 C C . LEU A 1 190 ? 1.432 -17.375 -9.742 1 97.94 190 LEU A C 1
ATOM 1430 O O . LEU A 1 190 ? 0.475 -18 -9.273 1 97.94 190 LEU A O 1
ATOM 1434 N N . ALA A 1 191 ? 1.605 -16.078 -9.578 1 98.56 191 ALA A N 1
ATOM 1435 C CA . ALA A 1 191 ? 0.589 -15.289 -8.891 1 98.56 191 ALA A CA 1
ATOM 1436 C C . ALA A 1 191 ? -0.759 -15.391 -9.594 1 98.56 191 ALA A C 1
ATOM 1438 O O . ALA A 1 191 ? -1.792 -15.586 -8.953 1 98.56 191 ALA A O 1
ATOM 1439 N N . ALA A 1 192 ? -0.697 -15.297 -10.906 1 98.75 192 ALA A N 1
ATOM 1440 C CA . ALA A 1 192 ? -1.92 -15.359 -11.703 1 98.75 192 ALA A CA 1
ATOM 1441 C C . ALA A 1 192 ? -2.551 -16.75 -11.617 1 98.75 192 ALA A C 1
ATOM 1443 O O . ALA A 1 192 ? -3.777 -16.875 -11.625 1 98.75 192 ALA A O 1
ATOM 1444 N N . LEU A 1 193 ? -1.717 -17.766 -11.602 1 98.56 193 LEU A N 1
ATOM 1445 C CA . LEU A 1 193 ? -2.227 -19.109 -11.422 1 98.56 193 LEU A CA 1
ATOM 1446 C C . LEU A 1 193 ? -2.986 -19.25 -10.109 1 98.56 193 LEU A C 1
ATOM 1448 O O . LEU A 1 193 ? -4.043 -19.875 -10.055 1 98.56 193 LEU A O 1
ATOM 1452 N N . GLY A 1 194 ? -2.416 -18.672 -9.047 1 98.56 194 GLY A N 1
ATOM 1453 C CA . GLY A 1 194 ? -3.115 -18.656 -7.773 1 98.56 194 GLY A CA 1
ATOM 1454 C C . GLY A 1 194 ? -4.488 -18.016 -7.848 1 98.56 194 GLY A C 1
ATOM 1455 O O . GLY A 1 194 ? -5.457 -18.562 -7.301 1 98.56 194 GLY A O 1
ATOM 1456 N N . GLY A 1 195 ? -4.566 -16.906 -8.555 1 98.62 195 GLY A N 1
ATOM 1457 C CA . GLY A 1 195 ? -5.848 -16.25 -8.75 1 98.62 195 GLY A CA 1
ATOM 1458 C C . GLY A 1 195 ? -6.824 -17.094 -9.562 1 98.62 195 GLY A C 1
ATOM 1459 O O . GLY A 1 195 ? -8 -17.188 -9.211 1 98.62 195 GLY A O 1
ATOM 1460 N N . ALA A 1 196 ? -6.316 -17.656 -10.586 1 98.62 196 ALA A N 1
ATOM 1461 C CA . ALA A 1 196 ? -7.164 -18.469 -11.461 1 98.62 196 ALA A CA 1
ATOM 1462 C C . ALA A 1 196 ? -7.746 -19.672 -10.703 1 98.62 196 ALA A C 1
ATOM 1464 O O . ALA A 1 196 ? -8.945 -19.922 -10.773 1 98.62 196 ALA A O 1
ATOM 1465 N N . VAL A 1 197 ? -6.918 -20.359 -10.008 1 98.06 197 VAL A N 1
ATOM 1466 C CA . VAL A 1 197 ? -7.344 -21.547 -9.266 1 98.06 197 VAL A CA 1
ATOM 1467 C C . VAL A 1 197 ? -8.32 -21.141 -8.164 1 98.06 197 VAL A C 1
ATOM 1469 O O . VAL A 1 197 ? -9.328 -21.812 -7.941 1 98.06 197 VAL A O 1
ATOM 1472 N N . SER A 1 198 ? -8.086 -20.047 -7.523 1 97.69 198 SER A N 1
ATOM 1473 C CA . SER A 1 198 ? -8.906 -19.609 -6.402 1 97.69 198 SER A CA 1
ATOM 1474 C C . SER A 1 198 ? -10.281 -19.125 -6.875 1 97.69 198 SER A C 1
ATOM 1476 O O . SER A 1 198 ? -11.211 -19 -6.078 1 97.69 198 SER A O 1
ATOM 1478 N N . SER A 1 199 ? -10.414 -18.859 -8.18 1 98.25 199 SER A N 1
ATOM 1479 C CA . SER A 1 199 ? -11.703 -18.422 -8.703 1 98.25 199 SER A CA 1
ATOM 1480 C C . SER A 1 199 ? -12.766 -19.5 -8.523 1 98.25 199 SER A C 1
ATOM 1482 O O . SER A 1 199 ? -13.961 -19.219 -8.641 1 98.25 199 SER A O 1
ATOM 1484 N N . MET A 1 200 ? -12.344 -20.719 -8.211 1 97.5 200 MET A N 1
ATOM 1485 C CA . MET A 1 200 ? -13.273 -21.828 -7.984 1 97.5 200 MET A CA 1
ATOM 1486 C C . MET A 1 200 ? -14.023 -21.641 -6.668 1 97.5 200 MET A C 1
ATOM 1488 O O . MET A 1 200 ? -15.062 -22.266 -6.449 1 97.5 200 MET A O 1
ATOM 1492 N N . TRP A 1 201 ? -13.453 -20.828 -5.684 1 96.5 201 TRP A N 1
ATOM 1493 C CA . TRP A 1 201 ? -14.125 -20.703 -4.391 1 96.5 201 TRP A CA 1
ATOM 1494 C C . TRP A 1 201 ? -14.094 -19.266 -3.896 1 96.5 201 TRP A C 1
ATOM 1496 O O . TRP A 1 201 ? -14.547 -18.984 -2.787 1 96.5 201 TRP A O 1
ATOM 1506 N N . GLN A 1 202 ? -13.477 -18.406 -4.66 1 95.19 202 GLN A N 1
ATOM 1507 C CA . GLN A 1 202 ? -13.383 -17 -4.293 1 95.19 202 GLN A CA 1
ATOM 1508 C C . GLN A 1 202 ? -13.828 -16.094 -5.445 1 95.19 202 GLN A C 1
ATOM 1510 O O . GLN A 1 202 ? -13.508 -16.375 -6.605 1 95.19 202 GLN A O 1
ATOM 1515 N N . SER A 1 203 ? -14.664 -15.039 -5.086 1 96.94 203 SER A N 1
ATOM 1516 C CA . SER A 1 203 ? -15.055 -14.039 -6.07 1 96.94 203 SER A CA 1
ATOM 1517 C C . SER A 1 203 ? -14 -12.945 -6.199 1 96.94 203 SER A C 1
ATOM 1519 O O . SER A 1 203 ? -13.281 -12.656 -5.242 1 96.94 203 SER A O 1
ATOM 1521 N N . PHE A 1 204 ? -13.906 -12.414 -7.348 1 97.19 204 PHE A N 1
ATOM 1522 C CA . PHE A 1 204 ? -12.945 -11.344 -7.609 1 97.19 204 PHE A CA 1
ATOM 1523 C C . PHE A 1 204 ? -13.664 -10.031 -7.875 1 97.19 204 PHE A C 1
ATOM 1525 O O . PHE A 1 204 ? -14.625 -9.984 -8.648 1 97.19 204 PHE A O 1
ATOM 1532 N N . THR A 1 205 ? -13.328 -9.047 -7.148 1 93.75 205 THR A N 1
ATOM 1533 C CA . THR A 1 205 ? -13.859 -7.688 -7.223 1 93.75 205 THR A CA 1
ATOM 1534 C C . THR A 1 205 ? -12.727 -6.668 -7.195 1 93.75 205 THR A C 1
ATOM 1536 O O . THR A 1 205 ? -11.617 -6.977 -6.758 1 93.75 205 THR A O 1
ATOM 1539 N N . PRO A 1 206 ? -13.008 -5.488 -7.73 1 88.19 206 PRO A N 1
ATOM 1540 C CA . PRO A 1 206 ? -11.992 -4.445 -7.559 1 88.19 206 PRO A CA 1
ATOM 1541 C C . PRO A 1 206 ? -11.617 -4.223 -6.094 1 88.19 206 PRO A C 1
ATOM 1543 O O . PRO A 1 206 ? -12.477 -4.301 -5.215 1 88.19 206 PRO A O 1
ATOM 1546 N N . GLY A 1 207 ? -10.336 -3.98 -5.809 1 87.38 207 GLY A N 1
ATOM 1547 C CA . GLY A 1 207 ? -9.867 -3.781 -4.445 1 87.38 207 GLY A CA 1
ATOM 1548 C C . GLY A 1 207 ? -9.203 -5.008 -3.854 1 87.38 207 GLY A C 1
ATOM 1549 O O . GLY A 1 207 ? -8.406 -4.898 -2.916 1 87.38 207 GLY A O 1
ATOM 1550 N N . LEU A 1 208 ? -9.492 -6.18 -4.422 1 92.88 208 LEU A N 1
ATOM 1551 C CA . LEU A 1 208 ? -8.969 -7.43 -3.883 1 92.88 208 LEU A CA 1
ATOM 1552 C C . LEU A 1 208 ? -7.449 -7.488 -4.02 1 92.88 208 LEU A C 1
ATOM 1554 O O . LEU A 1 208 ? -6.781 -8.195 -3.26 1 92.88 208 LEU A O 1
ATOM 1558 N N . ALA A 1 209 ? -6.945 -6.766 -4.996 1 95 209 ALA A N 1
ATOM 1559 C CA . ALA A 1 209 ? -5.504 -6.781 -5.223 1 95 209 ALA A CA 1
ATOM 1560 C C . ALA A 1 209 ? -4.75 -6.273 -3.994 1 95 209 ALA A C 1
ATOM 1562 O O . ALA A 1 209 ? -3.684 -6.793 -3.656 1 95 209 ALA A O 1
ATOM 1563 N N . GLY A 1 210 ? -5.27 -5.27 -3.352 1 91.12 210 GLY A N 1
ATOM 1564 C CA . GLY A 1 210 ? -4.664 -4.754 -2.135 1 91.12 210 GLY A CA 1
ATOM 1565 C C . GLY A 1 210 ? -4.648 -5.762 -1 1 91.12 210 GLY A C 1
ATOM 1566 O O . GLY A 1 210 ? -3.646 -5.898 -0.297 1 91.12 210 GLY A O 1
ATOM 1567 N N . VAL A 1 211 ? -5.688 -6.461 -0.891 1 89.88 211 VAL A N 1
ATOM 1568 C CA . VAL A 1 211 ? -5.801 -7.477 0.15 1 89.88 211 VAL A CA 1
ATOM 1569 C C . VAL A 1 211 ? -4.797 -8.602 -0.109 1 89.88 211 VAL A C 1
ATOM 1571 O O . VAL A 1 211 ? -4.113 -9.055 0.811 1 89.88 211 VAL A O 1
ATOM 1574 N N . ALA A 1 212 ? -4.742 -8.938 -1.335 1 95.31 212 ALA A N 1
ATOM 1575 C CA . ALA A 1 212 ? -3.805 -9.992 -1.714 1 95.31 212 ALA A CA 1
ATOM 1576 C C . ALA A 1 212 ? -2.365 -9.586 -1.416 1 95.31 212 ALA A C 1
ATOM 1578 O O . ALA A 1 212 ? -1.562 -10.398 -0.957 1 95.31 212 ALA A O 1
ATOM 1579 N N . LEU A 1 213 ? -2.08 -8.391 -1.719 1 93.69 213 LEU A N 1
ATOM 1580 C CA . LEU A 1 213 ? -0.731 -7.883 -1.487 1 93.69 213 LEU A CA 1
ATOM 1581 C C . LEU A 1 213 ? -0.383 -7.926 -0.003 1 93.69 213 LEU A C 1
ATOM 1583 O O . LEU A 1 213 ? 0.754 -8.227 0.364 1 93.69 213 LEU A O 1
ATOM 1587 N N . VAL A 1 214 ? -1.317 -7.621 0.806 1 90.69 214 VAL A N 1
ATOM 1588 C CA . VAL A 1 214 ? -1.132 -7.617 2.252 1 90.69 214 VAL A CA 1
ATOM 1589 C C . VAL A 1 214 ? -0.677 -9 2.719 1 90.69 214 VAL A C 1
ATOM 1591 O O . VAL A 1 214 ? 0.291 -9.117 3.473 1 90.69 214 VAL A O 1
ATOM 1594 N N . TYR A 1 215 ? -1.311 -9.977 2.24 1 94.88 215 TYR A N 1
ATOM 1595 C CA . TYR A 1 215 ? -0.98 -11.336 2.646 1 94.88 215 TYR A CA 1
ATOM 1596 C C . TYR A 1 215 ? 0.377 -11.758 2.096 1 94.88 215 TYR A C 1
ATOM 1598 O O . TYR A 1 215 ? 1.169 -12.391 2.795 1 94.88 215 TYR A O 1
ATOM 1606 N N . ALA A 1 216 ? 0.576 -11.406 0.886 1 96.31 216 ALA A N 1
ATOM 1607 C CA . ALA A 1 216 ? 1.854 -11.766 0.275 1 96.31 216 ALA A CA 1
ATOM 1608 C C . ALA A 1 216 ? 3.02 -11.133 1.034 1 96.31 216 ALA A C 1
ATOM 1610 O O . ALA A 1 216 ? 4.031 -11.797 1.287 1 96.31 216 ALA A O 1
ATOM 1611 N N . PHE A 1 217 ? 2.869 -9.914 1.423 1 93.94 217 PHE A N 1
ATOM 1612 C CA . PHE A 1 217 ? 3.934 -9.203 2.125 1 93.94 217 PHE A CA 1
ATOM 1613 C C . PHE A 1 217 ? 4.156 -9.797 3.512 1 93.94 217 PHE A C 1
ATOM 1615 O O . PHE A 1 217 ? 5.289 -9.852 3.996 1 93.94 217 PHE A O 1
ATOM 1622 N N . ALA A 1 218 ? 3.1 -10.203 4.098 1 94 218 ALA A N 1
ATOM 1623 C CA . ALA A 1 218 ? 3.25 -10.844 5.402 1 94 218 ALA A CA 1
ATOM 1624 C C . ALA A 1 218 ? 4.102 -12.109 5.297 1 94 218 ALA A C 1
ATOM 1626 O O . ALA A 1 218 ? 4.996 -12.328 6.117 1 94 218 ALA A O 1
ATOM 1627 N N . VAL A 1 219 ? 3.818 -12.844 4.273 1 95.75 219 VAL A N 1
ATOM 1628 C CA . VAL A 1 219 ? 4.547 -14.094 4.082 1 95.75 219 VAL A CA 1
ATOM 1629 C C . VAL A 1 219 ? 6.016 -13.797 3.803 1 95.75 219 VAL A C 1
ATOM 1631 O O . VAL A 1 219 ? 6.906 -14.406 4.402 1 95.75 219 VAL A O 1
ATOM 1634 N N . VAL A 1 220 ? 6.285 -12.875 2.934 1 93.75 220 VAL A N 1
ATOM 1635 C CA . VAL A 1 220 ? 7.652 -12.578 2.518 1 93.75 220 VAL A CA 1
ATOM 1636 C C . VAL A 1 220 ? 8.422 -11.953 3.678 1 93.75 220 VAL A C 1
ATOM 1638 O O . VAL A 1 220 ? 9.609 -12.227 3.863 1 93.75 220 VAL A O 1
ATOM 1641 N N . ALA A 1 221 ? 7.766 -11.125 4.422 1 91 221 ALA A N 1
ATOM 1642 C CA . ALA A 1 221 ? 8.398 -10.531 5.598 1 91 221 ALA A CA 1
ATOM 1643 C C . ALA A 1 221 ? 8.812 -11.602 6.602 1 91 221 ALA A C 1
ATOM 1645 O O . ALA A 1 221 ? 9.883 -11.516 7.207 1 91 221 ALA A O 1
ATOM 1646 N N . MET A 1 222 ? 8 -12.562 6.754 1 91.88 222 MET A N 1
ATOM 1647 C CA . MET A 1 222 ? 8.289 -13.641 7.691 1 91.88 222 MET A CA 1
ATOM 1648 C C . MET A 1 222 ? 9.344 -14.594 7.125 1 91.88 222 MET A C 1
ATOM 1650 O O . MET A 1 222 ? 10.219 -15.062 7.855 1 91.88 222 MET A O 1
ATOM 1654 N N . ALA A 1 223 ? 9.289 -14.875 5.902 1 92.31 223 ALA A N 1
ATOM 1655 C CA . ALA A 1 223 ? 10.172 -15.836 5.25 1 92.31 223 ALA A CA 1
ATOM 1656 C C . ALA A 1 223 ? 11.562 -15.242 5.031 1 92.31 223 ALA A C 1
ATOM 1658 O O . ALA A 1 223 ? 12.562 -15.953 5.07 1 92.31 223 ALA A O 1
ATOM 1659 N N . GLY A 1 224 ? 11.617 -13.977 4.832 1 89.38 224 GLY A N 1
ATOM 1660 C CA . GLY A 1 224 ? 12.828 -13.344 4.336 1 89.38 224 GLY A CA 1
ATOM 1661 C C . GLY A 1 224 ? 12.836 -13.18 2.826 1 89.38 224 GLY A C 1
ATOM 1662 O O . GLY A 1 224 ? 12.398 -14.078 2.098 1 89.38 224 GLY A O 1
ATOM 1663 N N . LEU A 1 225 ? 13.32 -12.094 2.389 1 87.5 225 LEU A N 1
ATOM 1664 C CA . LEU A 1 225 ? 13.305 -11.789 0.962 1 87.5 225 LEU A CA 1
ATOM 1665 C C . LEU A 1 225 ? 14.219 -12.734 0.193 1 87.5 225 LEU A C 1
ATOM 1667 O O . LEU A 1 225 ? 15.375 -12.922 0.572 1 87.5 225 LEU A O 1
ATOM 1671 N N . GLY A 1 226 ? 13.695 -13.289 -0.881 1 85.56 226 GLY A N 1
ATOM 1672 C CA . GLY A 1 226 ? 14.5 -14.141 -1.746 1 85.56 226 GLY A CA 1
ATOM 1673 C C . GLY A 1 226 ? 14.523 -15.594 -1.296 1 85.56 226 GLY A C 1
ATOM 1674 O O . GLY A 1 226 ? 15.117 -16.438 -1.961 1 85.56 226 GLY A O 1
ATOM 1675 N N . ASN A 1 227 ? 13.867 -15.844 -0.238 1 88.75 227 ASN A N 1
ATOM 1676 C CA . ASN A 1 227 ? 13.844 -17.203 0.269 1 88.75 227 ASN A CA 1
ATOM 1677 C C . ASN A 1 227 ? 12.578 -17.953 -0.161 1 88.75 227 ASN A C 1
ATOM 1679 O O . ASN A 1 227 ? 11.602 -18 0.591 1 88.75 227 ASN A O 1
ATOM 1683 N N . VAL A 1 228 ? 12.695 -18.641 -1.229 1 88.06 228 VAL A N 1
ATOM 1684 C CA . VAL A 1 228 ? 11.539 -19.297 -1.846 1 88.06 228 VAL A CA 1
ATOM 1685 C C . VAL A 1 228 ? 11.047 -20.422 -0.948 1 88.06 228 VAL A C 1
ATOM 1687 O O . VAL A 1 228 ? 9.844 -20.562 -0.726 1 88.06 228 VAL A O 1
ATOM 1690 N N . MET A 1 229 ? 11.898 -21.156 -0.379 1 87.25 229 MET A N 1
ATOM 1691 C CA . MET A 1 229 ? 11.516 -22.266 0.479 1 87.25 229 MET A CA 1
ATOM 1692 C C . MET A 1 229 ? 10.898 -21.766 1.783 1 87.25 229 MET A C 1
ATOM 1694 O O . MET A 1 229 ? 9.977 -22.391 2.316 1 87.25 229 MET A O 1
ATOM 1698 N N . GLY A 1 230 ? 11.406 -20.688 2.295 1 91.69 230 GLY A N 1
ATOM 1699 C CA . GLY A 1 230 ? 10.828 -20.078 3.482 1 91.69 230 GLY A CA 1
ATOM 1700 C C . GLY A 1 230 ? 9.391 -19.625 3.279 1 91.69 230 GLY A C 1
ATOM 1701 O O . GLY A 1 230 ? 8.586 -19.672 4.207 1 91.69 230 GLY A O 1
ATOM 1702 N N . ALA A 1 231 ? 9.141 -19.25 2.055 1 94.38 231 ALA A N 1
ATOM 1703 C CA . ALA A 1 231 ? 7.801 -18.766 1.738 1 94.38 231 ALA A CA 1
ATOM 1704 C C . ALA A 1 231 ? 6.77 -19.891 1.836 1 94.38 231 ALA A C 1
ATOM 1706 O O . ALA A 1 231 ? 5.605 -19.656 2.156 1 94.38 231 ALA A O 1
ATOM 1707 N N . LEU A 1 232 ? 7.223 -21.109 1.573 1 94 232 LEU A N 1
ATOM 1708 C CA . LEU A 1 232 ? 6.328 -22.25 1.694 1 94 232 LEU A CA 1
ATOM 1709 C C . LEU A 1 232 ? 5.852 -22.422 3.133 1 94 232 LEU A C 1
ATOM 1711 O O . LEU A 1 232 ? 4.648 -22.547 3.381 1 94 232 LEU A O 1
ATOM 1715 N N . VAL A 1 233 ? 6.746 -22.328 4.051 1 94 233 VAL A N 1
ATOM 1716 C CA . VAL A 1 233 ? 6.438 -22.516 5.465 1 94 233 VAL A CA 1
ATOM 1717 C C . VAL A 1 233 ? 5.707 -21.297 6.008 1 94 233 VAL A C 1
ATOM 1719 O O . VAL A 1 233 ? 4.719 -21.422 6.734 1 94 233 VAL A O 1
ATOM 1722 N N . ALA A 1 234 ? 6.207 -20.188 5.652 1 96.19 234 ALA A N 1
ATOM 1723 C CA . ALA A 1 234 ? 5.602 -18.938 6.129 1 96.19 234 ALA A CA 1
ATOM 1724 C C . ALA A 1 234 ? 4.152 -18.828 5.668 1 96.19 234 ALA A C 1
ATOM 1726 O O . ALA A 1 234 ? 3.299 -18.312 6.398 1 96.19 234 ALA A O 1
ATOM 1727 N N . SER A 1 235 ? 3.883 -19.25 4.453 1 97.5 235 SER A N 1
ATOM 1728 C CA . SER A 1 235 ? 2.514 -19.172 3.947 1 97.5 235 SER A CA 1
ATOM 1729 C C . SER A 1 235 ? 1.589 -20.094 4.738 1 97.5 235 SER A C 1
ATOM 1731 O O . SER A 1 235 ? 0.415 -19.781 4.938 1 97.5 235 SER A O 1
ATOM 1733 N N . LEU A 1 236 ? 2.117 -21.203 5.168 1 96.5 236 LEU A N 1
ATOM 1734 C CA . LEU A 1 236 ? 1.32 -22.094 5.992 1 96.5 236 LEU A CA 1
ATOM 1735 C C . LEU A 1 236 ? 1.019 -21.469 7.348 1 96.5 236 LEU A C 1
ATOM 1737 O O . LEU A 1 236 ? -0.115 -21.531 7.832 1 96.5 236 LEU A O 1
ATOM 1741 N N . ILE A 1 237 ? 1.997 -20.875 7.938 1 95.81 237 ILE A N 1
ATOM 1742 C CA . ILE A 1 237 ? 1.839 -20.234 9.234 1 95.81 237 ILE A CA 1
ATOM 1743 C C . ILE A 1 237 ? 0.811 -19.109 9.133 1 95.81 237 ILE A C 1
ATOM 1745 O O . ILE A 1 237 ? -0.105 -19.016 9.953 1 95.81 237 ILE A O 1
ATOM 1749 N N . ILE A 1 238 ? 0.948 -18.328 8.117 1 95.88 238 ILE A N 1
ATOM 1750 C CA . ILE A 1 238 ? 0.042 -17.188 7.934 1 95.88 238 ILE A CA 1
ATOM 1751 C C . ILE A 1 238 ? -1.37 -17.703 7.66 1 95.88 238 ILE A C 1
ATOM 1753 O O . ILE A 1 238 ? -2.35 -17.125 8.133 1 95.88 238 ILE A O 1
ATOM 1757 N N . SER A 1 239 ? -1.447 -18.766 6.863 1 96.5 239 SER A N 1
ATOM 1758 C CA . SER A 1 239 ? -2.758 -19.359 6.594 1 96.5 239 SER A CA 1
ATOM 1759 C C . SER A 1 239 ? -3.416 -19.844 7.879 1 96.5 239 SER A C 1
ATOM 1761 O O . SER A 1 239 ? -4.625 -19.688 8.062 1 96.5 239 SER A O 1
ATOM 1763 N N . LEU A 1 240 ? -2.697 -20.422 8.758 1 95.44 240 LEU A N 1
ATOM 1764 C CA . LEU A 1 240 ? -3.197 -20.891 10.039 1 95.44 240 LEU A CA 1
ATOM 1765 C C . LEU A 1 240 ? -3.662 -19.734 10.914 1 95.44 240 LEU A C 1
ATOM 1767 O O . LEU A 1 240 ? -4.746 -19.781 11.492 1 95.44 240 LEU A O 1
ATOM 1771 N N . ILE A 1 241 ? -2.869 -18.703 10.984 1 93.5 241 ILE A N 1
ATOM 1772 C CA . ILE A 1 241 ? -3.199 -17.531 11.789 1 93.5 241 ILE A CA 1
ATOM 1773 C C . ILE A 1 241 ? -4.465 -16.875 11.25 1 93.5 241 ILE A C 1
ATOM 1775 O O . ILE A 1 241 ? -5.367 -16.531 12.016 1 93.5 241 ILE A O 1
ATOM 1779 N N . ARG A 1 242 ? -4.426 -16.734 9.938 1 91.94 242 ARG A N 1
ATOM 1780 C CA . ARG A 1 242 ? -5.574 -16.109 9.289 1 91.94 242 ARG A CA 1
ATOM 1781 C C . ARG A 1 242 ? -6.852 -16.906 9.547 1 91.94 242 ARG A C 1
ATOM 1783 O O . ARG A 1 242 ? -7.887 -16.328 9.891 1 91.94 242 ARG A O 1
ATOM 1790 N N . THR A 1 243 ? -6.805 -18.188 9.336 1 92.88 243 THR A N 1
ATOM 1791 C CA . THR A 1 243 ? -7.988 -19.016 9.5 1 92.88 243 THR A CA 1
ATOM 1792 C C . THR A 1 243 ? -8.438 -19.047 10.961 1 92.88 243 THR A C 1
ATOM 1794 O O . THR A 1 243 ? -9.633 -18.984 11.242 1 92.88 243 THR A O 1
ATOM 1797 N N . ALA A 1 244 ? -7.523 -19.062 11.891 1 91.06 244 ALA A N 1
ATOM 1798 C CA . ALA A 1 244 ? -7.855 -19 13.312 1 91.06 244 ALA A CA 1
ATOM 1799 C C . ALA A 1 244 ? -8.539 -17.688 13.664 1 91.06 244 ALA A C 1
ATOM 1801 O O . ALA A 1 244 ? -9.508 -17.672 14.414 1 91.06 244 ALA A O 1
ATOM 1802 N N . SER A 1 245 ? -7.984 -16.625 13.125 1 88.62 245 SER A N 1
ATOM 1803 C CA . SER A 1 245 ? -8.555 -15.305 13.391 1 88.62 245 SER A CA 1
ATOM 1804 C C . SER A 1 245 ? -9.977 -15.203 12.852 1 88.62 245 SER A C 1
ATOM 1806 O O . SER A 1 245 ? -10.859 -14.648 13.508 1 88.62 245 SER A O 1
ATOM 1808 N N . VAL A 1 246 ? -10.148 -15.68 11.703 1 85.12 246 VAL A N 1
ATOM 1809 C CA . VAL A 1 246 ? -11.461 -15.609 11.07 1 85.12 246 VAL A CA 1
ATOM 1810 C C . VAL A 1 246 ? -12.477 -16.422 11.875 1 85.12 246 VAL A C 1
ATOM 1812 O O . VAL A 1 246 ? -13.633 -16.016 12.008 1 85.12 246 VAL A O 1
ATOM 1815 N N . PHE A 1 247 ? -12.07 -17.484 12.438 1 84.94 247 PHE A N 1
ATOM 1816 C CA . PHE A 1 247 ? -12.953 -18.344 13.211 1 84.94 247 PHE A CA 1
ATOM 1817 C C . PHE A 1 247 ? -13.266 -17.734 14.57 1 84.94 247 PHE A C 1
ATOM 1819 O O . PHE A 1 247 ? -14.383 -17.844 15.062 1 84.94 247 PHE A O 1
ATOM 1826 N N . TYR A 1 248 ? -12.336 -16.906 15.086 1 84.5 248 TYR A N 1
ATOM 1827 C CA . TYR A 1 248 ? -12.5 -16.469 16.469 1 84.5 248 TYR A CA 1
ATOM 1828 C C . TYR A 1 248 ? -12.781 -14.977 16.547 1 84.5 248 TYR A C 1
ATOM 1830 O O . TYR A 1 248 ? -13.523 -14.516 17.422 1 84.5 248 TYR A O 1
ATOM 1838 N N . ALA A 1 249 ? -12.117 -14.203 15.672 1 85.56 249 ALA A N 1
ATOM 1839 C CA . ALA A 1 249 ? -12.258 -12.75 15.648 1 85.56 249 ALA A CA 1
ATOM 1840 C C . ALA A 1 249 ? -12.039 -12.195 14.242 1 85.56 249 ALA A C 1
ATOM 1842 O O . ALA A 1 249 ? -11.008 -11.57 13.969 1 85.56 249 ALA A O 1
ATOM 1843 N N . PRO A 1 250 ? -13.016 -12.25 13.445 1 81.06 250 PRO A N 1
ATOM 1844 C CA . PRO A 1 250 ? -12.875 -11.914 12.023 1 81.06 250 PRO A CA 1
ATOM 1845 C C . PRO A 1 250 ? -12.461 -10.461 11.805 1 81.06 250 PRO A C 1
ATOM 1847 O O . PRO A 1 250 ? -11.766 -10.156 10.836 1 81.06 250 PRO A O 1
ATOM 1850 N N . GLU A 1 251 ? -12.812 -9.617 12.703 1 77.94 251 GLU A N 1
ATOM 1851 C CA . GLU A 1 251 ? -12.5 -8.203 12.547 1 77.94 251 GLU A CA 1
ATOM 1852 C C . GLU A 1 251 ? -11.008 -7.938 12.75 1 77.94 251 GLU A C 1
ATOM 1854 O O . GLU A 1 251 ? -10.5 -6.879 12.367 1 77.94 251 GLU A O 1
ATOM 1859 N N . LEU A 1 252 ? -10.344 -8.914 13.336 1 79.12 252 LEU A N 1
ATOM 1860 C CA . LEU A 1 252 ? -8.93 -8.719 13.672 1 79.12 252 LEU A CA 1
ATOM 1861 C C . LEU A 1 252 ? -8.039 -9.555 12.75 1 79.12 252 LEU A C 1
ATOM 1863 O O . LEU A 1 252 ? -6.879 -9.805 13.07 1 79.12 252 LEU A O 1
ATOM 1867 N N . GLU A 1 253 ? -8.594 -9.922 11.555 1 86.12 253 GLU A N 1
ATOM 1868 C CA . GLU A 1 253 ? -7.863 -10.812 10.656 1 86.12 253 GLU A CA 1
ATOM 1869 C C . GLU A 1 253 ? -6.512 -10.211 10.273 1 86.12 253 GLU A C 1
ATOM 1871 O O . GLU A 1 253 ? -5.465 -10.773 10.609 1 86.12 253 GLU A O 1
ATOM 1876 N N . LEU A 1 254 ? -6.555 -9.039 9.672 1 81.56 254 LEU A N 1
ATOM 1877 C CA . LEU A 1 254 ? -5.316 -8.461 9.172 1 81.56 254 LEU A CA 1
ATOM 1878 C C . LEU A 1 254 ? -4.484 -7.887 10.32 1 81.56 254 LEU A C 1
ATOM 1880 O O . LEU A 1 254 ? -3.252 -7.914 10.266 1 81.56 254 LEU A O 1
ATOM 1884 N N . PHE A 1 255 ? -5.125 -7.547 11.391 1 84.69 255 PHE A N 1
ATOM 1885 C CA . PHE A 1 255 ? -4.438 -7.074 12.586 1 84.69 255 PHE A CA 1
ATOM 1886 C C . PHE A 1 255 ? -3.578 -8.18 13.188 1 84.69 255 PHE A C 1
ATOM 1888 O O . PHE A 1 255 ? -2.404 -7.965 13.492 1 84.69 255 PHE A O 1
ATOM 1895 N N . SER A 1 256 ? -4.172 -9.336 13.273 1 86.88 256 SER A N 1
ATOM 1896 C CA . SER A 1 256 ? -3.461 -10.461 13.867 1 86.88 256 SER A CA 1
ATOM 1897 C C . SER A 1 256 ? -2.262 -10.867 13.016 1 86.88 256 SER A C 1
ATOM 1899 O O . SER A 1 256 ? -1.189 -11.164 13.547 1 86.88 256 SER A O 1
ATOM 1901 N N . ILE A 1 257 ? -2.41 -10.828 11.758 1 86.75 257 ILE A N 1
ATOM 1902 C CA . ILE A 1 257 ? -1.348 -11.203 10.828 1 86.75 257 ILE A CA 1
ATOM 1903 C C . ILE A 1 257 ? -0.17 -10.242 10.977 1 86.75 257 ILE A C 1
ATOM 1905 O O . ILE A 1 257 ? 0.98 -10.672 11.086 1 86.75 257 ILE A O 1
ATOM 1909 N N . TYR A 1 258 ? -0.457 -9.016 11.078 1 87.81 258 TYR A N 1
ATOM 1910 C CA . TYR A 1 258 ? 0.647 -8.07 11.023 1 87.81 258 TYR A CA 1
ATOM 1911 C C . TYR A 1 258 ? 1.234 -7.836 12.406 1 87.81 258 TYR A C 1
ATOM 1913 O O . TYR A 1 258 ? 2.363 -7.355 12.539 1 87.81 258 TYR A O 1
ATOM 1921 N N . ILE A 1 259 ? 0.532 -8.219 13.43 1 88.44 259 ILE A N 1
ATOM 1922 C CA . ILE A 1 259 ? 1.175 -8.32 14.734 1 88.44 259 ILE A CA 1
ATOM 1923 C C . ILE A 1 259 ? 2.219 -9.438 14.711 1 88.44 259 ILE A C 1
ATOM 1925 O O . ILE A 1 259 ? 3.314 -9.281 15.25 1 88.44 259 ILE A O 1
ATOM 1929 N N . ALA A 1 260 ? 1.824 -10.492 14.031 1 86.75 260 ALA A N 1
ATOM 1930 C CA . ALA A 1 260 ? 2.75 -11.617 13.898 1 86.75 260 ALA A CA 1
ATOM 1931 C C . ALA A 1 260 ? 3.979 -11.227 13.086 1 86.75 260 ALA A C 1
ATOM 1933 O O . ALA A 1 260 ? 5.105 -11.594 13.438 1 86.75 260 ALA A O 1
ATOM 1934 N N . VAL A 1 261 ? 3.768 -10.5 12.016 1 86.12 261 VAL A N 1
ATOM 1935 C CA . VAL A 1 261 ? 4.879 -10.055 11.18 1 86.12 261 VAL A CA 1
ATOM 1936 C C . VAL A 1 261 ? 5.805 -9.148 11.984 1 86.12 261 VAL A C 1
ATOM 1938 O O . VAL A 1 261 ? 7.027 -9.305 11.945 1 86.12 261 VAL A O 1
ATOM 1941 N N . LEU A 1 262 ? 5.207 -8.18 12.695 1 86.94 262 LEU A N 1
ATOM 1942 C CA . LEU A 1 262 ? 6 -7.262 13.508 1 86.94 262 LEU A CA 1
ATOM 1943 C C . LEU A 1 262 ? 6.781 -8.016 14.578 1 86.94 262 LEU A C 1
ATOM 1945 O O . LEU A 1 262 ? 7.926 -7.668 14.883 1 86.94 262 LEU A O 1
ATOM 1949 N N . ALA A 1 263 ? 6.184 -9.016 15.18 1 87.38 263 ALA A N 1
ATOM 1950 C CA . ALA A 1 263 ? 6.859 -9.836 16.172 1 87.38 263 ALA A CA 1
ATOM 1951 C C . ALA A 1 263 ? 8.07 -10.547 15.578 1 87.38 263 ALA A C 1
ATOM 1953 O O . ALA A 1 263 ? 9.133 -10.609 16.203 1 87.38 263 ALA A O 1
ATOM 1954 N N . VAL A 1 264 ? 7.914 -11.016 14.383 1 84.19 264 VAL A N 1
ATOM 1955 C CA . VAL A 1 264 ? 9 -11.711 13.711 1 84.19 264 VAL A CA 1
ATOM 1956 C C . VAL A 1 264 ? 10.133 -10.734 13.398 1 84.19 264 VAL A C 1
ATOM 1958 O O . VAL A 1 264 ? 11.305 -11.047 13.602 1 84.19 264 VAL A O 1
ATOM 1961 N N . LEU A 1 265 ? 9.773 -9.57 12.961 1 80.5 265 LEU A N 1
ATOM 1962 C CA . LEU A 1 265 ? 10.773 -8.57 12.617 1 80.5 265 LEU A CA 1
ATOM 1963 C C . LEU A 1 265 ? 11.539 -8.109 13.859 1 80.5 265 LEU A C 1
ATOM 1965 O O . LEU A 1 265 ? 12.719 -7.781 13.773 1 80.5 265 LEU A O 1
ATOM 1969 N N . ALA A 1 266 ? 10.852 -8.07 14.969 1 83.31 266 ALA A N 1
ATOM 1970 C CA . ALA A 1 266 ? 11.469 -7.652 16.219 1 83.31 266 ALA A CA 1
ATOM 1971 C C . ALA A 1 266 ? 12.508 -8.672 16.688 1 83.31 266 ALA A C 1
ATOM 1973 O O . ALA A 1 266 ? 13.523 -8.312 17.297 1 83.31 266 ALA A O 1
ATOM 1974 N N . VAL A 1 267 ? 12.305 -9.891 16.359 1 83.06 267 VAL A N 1
ATOM 1975 C CA . VAL A 1 267 ? 13.188 -10.953 16.828 1 83.06 267 VAL A CA 1
ATOM 1976 C C . VAL A 1 267 ? 14.258 -11.242 15.773 1 83.06 267 VAL A C 1
ATOM 1978 O O . VAL A 1 267 ? 15.422 -11.461 16.109 1 83.06 267 VAL A O 1
ATOM 1981 N N . LYS A 1 268 ? 13.82 -11.266 14.453 1 82.44 268 LYS A N 1
ATOM 1982 C CA . LYS A 1 268 ? 14.711 -11.555 13.336 1 82.44 268 LYS A CA 1
ATOM 1983 C C . LYS A 1 268 ? 14.406 -10.664 12.141 1 82.44 268 LYS A C 1
ATOM 1985 O O . LYS A 1 268 ? 13.734 -11.086 11.195 1 82.44 268 LYS A O 1
ATOM 1990 N N . PRO A 1 269 ? 15.125 -9.625 12.086 1 75.69 269 PRO A N 1
ATOM 1991 C CA . PRO A 1 269 ? 14.82 -8.625 11.062 1 75.69 269 PRO A CA 1
ATOM 1992 C C . PRO A 1 269 ? 15.047 -9.141 9.648 1 75.69 269 PRO A C 1
ATOM 1994 O O . PRO A 1 269 ? 14.492 -8.602 8.688 1 75.69 269 PRO A O 1
ATOM 1997 N N . SER A 1 270 ? 15.805 -10.227 9.547 1 76 270 SER A N 1
ATOM 1998 C CA . SER A 1 270 ? 16.094 -10.742 8.211 1 76 270 SER A CA 1
ATOM 1999 C C . SER A 1 270 ? 15.078 -11.805 7.797 1 76 270 SER A C 1
ATOM 2001 O O . SER A 1 270 ? 15.102 -12.289 6.664 1 76 270 SER A O 1
ATOM 2003 N N . GLY A 1 271 ? 14.156 -12.07 8.586 1 75.38 271 GLY A N 1
ATOM 2004 C CA . GLY A 1 271 ? 13.211 -13.148 8.344 1 75.38 271 GLY A CA 1
ATOM 2005 C C . GLY A 1 271 ? 13.602 -14.453 9.016 1 75.38 271 GLY A C 1
ATOM 2006 O O . GLY A 1 271 ? 14.758 -14.633 9.398 1 75.38 271 GLY A O 1
ATOM 2007 N N . LEU A 1 272 ? 12.734 -15.305 9.078 1 76.81 272 LEU A N 1
ATOM 2008 C CA . LEU A 1 272 ? 12.914 -16.516 9.883 1 76.81 272 LEU A CA 1
ATOM 2009 C C . LEU A 1 272 ? 13.859 -17.484 9.18 1 76.81 272 LEU A C 1
ATOM 2011 O O . LEU A 1 272 ? 14.508 -18.297 9.836 1 76.81 272 LEU A O 1
ATOM 2015 N N . PHE A 1 273 ? 14.016 -17.312 7.902 1 74.12 273 PHE A N 1
ATOM 2016 C CA . PHE A 1 273 ? 14.711 -18.375 7.188 1 74.12 273 PHE A CA 1
ATOM 2017 C C . PHE A 1 273 ? 15.867 -17.828 6.375 1 74.12 273 PHE A C 1
ATOM 2019 O O . PHE A 1 273 ? 16.297 -18.438 5.398 1 74.12 273 PHE A O 1
ATOM 2026 N N . THR A 1 274 ? 16.141 -16.547 6.648 1 67.19 274 THR A N 1
ATOM 2027 C CA . THR A 1 274 ? 17.281 -15.984 5.949 1 67.19 274 THR A CA 1
ATOM 2028 C C . THR A 1 274 ? 18.594 -16.562 6.496 1 67.19 274 THR A C 1
ATOM 2030 O O . THR A 1 274 ? 18.734 -16.75 7.707 1 67.19 274 THR A O 1
ATOM 2033 N N . ARG A 1 275 ? 19.266 -17.266 5.488 1 56.81 275 ARG A N 1
ATOM 2034 C CA . ARG A 1 275 ? 20.562 -17.797 5.867 1 56.81 275 ARG A CA 1
ATOM 2035 C C . ARG A 1 275 ? 21.562 -16.672 6.113 1 56.81 275 ARG A C 1
ATOM 2037 O O . ARG A 1 275 ? 21.5 -15.633 5.457 1 56.81 275 ARG A O 1
ATOM 2044 N N . HIS A 1 276 ? 22.125 -16.547 7.324 1 50.41 276 HIS A N 1
ATOM 2045 C CA . HIS A 1 276 ? 23.219 -15.664 7.68 1 50.41 276 HIS A CA 1
ATOM 2046 C C . HIS A 1 276 ? 24.281 -15.641 6.582 1 50.41 276 HIS A C 1
ATOM 2048 O O . HIS A 1 276 ? 24.797 -16.688 6.191 1 50.41 276 HIS A O 1
ATOM 2054 N N . GLU A 1 277 ? 24.141 -14.805 5.648 1 40.78 277 GLU A N 1
ATOM 2055 C CA . GLU A 1 277 ? 25.344 -14.633 4.844 1 40.78 277 GLU A CA 1
ATOM 2056 C C . GLU A 1 277 ? 26.594 -14.578 5.727 1 40.78 277 GLU A C 1
ATOM 2058 O O . GLU A 1 277 ? 26.656 -13.773 6.656 1 40.78 277 GLU A O 1
ATOM 2063 N N . ARG A 1 278 ? 27.344 -15.539 5.934 1 35.38 278 ARG A N 1
ATOM 2064 C CA . ARG A 1 278 ? 28.688 -15.43 6.477 1 35.38 278 ARG A CA 1
ATOM 2065 C C . ARG A 1 278 ? 29.484 -14.359 5.738 1 35.38 278 ARG A C 1
ATOM 2067 O O . ARG A 1 278 ? 29.609 -14.406 4.512 1 35.38 278 ARG A O 1
ATOM 2074 N N . ARG A 1 279 ? 29.453 -13.109 6.176 1 33.91 279 ARG A N 1
ATOM 2075 C CA . ARG A 1 279 ? 30.594 -12.289 5.785 1 33.91 279 ARG A CA 1
ATOM 2076 C C . ARG A 1 279 ? 31.875 -13.117 5.734 1 33.91 279 ARG A C 1
ATOM 2078 O O . ARG A 1 279 ? 32.375 -13.531 6.777 1 33.91 279 ARG A O 1
ATOM 2085 N N . VAL A 1 280 ? 32 -13.742 4.695 1 24.38 280 VAL A N 1
ATOM 2086 C CA . VAL A 1 280 ? 33.406 -14.086 4.551 1 24.38 280 VAL A CA 1
ATOM 2087 C C . VAL A 1 280 ? 34.219 -12.836 4.207 1 24.38 280 VAL A C 1
ATOM 2089 O O . VAL A 1 280 ? 33.75 -11.977 3.453 1 24.38 280 VAL A O 1
ATOM 2092 N N . MET B 1 1 ? -18.328 26.969 -11.836 1 76.88 1 MET B N 1
ATOM 2093 C CA . MET B 1 1 ? -16.906 27.297 -11.828 1 76.88 1 MET B CA 1
ATOM 2094 C C . MET B 1 1 ? -16.406 27.5 -10.406 1 76.88 1 MET B C 1
ATOM 2096 O O . MET B 1 1 ? -15.43 26.859 -9.992 1 76.88 1 MET B O 1
ATOM 2100 N N . ILE B 1 2 ? -17.141 28.281 -9.586 1 83.69 2 ILE B N 1
ATOM 2101 C CA . ILE B 1 2 ? -16.703 28.562 -8.227 1 83.69 2 ILE B CA 1
ATOM 2102 C C . ILE B 1 2 ? -16.688 27.281 -7.41 1 83.69 2 ILE B C 1
ATOM 2104 O O . ILE B 1 2 ? -15.781 27.062 -6.59 1 83.69 2 ILE B O 1
ATOM 2108 N N . GLU B 1 3 ? -17.609 26.422 -7.723 1 86.94 3 GLU B N 1
ATOM 2109 C CA . GLU B 1 3 ? -17.703 25.156 -7.016 1 86.94 3 GLU B CA 1
ATOM 2110 C C . GLU B 1 3 ? -16.469 24.297 -7.281 1 86.94 3 GLU B C 1
ATOM 2112 O O . GLU B 1 3 ? -15.977 23.609 -6.383 1 86.94 3 GLU B O 1
ATOM 2117 N N . PHE B 1 4 ? -16.094 24.344 -8.516 1 91.44 4 PHE B N 1
ATOM 2118 C CA . PHE B 1 4 ? -14.906 23.594 -8.898 1 91.44 4 PHE B CA 1
ATOM 2119 C C . PHE B 1 4 ? -13.688 24.062 -8.117 1 91.44 4 PHE B C 1
ATOM 2121 O O . PHE B 1 4 ? -12.953 23.25 -7.547 1 91.44 4 PHE B O 1
ATOM 2128 N N . PHE B 1 5 ? -13.477 25.312 -8.016 1 92.5 5 PHE B N 1
ATOM 2129 C CA . PHE B 1 5 ? -12.297 25.859 -7.359 1 92.5 5 PHE B CA 1
ATOM 2130 C C . PHE B 1 5 ? -12.375 25.688 -5.848 1 92.5 5 PHE B C 1
ATOM 2132 O O . PHE B 1 5 ? -11.359 25.484 -5.184 1 92.5 5 PHE B O 1
ATOM 2139 N N . LEU B 1 6 ? -13.609 25.719 -5.312 1 92.5 6 LEU B N 1
ATOM 2140 C CA . LEU B 1 6 ? -13.773 25.453 -3.891 1 92.5 6 LEU B CA 1
ATOM 2141 C C . LEU B 1 6 ? -13.43 24 -3.576 1 92.5 6 LEU B C 1
ATOM 2143 O O . LEU B 1 6 ? -12.836 23.703 -2.533 1 92.5 6 LEU B O 1
ATOM 2147 N N . ALA B 1 7 ? -13.773 23.203 -4.531 1 93.31 7 ALA B N 1
ATOM 2148 C CA . ALA B 1 7 ? -13.445 21.797 -4.371 1 93.31 7 ALA B CA 1
ATOM 2149 C C . ALA B 1 7 ? -11.938 21.578 -4.43 1 93.31 7 ALA B C 1
ATOM 2151 O O . ALA B 1 7 ? -11.391 20.766 -3.668 1 93.31 7 ALA B O 1
ATOM 2152 N N . VAL B 1 8 ? -11.297 22.219 -5.324 1 95.25 8 VAL B N 1
ATOM 2153 C CA . VAL B 1 8 ? -9.844 22.141 -5.434 1 95.25 8 VAL B CA 1
ATOM 2154 C C . VAL B 1 8 ? -9.203 22.641 -4.141 1 95.25 8 VAL B C 1
ATOM 2156 O O . VAL B 1 8 ? -8.273 22.016 -3.621 1 95.25 8 VAL B O 1
ATOM 2159 N N . LEU B 1 9 ? -9.719 23.703 -3.637 1 94.81 9 LEU B N 1
ATOM 2160 C CA . LEU B 1 9 ? -9.156 24.312 -2.436 1 94.81 9 LEU B CA 1
ATOM 2161 C C . LEU B 1 9 ? -9.258 23.359 -1.246 1 94.81 9 LEU B C 1
ATOM 2163 O O . LEU B 1 9 ? -8.289 23.188 -0.501 1 94.81 9 LEU B O 1
ATOM 2167 N N . THR B 1 10 ? -10.414 22.781 -1.023 1 95.19 10 THR B N 1
ATOM 2168 C CA . THR B 1 10 ? -10.617 21.906 0.133 1 95.19 10 THR B CA 1
ATOM 2169 C C . THR B 1 10 ? -9.75 20.656 0.034 1 95.19 10 THR B C 1
ATOM 2171 O O . THR B 1 10 ? -9.148 20.234 1.023 1 95.19 10 THR B O 1
ATOM 2174 N N . PHE B 1 11 ? -9.656 20.156 -1.195 1 96.38 11 PHE B N 1
ATOM 2175 C CA . PHE B 1 11 ? -8.82 18.969 -1.356 1 96.38 11 PHE B CA 1
ATOM 2176 C C . PHE B 1 11 ? -7.348 19.312 -1.193 1 96.38 11 PHE B C 1
ATOM 2178 O O . PHE B 1 11 ? -6.594 18.562 -0.579 1 96.38 11 PHE B O 1
ATOM 2185 N N . TRP B 1 12 ? -6.992 20.375 -1.743 1 97.38 12 TRP B N 1
ATOM 2186 C CA . TRP B 1 12 ? -5.605 20.812 -1.626 1 97.38 12 TRP B CA 1
ATOM 2187 C C . TRP B 1 12 ? -5.23 21.047 -0.166 1 97.38 12 TRP B C 1
ATOM 2189 O O . TRP B 1 12 ? -4.109 20.734 0.247 1 97.38 12 TRP B O 1
ATOM 2199 N N . THR B 1 13 ? -6.113 21.562 0.624 1 97.12 13 THR B N 1
ATOM 2200 C CA . THR B 1 13 ? -5.867 21.922 2.018 1 97.1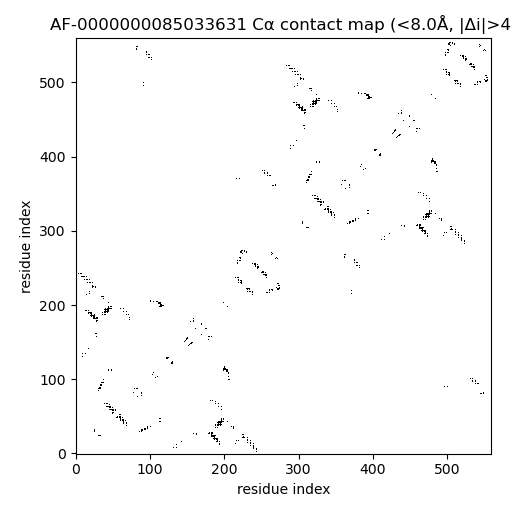2 13 THR B CA 1
ATOM 2201 C C . THR B 1 13 ? -5.379 20.703 2.805 1 97.12 13 THR B C 1
ATOM 2203 O O . THR B 1 13 ? -4.336 20.766 3.455 1 97.12 13 THR B O 1
ATOM 2206 N N . HIS B 1 14 ? -6.059 19.625 2.736 1 95.69 14 HIS B N 1
ATOM 2207 C CA . HIS B 1 14 ? -5.629 18.484 3.547 1 95.69 14 HIS B CA 1
ATOM 2208 C C . HIS B 1 14 ? -4.531 17.688 2.844 1 95.69 14 HIS B C 1
ATOM 2210 O O . HIS B 1 14 ? -3.662 17.109 3.498 1 95.69 14 HIS B O 1
ATOM 2216 N N . LEU B 1 15 ? -4.461 17.766 1.503 1 97.75 15 LEU B N 1
ATOM 2217 C CA . LEU B 1 15 ? -3.436 17.016 0.783 1 97.75 15 LEU B CA 1
ATOM 2218 C C . LEU B 1 15 ? -2.059 17.641 1 1 97.75 15 LEU B C 1
ATOM 2220 O O . LEU B 1 15 ? -1.067 16.922 1.144 1 97.75 15 LEU B O 1
ATOM 2224 N N . VAL B 1 16 ? -2.006 18.906 1.023 1 98.06 16 VAL B N 1
ATOM 2225 C CA . VAL B 1 16 ? -0.712 19.562 1.16 1 98.06 16 VAL B CA 1
ATOM 2226 C C . VAL B 1 16 ? -0.146 19.312 2.555 1 98.06 16 VAL B C 1
ATOM 2228 O O . VAL B 1 16 ? 1.057 19.094 2.713 1 98.06 16 VAL B O 1
ATOM 2231 N N . LEU B 1 17 ? -0.964 19.328 3.553 1 98.38 17 LEU B N 1
ATOM 2232 C CA . LEU B 1 17 ? -0.51 19.031 4.91 1 98.38 17 LEU B CA 1
ATOM 2233 C C . LEU B 1 17 ? -0.036 17.594 5.027 1 98.38 17 LEU B C 1
ATOM 2235 O O . LEU B 1 17 ? 1.014 17.328 5.617 1 98.38 17 LEU B O 1
ATOM 2239 N N . LEU B 1 18 ? -0.801 16.734 4.449 1 98.38 18 LEU B N 1
ATOM 2240 C CA . LEU B 1 18 ? -0.46 15.312 4.438 1 98.38 18 LEU B CA 1
ATOM 2241 C C . LEU B 1 18 ? 0.866 15.078 3.721 1 98.38 18 LEU B C 1
ATOM 2243 O O . LEU B 1 18 ? 1.746 14.391 4.242 1 98.38 18 LEU B O 1
ATOM 2247 N N . SER B 1 19 ? 1.006 15.664 2.596 1 98 19 SER B N 1
ATOM 2248 C CA . SER B 1 19 ? 2.158 15.391 1.744 1 98 19 SER B CA 1
ATOM 2249 C C . SER B 1 19 ? 3.41 16.078 2.27 1 98 19 SER B C 1
ATOM 2251 O O . SER B 1 19 ? 4.508 15.523 2.201 1 98 19 SER B O 1
ATOM 2253 N N . VAL B 1 20 ? 3.289 17.297 2.742 1 96.5 20 VAL B N 1
ATOM 2254 C CA . VAL B 1 20 ? 4.426 17.984 3.338 1 96.5 20 VAL B CA 1
ATOM 2255 C C . VAL B 1 20 ? 4.887 17.234 4.586 1 96.5 20 VAL B C 1
ATOM 2257 O O . VAL B 1 20 ? 6.086 17.156 4.863 1 96.5 20 VAL B O 1
ATOM 2260 N N . GLY B 1 21 ? 3.932 16.734 5.297 1 96.81 21 GLY B N 1
ATOM 2261 C CA . GLY B 1 21 ? 4.293 15.898 6.434 1 96.81 21 GLY B CA 1
ATOM 2262 C C . GLY B 1 21 ? 5.141 14.703 6.047 1 96.81 21 GLY B C 1
ATOM 2263 O O . GLY B 1 21 ? 6.141 14.406 6.703 1 96.81 21 GLY B O 1
ATOM 2264 N N . LEU B 1 22 ? 4.773 14.055 5.035 1 96.38 22 LEU B N 1
ATOM 2265 C CA . LEU B 1 22 ? 5.531 12.906 4.562 1 96.38 22 LEU B CA 1
ATOM 2266 C C . LEU B 1 22 ? 6.934 13.32 4.129 1 96.38 22 LEU B C 1
ATOM 2268 O O . LEU B 1 22 ? 7.902 12.586 4.363 1 96.38 22 LEU B O 1
ATOM 2272 N N . GLN B 1 23 ? 6.992 14.445 3.467 1 93.44 23 GLN B N 1
ATOM 2273 C CA . GLN B 1 23 ? 8.297 14.961 3.051 1 93.44 23 GLN B CA 1
ATOM 2274 C C . GLN B 1 23 ? 9.195 15.219 4.258 1 93.44 23 GLN B C 1
ATOM 2276 O O . GLN B 1 23 ? 10.391 14.93 4.215 1 93.44 23 GLN B O 1
ATOM 2281 N N . PHE B 1 24 ? 8.672 15.68 5.277 1 91.19 24 PHE B N 1
ATOM 2282 C CA . PHE B 1 24 ? 9.438 15.945 6.488 1 91.19 24 PHE B CA 1
ATOM 2283 C C . PHE B 1 24 ? 9.961 14.648 7.098 1 91.19 24 PHE B C 1
ATOM 2285 O O . PHE B 1 24 ? 11.102 14.578 7.547 1 91.19 24 PHE B O 1
ATOM 2292 N N . ILE B 1 25 ? 9.117 13.727 7.109 1 93.44 25 ILE B N 1
ATOM 2293 C CA . ILE B 1 25 ? 9.539 12.438 7.652 1 93.44 25 ILE B CA 1
ATOM 2294 C C . ILE B 1 25 ? 10.695 11.883 6.824 1 93.44 25 ILE B C 1
ATOM 2296 O O . ILE B 1 25 ? 11.703 11.438 7.379 1 93.44 25 ILE B O 1
ATOM 2300 N N . TYR B 1 26 ? 10.531 11.953 5.594 1 91 26 TYR B N 1
ATOM 2301 C CA . TYR B 1 26 ? 11.578 11.414 4.734 1 91 26 TYR B CA 1
ATOM 2302 C C . TYR B 1 26 ? 12.867 12.219 4.867 1 91 26 TYR B C 1
ATOM 2304 O O . TYR B 1 26 ? 13.961 11.656 4.898 1 91 26 TYR B O 1
ATOM 2312 N N . SER B 1 27 ? 12.758 13.531 4.887 1 86.12 27 SER B N 1
ATOM 2313 C CA . SER B 1 27 ? 13.938 14.383 5.012 1 86.12 27 SER B CA 1
ATOM 2314 C C . SER B 1 27 ? 14.656 14.141 6.336 1 86.12 27 SER B C 1
ATOM 2316 O O . SER B 1 27 ? 15.875 14.305 6.426 1 86.12 27 SER B O 1
ATOM 2318 N N . SER B 1 28 ? 13.938 13.727 7.285 1 88 28 SER B N 1
ATOM 2319 C CA . SER B 1 28 ? 14.492 13.586 8.625 1 88 28 SER B CA 1
ATOM 2320 C C . SER B 1 28 ? 15.016 12.172 8.859 1 88 28 SER B C 1
ATOM 2322 O O . SER B 1 28 ? 16.094 11.992 9.445 1 88 28 SER B O 1
ATOM 2324 N N . ALA B 1 29 ? 14.281 11.219 8.391 1 88.25 29 ALA B N 1
ATOM 2325 C CA . ALA B 1 29 ? 14.633 9.844 8.75 1 88.25 29 ALA B CA 1
ATOM 2326 C C . ALA B 1 29 ? 14.914 9.008 7.508 1 88.25 29 ALA B C 1
ATOM 2328 O O . ALA B 1 29 ? 15.305 7.84 7.613 1 88.25 29 ALA B O 1
ATOM 2329 N N . LYS B 1 30 ? 14.734 9.523 6.371 1 88.06 30 LYS B N 1
ATOM 2330 C CA . LYS B 1 30 ? 14.945 8.836 5.105 1 88.06 30 LYS B CA 1
ATOM 2331 C C . LYS B 1 30 ? 14.141 7.539 5.043 1 88.06 30 LYS B C 1
ATOM 2333 O O . LYS B 1 30 ? 14.664 6.496 4.645 1 88.06 30 LYS B O 1
ATOM 2338 N N . THR B 1 31 ? 12.977 7.676 5.547 1 87.81 31 THR B N 1
ATOM 2339 C CA . THR B 1 31 ? 12.055 6.543 5.562 1 87.81 31 THR B CA 1
ATOM 2340 C C . THR B 1 31 ? 10.781 6.871 4.789 1 87.81 31 THR B C 1
ATOM 2342 O O . THR B 1 31 ? 10.125 7.879 5.059 1 87.81 31 THR B O 1
ATOM 2345 N N . LEU B 1 32 ? 10.562 6.047 3.768 1 89.5 32 LEU B N 1
ATOM 2346 C CA . LEU B 1 32 ? 9.258 6.141 3.121 1 89.5 32 LEU B CA 1
ATOM 2347 C C . LEU B 1 32 ? 8.188 5.434 3.949 1 89.5 32 LEU B C 1
ATOM 2349 O O . LEU B 1 32 ? 8.07 4.207 3.904 1 89.5 32 LEU B O 1
ATOM 2353 N N . ASN B 1 33 ? 7.434 6.172 4.605 1 94.19 33 ASN B N 1
ATOM 2354 C CA . ASN B 1 33 ? 6.492 5.676 5.602 1 94.19 33 ASN B CA 1
ATOM 2355 C C . ASN B 1 33 ? 5.176 5.246 4.961 1 94.19 33 ASN B C 1
ATOM 2357 O O . ASN B 1 33 ? 4.301 6.074 4.703 1 94.19 33 ASN B O 1
ATOM 2361 N N . LEU B 1 34 ? 4.922 3.932 4.875 1 94.06 34 LEU B N 1
ATOM 2362 C CA . LEU B 1 34 ? 3.713 3.391 4.266 1 94.06 34 LEU B CA 1
ATOM 2363 C C . LEU B 1 34 ? 2.518 3.541 5.199 1 94.06 34 LEU B C 1
ATOM 2365 O O . LEU B 1 34 ? 1.371 3.367 4.781 1 94.06 34 LEU B O 1
ATOM 2369 N N . SER B 1 35 ? 2.781 3.883 6.41 1 96.06 35 SER B N 1
ATOM 2370 C CA . SER B 1 35 ? 1.688 4.07 7.359 1 96.06 35 SER B CA 1
ATOM 2371 C C . SER B 1 35 ? 1.316 5.543 7.492 1 96.06 35 SER B C 1
ATOM 2373 O O . SER B 1 35 ? 0.543 5.914 8.375 1 96.06 35 SER B O 1
ATOM 2375 N N . HIS B 1 36 ? 1.86 6.312 6.668 1 97.69 36 HIS B N 1
ATOM 2376 C CA . HIS B 1 36 ? 1.698 7.758 6.809 1 97.69 36 HIS B CA 1
ATOM 2377 C C . HIS B 1 36 ? 0.227 8.156 6.758 1 97.69 36 HIS B C 1
ATOM 2379 O O . HIS B 1 36 ? -0.208 9.031 7.504 1 97.69 36 HIS B O 1
ATOM 2385 N N . GLY B 1 37 ? -0.553 7.539 5.918 1 97.75 37 GLY B N 1
ATOM 2386 C CA . GLY B 1 37 ? -1.977 7.82 5.832 1 97.75 37 GLY B CA 1
ATOM 2387 C C . GLY B 1 37 ? -2.715 7.574 7.133 1 97.75 37 GLY B C 1
ATOM 2388 O O . GLY B 1 37 ? -3.746 8.195 7.395 1 97.75 37 GLY B O 1
ATOM 2389 N N . SER B 1 38 ? -2.176 6.656 7.906 1 98.06 38 SER B N 1
ATOM 2390 C CA . SER B 1 38 ? -2.816 6.312 9.172 1 98.06 38 SER B CA 1
ATOM 2391 C C . SER B 1 38 ? -2.758 7.477 10.156 1 98.06 38 SER B C 1
ATOM 2393 O O . SER B 1 38 ? -3.662 7.652 10.977 1 98.06 38 SER B O 1
ATOM 2395 N N . PHE B 1 39 ? -1.751 8.273 10.055 1 98.69 39 PHE B N 1
ATOM 2396 C CA . PHE B 1 39 ? -1.629 9.422 10.945 1 98.69 39 PHE B CA 1
ATOM 2397 C C . PHE B 1 39 ? -2.615 10.516 10.562 1 98.69 39 PHE B C 1
ATOM 2399 O O . PHE B 1 39 ? -3.121 11.234 11.422 1 98.69 39 PHE B O 1
ATOM 2406 N N . PHE B 1 40 ? -2.842 10.641 9.297 1 98.62 40 PHE B N 1
ATOM 2407 C CA . PHE B 1 40 ? -3.893 11.539 8.82 1 98.62 40 PHE B CA 1
ATOM 2408 C C . PHE B 1 40 ? -5.246 11.133 9.391 1 98.62 40 PHE B C 1
ATOM 2410 O O . PHE B 1 40 ? -5.977 11.977 9.922 1 98.62 40 PHE B O 1
ATOM 2417 N N . VAL B 1 41 ? -5.523 9.867 9.32 1 98.31 41 VAL B N 1
ATOM 2418 C CA . VAL B 1 41 ? -6.797 9.336 9.789 1 98.31 41 VAL B CA 1
ATOM 2419 C C . VAL B 1 41 ? -6.871 9.438 11.305 1 98.31 41 VAL B C 1
ATOM 2421 O O . VAL B 1 41 ? -7.938 9.719 11.867 1 98.31 41 VAL B O 1
ATOM 2424 N N . LEU B 1 42 ? -5.738 9.203 11.953 1 98.5 42 LEU B N 1
ATOM 2425 C CA . LEU B 1 42 ? -5.684 9.391 13.398 1 98.5 42 LEU B CA 1
ATOM 2426 C C . LEU B 1 42 ? -6.148 10.789 13.781 1 98.5 42 LEU B C 1
ATOM 2428 O O . LEU B 1 42 ? -6.941 10.953 14.711 1 98.5 42 LEU B O 1
ATOM 2432 N N . GLY B 1 43 ? -5.691 11.758 13.086 1 98.62 43 GLY B N 1
ATOM 2433 C CA . GLY B 1 43 ? -6.105 13.133 13.344 1 98.62 43 GLY B CA 1
ATOM 2434 C C . GLY B 1 43 ? -7.598 13.344 13.18 1 98.62 43 GLY B C 1
ATOM 2435 O O . GLY B 1 43 ? -8.227 14.016 14 1 98.62 43 GLY B O 1
ATOM 2436 N N . GLY B 1 44 ? -8.125 12.812 12.125 1 98.56 44 GLY B N 1
ATOM 2437 C CA . GLY B 1 44 ? -9.555 12.938 11.875 1 98.56 44 GLY B CA 1
ATOM 2438 C C . GLY B 1 44 ? -10.406 12.266 12.93 1 98.56 44 GLY B C 1
ATOM 2439 O O . GLY B 1 44 ? -11.383 12.852 13.414 1 98.56 44 GLY B O 1
ATOM 2440 N N . TYR B 1 45 ? -10.023 11.062 13.297 1 98.25 45 TYR B N 1
ATOM 2441 C CA . TYR B 1 45 ? -10.773 10.32 14.305 1 98.25 45 TYR B CA 1
ATOM 2442 C C . TYR B 1 45 ? -10.727 11.031 15.656 1 98.25 45 TYR B C 1
ATOM 2444 O O . TYR B 1 45 ? -11.766 11.234 16.297 1 98.25 45 TYR B O 1
ATOM 2452 N N . VAL B 1 46 ? -9.555 11.398 16.078 1 98.31 46 VAL B N 1
ATOM 2453 C CA . VAL B 1 46 ? -9.383 12 17.406 1 98.31 46 VAL B CA 1
ATOM 2454 C C . VAL B 1 46 ? -10.086 13.352 17.453 1 98.31 46 VAL B C 1
ATOM 2456 O O . VAL B 1 46 ? -10.766 13.672 18.438 1 98.31 46 VAL B O 1
ATOM 2459 N N . ALA B 1 47 ? -9.945 14.133 16.406 1 98.5 47 ALA B N 1
ATOM 2460 C CA . ALA B 1 47 ? -10.602 15.438 16.391 1 98.5 47 ALA B CA 1
ATOM 2461 C C . ALA B 1 47 ? -12.117 15.281 16.422 1 98.5 47 ALA B C 1
ATOM 2463 O O . ALA B 1 47 ? -12.805 16.016 17.156 1 98.5 47 ALA B O 1
ATOM 2464 N N . SER B 1 48 ? -12.625 14.383 15.641 1 98.12 48 SER B N 1
ATOM 2465 C CA . SER B 1 48 ? -14.062 14.148 15.617 1 98.12 48 SER B CA 1
ATOM 2466 C C . SER B 1 48 ? -14.578 13.672 16.969 1 98.12 48 SER B C 1
ATOM 2468 O O . SER B 1 48 ? -15.594 14.164 17.469 1 98.12 48 SER B O 1
ATOM 2470 N N . TRP B 1 49 ? -13.844 12.719 17.5 1 97.06 49 TRP B N 1
ATOM 2471 C CA . TRP B 1 49 ? -14.234 12.164 18.797 1 97.06 49 TRP B CA 1
ATOM 2472 C C . TRP B 1 49 ? -14.148 13.219 19.891 1 97.06 49 TRP B C 1
ATOM 2474 O O . TRP B 1 49 ? -15.062 13.352 20.719 1 97.06 49 TRP B O 1
ATOM 2484 N N . ALA B 1 50 ? -13.07 13.945 19.984 1 97.69 50 ALA B N 1
ATOM 2485 C CA . ALA B 1 50 ? -12.867 14.969 21 1 97.69 50 ALA B CA 1
ATOM 2486 C C . ALA B 1 50 ? -13.883 16.094 20.859 1 97.69 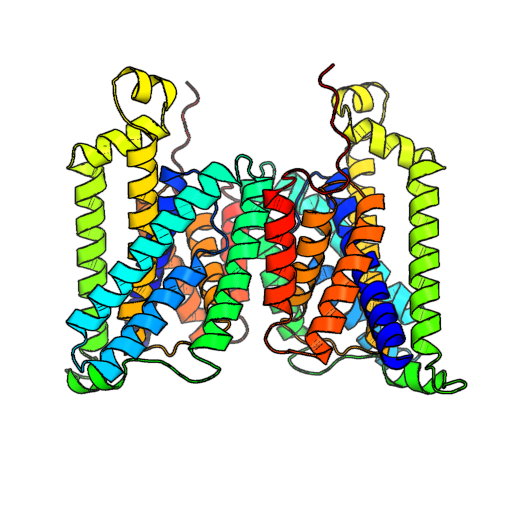50 ALA B C 1
ATOM 2488 O O . ALA B 1 50 ? -14.352 16.641 21.859 1 97.69 50 ALA B O 1
ATOM 2489 N N . PHE B 1 51 ? -14.172 16.453 19.625 1 97.81 51 PHE B N 1
ATOM 2490 C CA . PHE B 1 51 ? -15.18 17.484 1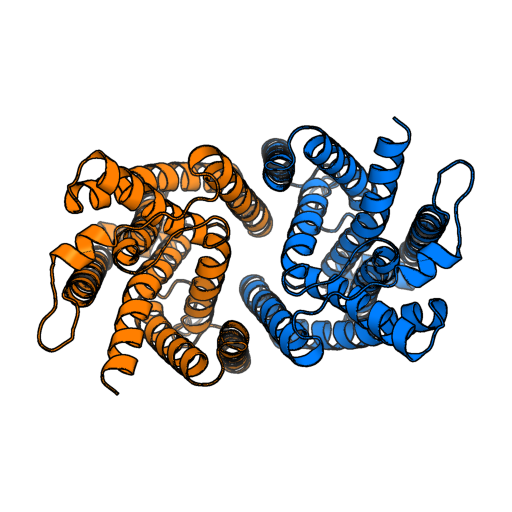9.406 1 97.81 51 PHE B CA 1
ATOM 2491 C C . PHE B 1 51 ? -16.531 17.047 19.922 1 97.81 51 PHE B C 1
ATOM 2493 O O . PHE B 1 51 ? -17.25 17.812 20.562 1 97.81 51 PHE B O 1
ATOM 2500 N N . ALA B 1 52 ? -16.875 15.875 19.625 1 95.81 52 ALA B N 1
ATOM 2501 C CA . ALA B 1 52 ? -18.156 15.344 20.094 1 95.81 52 ALA B CA 1
ATOM 2502 C C . ALA B 1 52 ? -18.203 15.305 21.625 1 95.81 52 ALA B C 1
ATOM 2504 O O . ALA B 1 52 ? -19.25 15.555 22.219 1 95.81 52 ALA B O 1
ATOM 2505 N N . ALA B 1 53 ? -17.094 15.039 22.25 1 95.81 53 ALA B N 1
ATOM 2506 C CA . ALA B 1 53 ? -17.047 14.883 23.703 1 95.81 53 ALA B CA 1
ATOM 2507 C C . ALA B 1 53 ? -16.938 16.234 24.391 1 95.81 53 ALA B C 1
ATOM 2509 O O . ALA B 1 53 ? -17.516 16.438 25.469 1 95.81 53 ALA B O 1
ATOM 2510 N N . LEU B 1 54 ? -16.141 17.156 23.812 1 96.12 54 LEU B N 1
ATOM 2511 C CA . LEU B 1 54 ? -15.789 18.391 24.516 1 96.12 54 LEU B CA 1
ATOM 2512 C C . LEU B 1 54 ? -16.547 19.578 23.953 1 96.12 54 LEU B C 1
ATOM 2514 O O . LEU B 1 54 ? -16.609 20.641 24.594 1 96.12 54 LEU B O 1
ATOM 2518 N N . GLY B 1 55 ? -16.984 19.516 22.766 1 95.38 55 GLY B N 1
ATOM 2519 C CA . GLY B 1 55 ? -17.797 20.562 22.156 1 95.38 55 GLY B CA 1
ATOM 2520 C C . GLY B 1 55 ? -16.969 21.703 21.594 1 95.38 55 GLY B C 1
ATOM 2521 O O . GLY B 1 55 ? -17.516 22.672 21.062 1 95.38 55 GLY B O 1
ATOM 2522 N N . ASN B 1 56 ? -15.68 21.625 21.766 1 97.5 56 ASN B N 1
ATOM 2523 C CA . ASN B 1 56 ? -14.789 22.672 21.281 1 97.5 56 ASN B CA 1
ATOM 2524 C C . ASN B 1 56 ? -13.82 22.141 20.234 1 97.5 56 ASN B C 1
ATOM 2526 O O . ASN B 1 56 ? -12.922 21.344 20.547 1 97.5 56 ASN B O 1
ATOM 2530 N N . PHE B 1 57 ? -13.945 22.688 18.969 1 97.5 57 PHE B N 1
ATOM 2531 C CA . PHE B 1 57 ? -13.164 22.156 17.859 1 97.5 57 PHE B CA 1
ATOM 2532 C C . PHE B 1 57 ? -11.695 22.531 17.984 1 97.5 57 PHE B C 1
ATOM 2534 O O . PHE B 1 57 ? -10.812 21.766 17.609 1 97.5 57 PHE B O 1
ATOM 2541 N N . GLY B 1 58 ? -11.391 23.688 18.547 1 97.06 58 GLY B N 1
ATOM 2542 C CA . GLY B 1 58 ? -10.008 24.062 18.797 1 97.06 58 GLY B CA 1
ATOM 2543 C C . GLY B 1 58 ? -9.273 23.094 19.688 1 97.06 58 GLY B C 1
ATOM 2544 O O . GLY B 1 58 ? -8.164 22.656 19.375 1 97.06 58 GLY B O 1
ATOM 2545 N N . ILE B 1 59 ? -9.883 22.734 20.766 1 97.5 59 ILE B N 1
ATOM 2546 C CA . ILE B 1 59 ? -9.305 21.781 21.703 1 97.5 59 ILE B CA 1
ATOM 2547 C C . ILE B 1 59 ? -9.188 20.406 21.031 1 97.5 59 ILE B C 1
ATOM 2549 O O . ILE B 1 59 ? -8.227 19.672 21.266 1 97.5 59 ILE B O 1
ATOM 2553 N N . ALA B 1 60 ? -10.172 20.109 20.172 1 98.38 60 ALA B N 1
ATOM 2554 C CA . ALA B 1 60 ? -10.164 18.828 19.453 1 98.38 60 ALA B CA 1
ATOM 2555 C C . ALA B 1 60 ? -8.953 18.734 18.516 1 98.38 60 ALA B C 1
ATOM 2557 O O . ALA B 1 60 ? -8.328 17.688 18.422 1 98.38 60 ALA B O 1
ATOM 2558 N N . VAL B 1 61 ? -8.688 19.828 17.875 1 98.31 61 VAL B N 1
ATOM 2559 C CA . VAL B 1 61 ? -7.547 19.859 16.969 1 98.31 61 VAL B CA 1
ATOM 2560 C C . VAL B 1 61 ? -6.254 19.688 17.766 1 98.31 61 VAL B C 1
ATOM 2562 O O . VAL B 1 61 ? -5.359 18.938 17.359 1 98.31 61 VAL B O 1
ATOM 2565 N N . PHE B 1 62 ? -6.125 20.312 18.891 1 97.94 62 PHE B N 1
ATOM 2566 C CA . PHE B 1 62 ? -4.938 20.188 19.734 1 97.94 62 PHE B CA 1
ATOM 2567 C C . PHE B 1 62 ? -4.785 18.766 20.266 1 97.94 62 PHE B C 1
ATOM 2569 O O . PHE B 1 62 ? -3.672 18.234 20.328 1 97.94 62 PHE B O 1
ATOM 2576 N N . ALA B 1 63 ? -5.871 18.188 20.609 1 98.38 63 ALA B N 1
ATOM 2577 C CA . ALA B 1 63 ? -5.844 16.812 21.062 1 98.38 63 ALA B CA 1
ATOM 2578 C C . ALA B 1 63 ? -5.363 15.875 19.953 1 98.38 63 ALA B C 1
ATOM 2580 O O . ALA B 1 63 ? -4.562 14.969 20.188 1 98.38 63 ALA B O 1
ATOM 2581 N N . ALA B 1 64 ? -5.887 16.078 18.734 1 98.56 64 ALA B N 1
ATOM 2582 C CA . ALA B 1 64 ? -5.504 15.273 17.594 1 98.56 64 ALA B CA 1
ATOM 2583 C C . ALA B 1 64 ? -4.008 15.391 17.312 1 98.56 64 ALA B C 1
ATOM 2585 O O . ALA B 1 64 ? -3.324 14.383 17.125 1 98.56 64 ALA B O 1
ATOM 2586 N N . VAL B 1 65 ? -3.52 16.594 17.297 1 98.12 65 VAL B N 1
ATOM 2587 C CA . VAL B 1 65 ? -2.107 16.844 17.031 1 98.12 65 VAL B CA 1
ATOM 2588 C C . VAL B 1 65 ? -1.253 16.266 18.156 1 98.12 65 VAL B C 1
ATOM 2590 O O . VAL B 1 65 ? -0.183 15.711 17.906 1 98.12 65 VAL B O 1
ATOM 2593 N N . GLY B 1 66 ? -1.693 16.391 19.406 1 98.25 66 GLY B N 1
ATOM 2594 C CA . GLY B 1 66 ? -0.977 15.844 20.547 1 98.25 66 GLY B CA 1
ATOM 2595 C C . GLY B 1 66 ? -0.848 14.328 20.516 1 98.25 66 GLY B C 1
ATOM 2596 O O . GLY B 1 66 ? 0.247 13.789 20.672 1 98.25 66 GLY B O 1
ATOM 2597 N N . VAL B 1 67 ? -1.945 13.688 20.281 1 98.44 67 VAL B N 1
ATOM 2598 C CA . VAL B 1 67 ? -1.943 12.234 20.188 1 98.44 67 VAL B CA 1
ATOM 2599 C C . VAL B 1 67 ? -1.061 11.781 19.031 1 98.44 67 VAL B C 1
ATOM 2601 O O . VAL B 1 67 ? -0.312 10.812 19.156 1 98.44 67 VAL B O 1
ATOM 2604 N N . ALA B 1 68 ? -1.174 12.492 17.953 1 98.31 68 ALA B N 1
ATOM 2605 C CA . ALA B 1 68 ? -0.37 12.148 16.781 1 98.31 68 ALA B CA 1
ATOM 2606 C C . ALA B 1 68 ? 1.115 12.375 17.062 1 98.31 68 ALA B C 1
ATOM 2608 O O . ALA B 1 68 ? 1.962 11.625 16.562 1 98.31 68 ALA B O 1
ATOM 2609 N N . ALA B 1 69 ? 1.414 13.43 17.75 1 97.75 69 ALA B N 1
ATOM 2610 C CA . ALA B 1 69 ? 2.807 13.695 18.109 1 97.75 69 ALA B CA 1
ATOM 2611 C C . ALA B 1 69 ? 3.385 12.547 18.938 1 97.75 69 ALA B C 1
ATOM 2613 O O . ALA B 1 69 ? 4.523 12.133 18.719 1 97.75 69 ALA B O 1
ATOM 2614 N N . LEU B 1 70 ? 2.643 12.055 19.844 1 98.25 70 LEU B N 1
ATOM 2615 C CA . LEU B 1 70 ? 3.076 10.914 20.641 1 98.25 70 LEU B CA 1
ATOM 2616 C C . LEU B 1 70 ? 3.25 9.672 19.781 1 98.25 70 LEU B C 1
ATOM 2618 O O . LEU B 1 70 ? 4.227 8.938 19.938 1 98.25 70 LEU B O 1
ATOM 2622 N N . ALA B 1 71 ? 2.334 9.469 18.906 1 98.19 71 ALA B N 1
ATOM 2623 C CA . ALA B 1 71 ? 2.43 8.336 17.969 1 98.19 71 ALA B CA 1
ATOM 2624 C C . ALA B 1 71 ? 3.641 8.484 17.062 1 98.19 71 ALA B C 1
ATOM 2626 O O . ALA B 1 71 ? 4.285 7.492 16.719 1 98.19 71 ALA B O 1
ATOM 2627 N N . GLY B 1 72 ? 3.846 9.742 16.641 1 98 72 GLY B N 1
ATOM 2628 C CA . GLY B 1 72 ? 5.016 10.016 15.82 1 98 72 GLY B CA 1
ATOM 2629 C C . GLY B 1 72 ? 6.324 9.711 16.531 1 98 72 GLY B C 1
ATOM 2630 O O . GLY B 1 72 ? 7.258 9.18 15.922 1 98 72 GLY B O 1
ATOM 2631 N N . ALA B 1 73 ? 6.422 10.039 17.828 1 97.5 73 ALA B N 1
ATOM 2632 C CA . ALA B 1 73 ? 7.602 9.711 18.625 1 97.5 73 ALA B CA 1
ATOM 2633 C C . ALA B 1 73 ? 7.797 8.203 18.719 1 97.5 73 ALA B C 1
ATOM 2635 O O . ALA B 1 73 ? 8.914 7.699 18.578 1 97.5 73 ALA B O 1
ATOM 2636 N N . ALA B 1 74 ? 6.734 7.523 18.938 1 97.31 74 ALA B N 1
ATOM 2637 C CA . ALA B 1 74 ? 6.797 6.066 19 1 97.31 74 ALA B CA 1
ATOM 2638 C C . ALA B 1 74 ? 7.227 5.48 17.656 1 97.31 74 ALA B C 1
ATOM 2640 O O . ALA B 1 74 ? 8 4.527 17.609 1 97.31 74 ALA B O 1
ATOM 2641 N N . PHE B 1 75 ? 6.68 6.039 16.625 1 96.75 75 PHE B N 1
ATOM 2642 C CA . PHE B 1 75 ? 7.047 5.617 15.281 1 96.75 75 PHE B CA 1
ATOM 2643 C C . PHE B 1 75 ? 8.547 5.766 15.055 1 96.75 75 PHE B C 1
ATOM 2645 O O . PHE B 1 75 ? 9.195 4.848 14.555 1 96.75 75 PHE B O 1
ATOM 2652 N N . TYR B 1 76 ? 9.07 6.918 15.406 1 96.25 76 TYR B N 1
ATOM 2653 C CA . TYR B 1 76 ? 10.492 7.176 15.203 1 96.25 76 TYR B CA 1
ATOM 2654 C C . TYR B 1 76 ? 11.344 6.18 15.977 1 96.25 76 TYR B C 1
ATOM 2656 O O . TYR B 1 76 ? 12.336 5.664 15.453 1 96.25 76 TYR B O 1
ATOM 2664 N N . ILE B 1 77 ? 10.969 5.926 17.203 1 94.56 77 ILE B N 1
ATOM 2665 C CA . ILE B 1 77 ? 11.703 4.973 18.031 1 94.56 77 ILE B CA 1
ATOM 2666 C C . ILE B 1 77 ? 11.641 3.584 17.391 1 94.56 77 ILE B C 1
ATOM 2668 O O . ILE B 1 77 ? 12.656 2.885 17.312 1 94.56 77 ILE B O 1
ATOM 2672 N N . GLY B 1 78 ? 10.477 3.197 16.891 1 93.06 78 GLY B N 1
ATOM 2673 C CA . GLY B 1 78 ? 10.312 1.907 16.234 1 93.06 78 GLY B CA 1
ATOM 2674 C C . GLY B 1 78 ? 11.148 1.768 14.977 1 93.06 78 GLY B C 1
ATOM 2675 O O . GLY B 1 78 ? 11.836 0.764 14.789 1 93.06 78 GLY B O 1
ATOM 2676 N N . VAL B 1 79 ? 11.047 2.764 14.141 1 91.88 79 VAL B N 1
ATOM 2677 C CA . VAL B 1 79 ? 11.773 2.717 12.875 1 91.88 79 VAL B CA 1
ATOM 2678 C C . VAL B 1 79 ? 13.273 2.686 13.148 1 91.88 79 VAL B C 1
ATOM 2680 O O . VAL B 1 79 ? 14.016 1.947 12.492 1 91.88 79 VAL B O 1
ATOM 2683 N N . SER B 1 80 ? 13.766 3.488 14.094 1 90.69 80 SER B N 1
ATOM 2684 C CA . SER B 1 80 ? 15.188 3.574 14.414 1 90.69 80 SER B CA 1
ATOM 2685 C C . SER B 1 80 ? 15.703 2.262 14.992 1 90.69 80 SER B C 1
ATOM 2687 O O . SER B 1 80 ? 16.859 1.893 14.773 1 90.69 80 SER B O 1
ATOM 2689 N N . ARG B 1 81 ? 14.852 1.533 15.617 1 88.44 81 ARG B N 1
ATOM 2690 C CA . ARG B 1 81 ? 15.289 0.322 16.297 1 88.44 81 ARG B CA 1
ATOM 2691 C C . ARG B 1 81 ? 15.102 -0.908 15.422 1 88.44 81 ARG B C 1
ATOM 2693 O O . ARG B 1 81 ? 15.906 -1.837 15.461 1 88.44 81 ARG B O 1
ATOM 2700 N N . LEU B 1 82 ? 14.039 -0.881 14.633 1 86.88 82 LEU B N 1
ATOM 2701 C CA . LEU B 1 82 ? 13.633 -2.137 14.008 1 86.88 82 LEU B CA 1
ATOM 2702 C C . LEU B 1 82 ? 13.82 -2.074 12.5 1 86.88 82 LEU B C 1
ATOM 2704 O O . LEU B 1 82 ? 13.781 -3.105 11.82 1 86.88 82 LEU B O 1
ATOM 2708 N N . ALA B 1 83 ? 14 -0.961 11.938 1 86.19 83 ALA B N 1
ATOM 2709 C CA . ALA B 1 83 ? 13.977 -0.805 10.484 1 86.19 83 ALA B CA 1
ATOM 2710 C C . ALA B 1 83 ? 15.18 -0.001 10 1 86.19 83 ALA B C 1
ATOM 2712 O O . ALA B 1 83 ? 15.031 1.126 9.523 1 86.19 83 ALA B O 1
ATOM 2713 N N . ARG B 1 84 ? 16.281 -0.694 9.875 1 80.69 84 ARG B N 1
ATOM 2714 C CA . ARG B 1 84 ? 17.531 0.012 9.586 1 80.69 84 ARG B CA 1
ATOM 2715 C C . ARG B 1 84 ? 17.797 0.05 8.086 1 80.69 84 ARG B C 1
ATOM 2717 O O . ARG B 1 84 ? 18.562 0.891 7.605 1 80.69 84 ARG B O 1
ATOM 2724 N N . ASP B 1 85 ? 17.25 -0.853 7.387 1 84.5 85 ASP B N 1
ATOM 2725 C CA . ASP B 1 85 ? 17.422 -0.84 5.934 1 84.5 85 ASP B CA 1
ATOM 2726 C C . ASP B 1 85 ? 16.094 -0.585 5.23 1 84.5 85 ASP B C 1
ATOM 2728 O O . ASP B 1 85 ? 15.031 -0.597 5.863 1 84.5 85 ASP B O 1
ATOM 2732 N N . GLU B 1 86 ? 16.094 -0.339 3.992 1 83.81 86 GLU B N 1
ATOM 2733 C CA . GLU B 1 86 ? 14.914 0.061 3.221 1 83.81 86 GLU B CA 1
ATOM 2734 C C . GLU B 1 86 ? 13.852 -1.035 3.225 1 83.81 86 GLU B C 1
ATOM 2736 O O . GLU B 1 86 ? 12.656 -0.748 3.322 1 83.81 86 GLU B O 1
ATOM 2741 N N . THR B 1 87 ? 14.328 -2.238 3.164 1 82.56 87 THR B N 1
ATOM 2742 C CA . THR B 1 87 ? 13.398 -3.361 3.119 1 82.56 87 THR B CA 1
ATOM 2743 C C . THR B 1 87 ? 12.68 -3.521 4.453 1 82.56 87 THR B C 1
ATOM 2745 O O . THR B 1 87 ? 11.461 -3.68 4.492 1 82.56 87 THR B O 1
ATOM 2748 N N . SER B 1 88 ? 13.406 -3.455 5.512 1 85.44 88 SER B N 1
ATOM 2749 C CA . SER B 1 88 ? 12.812 -3.555 6.84 1 85.44 88 SER B CA 1
ATOM 2750 C C . SER B 1 88 ? 11.867 -2.389 7.113 1 85.44 88 SER B C 1
ATOM 2752 O O . SER B 1 88 ? 10.859 -2.549 7.801 1 85.44 88 SER B O 1
ATOM 2754 N N . GLN B 1 89 ? 12.219 -1.266 6.543 1 89.88 89 GLN B N 1
ATOM 2755 C CA . GLN B 1 89 ? 11.359 -0.102 6.707 1 89.88 89 GLN B CA 1
ATOM 2756 C C . GLN B 1 89 ? 10.008 -0.32 6.031 1 89.88 89 GLN B C 1
ATOM 2758 O O . GLN B 1 89 ? 8.969 0.062 6.57 1 89.88 89 GLN B O 1
ATOM 2763 N N . LEU B 1 90 ? 10.086 -0.905 4.898 1 88.81 90 LEU B N 1
ATOM 2764 C CA . LEU B 1 90 ? 8.859 -1.172 4.16 1 88.81 90 LEU B CA 1
ATOM 2765 C C . LEU B 1 90 ? 7.953 -2.125 4.93 1 88.81 90 LEU B C 1
ATOM 2767 O O . LEU B 1 90 ? 6.758 -1.862 5.09 1 88.81 90 LEU B O 1
ATOM 2771 N N . PHE B 1 91 ? 8.516 -3.174 5.445 1 89.38 91 PHE B N 1
ATOM 2772 C CA . PHE B 1 91 ? 7.723 -4.164 6.168 1 89.38 91 PHE B CA 1
ATOM 2773 C C . PHE B 1 91 ? 7.23 -3.6 7.496 1 89.38 91 PHE B C 1
ATOM 2775 O O . PHE B 1 91 ? 6.094 -3.857 7.902 1 89.38 91 PHE B O 1
ATOM 2782 N N . PHE B 1 92 ? 8.039 -2.838 8.148 1 91.75 92 PHE B N 1
ATOM 2783 C CA . PHE B 1 92 ? 7.664 -2.232 9.422 1 91.75 92 PHE B CA 1
ATOM 2784 C C . PHE B 1 92 ? 6.504 -1.264 9.242 1 91.75 92 PHE B C 1
ATOM 2786 O O . PHE B 1 92 ? 5.5 -1.345 9.953 1 91.75 92 PHE B O 1
ATOM 2793 N N . THR B 1 93 ? 6.668 -0.399 8.25 1 94.38 93 THR B N 1
ATOM 2794 C CA . THR B 1 93 ? 5.66 0.638 8.07 1 94.38 93 THR B CA 1
ATOM 2795 C C . THR B 1 93 ? 4.367 0.045 7.516 1 94.38 93 THR B C 1
ATOM 2797 O O . THR B 1 93 ? 3.273 0.501 7.855 1 94.38 93 THR B O 1
ATOM 2800 N N . PHE B 1 94 ? 4.52 -0.949 6.707 1 91.94 94 PHE B N 1
ATOM 2801 C CA . PHE B 1 94 ? 3.34 -1.641 6.203 1 91.94 94 PHE B CA 1
ATOM 2802 C C . PHE B 1 94 ? 2.592 -2.334 7.336 1 91.94 94 PHE B C 1
ATOM 2804 O O . PHE B 1 94 ? 1.361 -2.305 7.387 1 91.94 94 PHE B O 1
ATOM 2811 N N . SER B 1 95 ? 3.322 -3.002 8.227 1 91.5 95 SER B N 1
ATOM 2812 C CA . SER B 1 95 ? 2.729 -3.637 9.398 1 91.5 95 SER B CA 1
ATOM 2813 C C . SER B 1 95 ? 1.996 -2.621 10.266 1 91.5 95 SER B C 1
ATOM 2815 O O . SER B 1 95 ? 0.872 -2.869 10.711 1 91.5 95 SER B O 1
ATOM 2817 N N . LEU B 1 96 ? 2.629 -1.517 10.438 1 94.06 96 LEU B N 1
ATOM 2818 C CA . LEU B 1 96 ? 2.023 -0.473 11.258 1 94.06 96 LEU B CA 1
ATOM 2819 C C . LEU B 1 96 ? 0.721 0.019 10.633 1 94.06 96 LEU B C 1
ATOM 2821 O O . LEU B 1 96 ? -0.237 0.326 11.344 1 94.06 96 LEU B O 1
ATOM 2825 N N . PHE B 1 97 ? 0.72 0.14 9.305 1 94.19 97 PHE B N 1
ATOM 2826 C CA . PHE B 1 97 ? -0.488 0.538 8.594 1 94.19 97 PHE B CA 1
ATOM 2827 C C . PHE B 1 97 ? -1.663 -0.353 8.977 1 94.19 97 PHE B C 1
ATOM 2829 O O . PHE B 1 97 ? -2.727 0.143 9.352 1 94.19 97 PHE B O 1
ATOM 2836 N N . TRP B 1 98 ? -1.46 -1.565 9.008 1 90.38 98 TRP B N 1
ATOM 2837 C CA . TRP B 1 98 ? -2.549 -2.51 9.242 1 90.38 98 TRP B CA 1
ATOM 2838 C C . TRP B 1 98 ? -2.873 -2.615 10.727 1 90.38 98 TRP B C 1
ATOM 2840 O O . TRP B 1 98 ? -4.023 -2.84 11.102 1 90.38 98 TRP B O 1
ATOM 2850 N N . ILE B 1 99 ? -1.886 -2.432 11.562 1 92.25 99 ILE B N 1
ATOM 2851 C CA . ILE B 1 99 ? -2.137 -2.383 13 1 92.25 99 ILE B CA 1
ATOM 2852 C C . ILE B 1 99 ? -3.018 -1.18 13.328 1 92.25 99 ILE B C 1
ATOM 2854 O O . ILE B 1 99 ? -3.975 -1.296 14.102 1 92.25 99 ILE B O 1
ATOM 2858 N N . PHE B 1 100 ? -2.742 -0.045 12.695 1 95.56 100 PHE B N 1
ATOM 2859 C CA . PHE B 1 100 ? -3.59 1.128 12.883 1 95.56 100 PHE B CA 1
ATOM 2860 C C . PHE B 1 100 ? -5.012 0.847 12.414 1 95.56 100 PHE B C 1
ATOM 2862 O O . PHE B 1 100 ? -5.977 1.219 13.086 1 95.56 100 PHE B O 1
ATOM 2869 N N . GLU B 1 101 ? -5.109 0.205 11.266 1 91.69 101 GLU B N 1
ATOM 2870 C CA . GLU B 1 101 ? -6.434 -0.141 10.758 1 91.69 101 GLU B CA 1
ATOM 2871 C C . GLU B 1 101 ? -7.203 -0.993 11.766 1 91.69 101 GLU B C 1
ATOM 2873 O O . GLU B 1 101 ? -8.398 -0.787 11.969 1 91.69 101 GLU B O 1
ATOM 2878 N N . GLY B 1 102 ? -6.512 -1.958 12.383 1 89.88 102 GLY B N 1
ATOM 2879 C CA . GLY B 1 102 ? -7.133 -2.773 13.414 1 89.88 102 GLY B CA 1
ATOM 2880 C C . GLY B 1 102 ? -7.562 -1.973 14.633 1 89.88 102 GLY B C 1
ATOM 2881 O O . GLY B 1 102 ? -8.656 -2.182 15.164 1 89.88 102 GLY B O 1
ATOM 2882 N N . ILE B 1 103 ? -6.746 -1.074 15.055 1 93.56 103 ILE B N 1
ATOM 2883 C CA . ILE B 1 103 ? -7.047 -0.225 16.203 1 93.56 103 ILE B CA 1
ATOM 2884 C C . ILE B 1 103 ? -8.266 0.64 15.898 1 93.56 103 ILE B C 1
ATOM 2886 O O . ILE B 1 103 ? -9.172 0.771 16.734 1 93.56 103 ILE B O 1
ATOM 2890 N N . TYR B 1 104 ? -8.32 1.218 14.688 1 94.06 104 TYR B N 1
ATOM 2891 C CA . TYR B 1 104 ? -9.445 2.068 14.312 1 94.06 104 TYR B CA 1
ATOM 2892 C C . TYR B 1 104 ? -10.742 1.272 14.289 1 94.06 104 TYR B C 1
ATOM 2894 O O . TYR B 1 104 ? -11.781 1.745 14.766 1 94.06 104 TYR B O 1
ATOM 2902 N N . ARG B 1 105 ? -10.641 0.092 13.781 1 90.12 105 ARG B N 1
ATOM 2903 C CA . ARG B 1 105 ? -11.836 -0.743 13.711 1 90.12 105 ARG B CA 1
ATOM 2904 C C . ARG B 1 105 ? -12.297 -1.161 15.102 1 90.12 105 ARG B C 1
ATOM 2906 O O . ARG B 1 105 ? -13.5 -1.268 15.359 1 90.12 105 ARG B O 1
ATOM 2913 N N . THR B 1 106 ? -11.383 -1.44 16.031 1 89.75 106 THR B N 1
ATOM 2914 C CA . THR B 1 106 ? -11.703 -1.912 17.375 1 89.75 106 THR B CA 1
ATOM 2915 C C . THR B 1 106 ? -12.195 -0.762 18.25 1 89.75 106 THR B C 1
ATOM 2917 O O . THR B 1 106 ? -13.156 -0.917 19 1 89.75 106 THR B O 1
ATOM 2920 N N . VAL B 1 107 ? -11.547 0.381 18.125 1 92 107 VAL B N 1
ATOM 2921 C CA . VAL B 1 107 ? -11.82 1.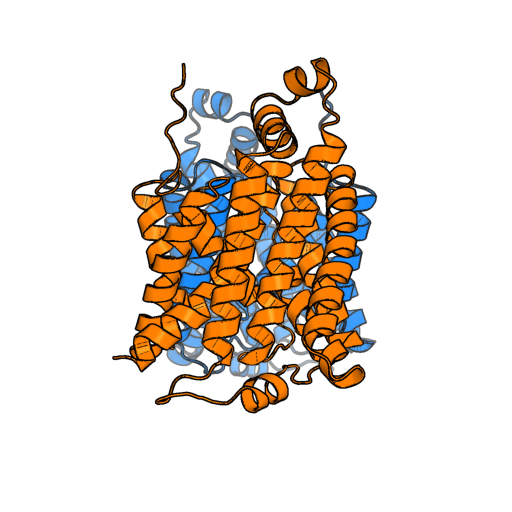497 19.031 1 92 107 VAL B CA 1
ATOM 2922 C C . VAL B 1 107 ? -13 2.312 18.5 1 92 107 VAL B C 1
ATOM 2924 O O . VAL B 1 107 ? -13.867 2.721 19.266 1 92 107 VAL B O 1
ATOM 2927 N N . PHE B 1 108 ? -13.031 2.543 17.172 1 92.06 108 PHE B N 1
ATOM 2928 C CA . PHE B 1 108 ? -14.031 3.461 16.625 1 92.06 108 PHE B CA 1
ATOM 2929 C C . PHE B 1 108 ? -15.117 2.697 15.883 1 92.06 108 PHE B C 1
ATOM 2931 O O . PHE B 1 108 ? -16.172 3.262 15.547 1 92.06 108 PHE B O 1
ATOM 2938 N N . GLY B 1 109 ? -14.875 1.417 15.633 1 87.62 109 GLY B N 1
ATOM 2939 C CA . GLY B 1 109 ? -15.867 0.626 14.922 1 87.62 109 GLY B CA 1
ATOM 2940 C C . GLY B 1 109 ? -16.047 1.052 13.477 1 87.62 109 GLY B C 1
ATOM 2941 O O . GLY B 1 109 ? -15.094 1.494 12.828 1 87.62 109 GLY B O 1
ATOM 2942 N N . VAL B 1 110 ? -17.219 0.809 12.922 1 83.5 110 VAL B N 1
ATOM 2943 C CA . VAL B 1 110 ? -17.484 1.088 11.516 1 83.5 110 VAL B CA 1
ATOM 2944 C C . VAL B 1 110 ? -18.391 2.311 11.391 1 83.5 110 VAL B C 1
ATOM 2946 O O . VAL B 1 110 ? -19.016 2.523 10.352 1 83.5 110 VAL B O 1
ATOM 2949 N N . GLY B 1 111 ? -18.406 3.105 12.422 1 86.81 111 GLY B N 1
ATOM 2950 C CA . GLY B 1 111 ? -19.219 4.309 12.391 1 86.81 111 GLY B CA 1
ATOM 2951 C C . GLY B 1 111 ? -18.594 5.434 11.594 1 86.81 111 GLY B C 1
ATOM 2952 O O . GLY B 1 111 ? -17.453 5.324 11.148 1 86.81 111 GLY B O 1
ATOM 2953 N N . ILE B 1 112 ? -19.375 6.5 11.367 1 88.25 112 ILE B N 1
ATOM 2954 C CA . ILE B 1 112 ? -18.922 7.672 10.625 1 88.25 112 ILE B CA 1
ATOM 2955 C C . ILE B 1 112 ? -18.531 8.781 11.602 1 88.25 112 ILE B C 1
ATOM 2957 O O . ILE B 1 112 ? -19.312 9.156 12.461 1 88.25 112 ILE B O 1
ATOM 2961 N N . TYR B 1 113 ? -17.312 9.219 11.484 1 95.44 113 TYR B N 1
ATOM 2962 C CA . TYR B 1 113 ? -16.797 10.242 12.375 1 95.44 113 TYR B CA 1
ATOM 2963 C C . TYR B 1 113 ? -16.438 11.508 11.609 1 95.44 113 TYR B C 1
ATOM 2965 O O . TYR B 1 113 ? -15.703 11.453 10.617 1 95.44 113 TYR B O 1
ATOM 2973 N N . ASN B 1 114 ? -17.047 12.578 12.008 1 97.38 114 ASN B N 1
ATOM 2974 C CA . ASN B 1 114 ? -16.766 13.875 11.406 1 97.38 114 ASN B CA 1
ATOM 2975 C C . ASN B 1 114 ? -17.109 15.016 12.359 1 97.38 114 ASN B C 1
ATOM 2977 O O . ASN B 1 114 ? -17.609 14.781 13.461 1 97.38 114 ASN B O 1
ATOM 2981 N N . ALA B 1 115 ? -16.734 16.219 12 1 97.31 115 ALA B N 1
ATOM 2982 C CA . ALA B 1 115 ? -17.094 17.438 12.742 1 97.31 115 ALA B CA 1
ATOM 2983 C C . ALA B 1 115 ? -17.953 18.359 11.898 1 97.31 115 ALA B C 1
ATOM 2985 O O . ALA B 1 115 ? -17.734 19.578 11.875 1 97.31 115 ALA B O 1
ATOM 2986 N N . TYR B 1 116 ? -18.875 17.797 11.211 1 95.5 116 TYR B N 1
ATOM 2987 C CA . TYR B 1 116 ? -19.75 18.562 10.328 1 95.5 116 TYR B CA 1
ATOM 2988 C C . TYR B 1 116 ? -20.562 19.594 11.109 1 95.5 116 TYR B C 1
ATOM 2990 O O . TYR B 1 116 ? -20.828 20.688 10.617 1 95.5 116 TYR B O 1
ATOM 2998 N N . ALA B 1 117 ? -20.922 19.219 12.266 1 94.75 117 ALA B N 1
ATOM 2999 C CA . ALA B 1 117 ? -21.719 20.125 13.094 1 94.75 117 ALA B CA 1
ATOM 3000 C C . ALA B 1 117 ? -20.984 21.438 13.336 1 94.75 117 ALA B C 1
ATOM 3002 O O . ALA B 1 117 ? -21.594 22.5 13.344 1 94.75 117 ALA B O 1
ATOM 3003 N N . PHE B 1 118 ? -19.734 21.344 13.562 1 95.25 118 PHE B N 1
ATOM 3004 C CA . PHE B 1 118 ? -18.938 22.562 13.734 1 95.25 118 PHE B CA 1
ATOM 3005 C C . PHE B 1 118 ? -18.906 23.375 12.445 1 95.25 118 PHE B C 1
ATOM 3007 O O . PHE B 1 118 ? -19.094 24.594 12.469 1 95.25 118 PHE B O 1
ATOM 3014 N N . ALA B 1 119 ? -18.688 22.75 11.328 1 95 119 ALA B N 1
ATOM 3015 C CA . ALA B 1 119 ? -18.656 23.422 10.031 1 95 119 ALA B CA 1
ATOM 3016 C C . ALA B 1 119 ? -19.953 24.172 9.773 1 95 119 ALA B C 1
ATOM 3018 O O . ALA B 1 119 ? -19.938 25.312 9.305 1 95 119 ALA B O 1
ATOM 3019 N N . GLU B 1 120 ? -21 23.469 10.102 1 94.44 120 GLU B N 1
ATOM 3020 C CA . GLU B 1 120 ? -22.328 24.062 9.906 1 94.44 120 GLU B CA 1
ATOM 3021 C C . GLU B 1 120 ? -22.516 25.281 10.805 1 94.44 120 GLU B C 1
ATOM 3023 O O . GLU B 1 120 ? -23.125 26.281 10.398 1 94.44 120 GLU B O 1
ATOM 3028 N N . SER B 1 121 ? -22 25.203 11.938 1 94.31 121 SER B N 1
ATOM 3029 C CA . SER B 1 121 ? -22.172 26.281 12.906 1 94.31 121 SER B CA 1
ATOM 3030 C C . SER B 1 121 ? -21.422 27.547 12.453 1 94.31 121 SER B C 1
ATOM 3032 O O . SER B 1 121 ? -21.766 28.656 12.867 1 94.31 121 SER B O 1
ATOM 3034 N N . LEU B 1 122 ? -20.438 27.438 11.656 1 94.31 122 LEU B N 1
ATOM 3035 C CA . LEU B 1 122 ? -19.641 28.562 11.18 1 94.31 122 LEU B CA 1
ATOM 3036 C C . LEU B 1 122 ? -20.422 29.359 10.141 1 94.31 122 LEU B C 1
ATOM 3038 O O . LEU B 1 122 ? -20.125 30.547 9.906 1 94.31 122 LEU B O 1
ATOM 3042 N N . GLY B 1 123 ? -21.359 28.656 9.484 1 93.19 123 GLY B N 1
ATOM 3043 C CA . GLY B 1 123 ? -22.188 29.328 8.484 1 93.19 123 GLY B CA 1
ATOM 3044 C C . GLY B 1 123 ? -21.484 29.5 7.156 1 93.19 123 GLY B C 1
ATOM 3045 O O . GLY B 1 123 ? -20.5 28.812 6.875 1 93.19 123 GLY B O 1
ATOM 3046 N N . ARG B 1 124 ? -22.172 30.203 6.164 1 90.44 124 ARG B N 1
ATOM 3047 C CA . ARG B 1 124 ? -21.656 30.438 4.82 1 90.44 124 ARG B CA 1
ATOM 3048 C C . ARG B 1 124 ? -21.906 31.875 4.387 1 90.44 124 ARG B C 1
ATOM 3050 O O . ARG B 1 124 ? -22.797 32.562 4.918 1 90.44 124 ARG B O 1
ATOM 3057 N N . ALA B 1 125 ? -21.031 32.344 3.676 1 86 125 ALA B N 1
ATOM 3058 C CA . ALA B 1 125 ? -21.188 33.656 3.037 1 86 125 ALA B CA 1
ATOM 3059 C C . ALA B 1 125 ? -21.156 33.531 1.516 1 86 125 ALA B C 1
ATOM 3061 O O . ALA B 1 125 ? -20.219 32.969 0.954 1 86 125 ALA B O 1
ATOM 3062 N N . ALA B 1 126 ? -22.234 34.094 0.87 1 88.62 126 ALA B N 1
ATOM 3063 C CA . ALA B 1 126 ? -22.344 34.094 -0.586 1 88.62 126 ALA B CA 1
ATOM 3064 C C . ALA B 1 126 ? -22.141 32.688 -1.144 1 88.62 126 ALA B C 1
ATOM 3066 O O . ALA B 1 126 ? -21.438 32.5 -2.141 1 88.62 126 ALA B O 1
ATOM 3067 N N . GLY B 1 127 ? -22.562 31.766 -0.35 1 85.69 127 GLY B N 1
ATOM 3068 C CA . GLY B 1 127 ? -22.547 30.391 -0.825 1 85.69 127 GLY B CA 1
ATOM 3069 C C . GLY B 1 127 ? -21.281 29.641 -0.437 1 85.69 127 GLY B C 1
ATOM 3070 O O . GLY B 1 127 ? -21.203 28.422 -0.606 1 85.69 127 GLY B O 1
ATOM 3071 N N . ILE B 1 128 ? -20.312 30.297 0.119 1 89.38 128 ILE B N 1
ATOM 3072 C CA . ILE B 1 128 ? -19.047 29.672 0.469 1 89.38 128 ILE B CA 1
ATOM 3073 C C . ILE B 1 128 ? -19.031 29.312 1.956 1 89.38 128 ILE B C 1
ATOM 3075 O O . ILE B 1 128 ? -19.141 30.203 2.807 1 89.38 128 ILE B O 1
ATOM 3079 N N . PRO B 1 129 ? -18.938 28.078 2.234 1 93 129 PRO B N 1
ATOM 3080 C CA . PRO B 1 129 ? -18.844 27.703 3.648 1 93 129 PRO B CA 1
ATOM 3081 C C . PRO B 1 129 ? -17.578 28.266 4.32 1 93 129 PRO B C 1
ATOM 3083 O O . PRO B 1 129 ? -16.484 28.125 3.789 1 93 129 PRO B O 1
ATOM 3086 N N . TRP B 1 130 ? -17.75 28.812 5.492 1 95.25 130 TRP B N 1
ATOM 3087 C CA . TRP B 1 130 ? -16.625 29.406 6.211 1 95.25 130 TRP B CA 1
ATOM 3088 C C . TRP B 1 130 ? -15.633 28.344 6.656 1 95.25 130 TRP B C 1
ATOM 3090 O O . TRP B 1 130 ? -14.453 28.625 6.863 1 95.25 130 TRP B O 1
ATOM 3100 N N . ALA B 1 131 ? -16.125 27.109 6.742 1 96.06 131 ALA B N 1
ATOM 3101 C CA . ALA B 1 131 ? -15.273 26 7.129 1 96.06 131 ALA B CA 1
ATOM 3102 C C . ALA B 1 131 ? -14.133 25.797 6.133 1 96.06 131 ALA B C 1
ATOM 3104 O O . ALA B 1 131 ? -13.023 25.453 6.516 1 96.06 131 ALA B O 1
ATOM 3105 N N . TYR B 1 132 ? -14.391 25.984 4.84 1 96.31 132 TYR B N 1
ATOM 3106 C CA . TYR B 1 132 ? -13.375 25.828 3.805 1 96.31 132 TYR B CA 1
ATOM 3107 C C . TYR B 1 132 ? -12.281 26.875 3.949 1 96.31 132 TYR B C 1
ATOM 3109 O O . TYR B 1 132 ? -11.094 26.562 3.816 1 96.31 132 TYR B O 1
ATOM 3117 N N . ILE B 1 133 ? -12.68 28.062 4.336 1 95.12 133 ILE B N 1
ATOM 3118 C CA . ILE B 1 133 ? -11.75 29.172 4.496 1 95.12 133 ILE B CA 1
ATOM 3119 C C . ILE B 1 133 ? -10.922 28.984 5.766 1 95.12 133 ILE B C 1
ATOM 3121 O O . ILE B 1 133 ? -9.711 29.203 5.766 1 95.12 133 ILE B O 1
ATOM 3125 N N . LEU B 1 134 ? -11.609 28.562 6.797 1 95.81 134 LEU B N 1
ATOM 3126 C CA . LEU B 1 134 ? -10.914 28.297 8.047 1 95.81 134 LEU B CA 1
ATOM 3127 C C . LEU B 1 134 ? -9.867 27.203 7.871 1 95.81 134 LEU B C 1
ATOM 3129 O O . LEU B 1 134 ? -8.742 27.328 8.367 1 95.81 134 LEU B O 1
ATOM 3133 N N . GLY B 1 135 ? -10.273 26.156 7.191 1 97 135 GLY B N 1
ATOM 3134 C CA . GLY B 1 135 ? -9.336 25.078 6.926 1 97 135 GLY B CA 1
ATOM 3135 C C . GLY B 1 135 ? -8.141 25.516 6.105 1 97 135 GLY B C 1
ATOM 3136 O O . GLY B 1 135 ? -6.996 25.203 6.445 1 97 135 GLY B O 1
ATOM 3137 N N . ALA B 1 136 ? -8.406 26.234 5.066 1 96.81 136 ALA B N 1
ATOM 3138 C CA . ALA B 1 136 ? -7.34 26.734 4.199 1 96.81 136 ALA B CA 1
ATOM 3139 C C . ALA B 1 136 ? -6.402 27.656 4.957 1 96.81 136 ALA B C 1
ATOM 3141 O O . ALA B 1 136 ? -5.188 27.625 4.762 1 96.81 136 ALA B O 1
ATOM 3142 N N . THR B 1 137 ? -6.953 28.484 5.77 1 96.62 137 THR B N 1
ATOM 3143 C CA . THR B 1 137 ? -6.164 29.406 6.57 1 96.62 137 THR B CA 1
ATOM 3144 C C . THR B 1 137 ? -5.293 28.656 7.57 1 96.62 137 THR B C 1
ATOM 3146 O O . THR B 1 137 ? -4.129 29.016 7.781 1 96.62 137 THR B O 1
ATOM 3149 N N . ALA B 1 138 ? -5.867 27.641 8.172 1 96.19 138 ALA B N 1
ATOM 3150 C CA . ALA B 1 138 ? -5.102 26.812 9.102 1 96.19 138 ALA B CA 1
ATOM 3151 C C . ALA B 1 138 ? -3.939 26.125 8.391 1 96.19 138 ALA B C 1
ATOM 3153 O O . ALA B 1 138 ? -2.832 26.047 8.93 1 96.19 138 ALA B O 1
ATOM 3154 N N . ALA B 1 139 ? -4.215 25.594 7.23 1 96.69 139 ALA B N 1
ATOM 3155 C CA . ALA B 1 139 ? -3.166 24.953 6.449 1 96.69 139 ALA B CA 1
ATOM 3156 C C . ALA B 1 139 ? -2.072 25.938 6.066 1 96.69 139 ALA B C 1
ATOM 3158 O O . ALA B 1 139 ? -0.882 25.641 6.184 1 96.69 139 ALA B O 1
ATOM 3159 N N . ALA B 1 140 ? -2.455 27.109 5.609 1 96.38 140 ALA B N 1
ATOM 3160 C CA . ALA B 1 140 ? -1.496 28.156 5.238 1 96.38 140 ALA B CA 1
ATOM 3161 C C . ALA B 1 140 ? -0.64 28.562 6.434 1 96.38 140 ALA B C 1
ATOM 3163 O O . ALA B 1 140 ? 0.571 28.75 6.305 1 96.38 140 ALA B O 1
ATOM 3164 N N . ALA B 1 141 ? -1.264 28.719 7.535 1 97.06 141 ALA B N 1
ATOM 3165 C CA . ALA B 1 141 ? -0.545 29.078 8.75 1 97.06 141 ALA B CA 1
ATOM 3166 C C . ALA B 1 141 ? 0.462 28 9.133 1 97.06 141 ALA B C 1
ATOM 3168 O O . ALA B 1 141 ? 1.604 28.297 9.492 1 97.06 141 ALA B O 1
ATOM 3169 N N . ALA B 1 142 ? 0.022 26.766 9.078 1 96.31 142 ALA B N 1
ATOM 3170 C CA . ALA B 1 142 ? 0.906 25.641 9.414 1 96.31 142 ALA B CA 1
ATOM 3171 C C . ALA B 1 142 ? 2.084 25.578 8.445 1 96.31 142 ALA B C 1
ATOM 3173 O O . ALA B 1 142 ? 3.225 25.344 8.859 1 96.31 142 ALA B O 1
ATOM 3174 N N . LEU B 1 143 ? 1.817 25.75 7.211 1 95.12 143 LEU B N 1
ATOM 3175 C CA . LEU B 1 143 ? 2.863 25.688 6.191 1 95.12 143 LEU B CA 1
ATOM 3176 C C . LEU B 1 143 ? 3.846 26.844 6.355 1 95.12 143 LEU B C 1
ATOM 3178 O O . LEU B 1 143 ? 5.051 26.672 6.148 1 95.12 143 LEU B O 1
ATOM 3182 N N . THR B 1 144 ? 3.297 27.984 6.684 1 95.12 144 THR B N 1
ATOM 3183 C CA . THR B 1 144 ? 4.16 29.141 6.953 1 95.12 144 THR B CA 1
ATOM 3184 C C . THR B 1 144 ? 5.035 28.875 8.172 1 95.12 144 THR B C 1
ATOM 3186 O O . THR B 1 144 ? 6.23 29.172 8.164 1 95.12 144 THR B O 1
ATOM 3189 N N . ALA B 1 145 ? 4.453 28.328 9.156 1 93.69 145 ALA B N 1
ATOM 3190 C CA . ALA B 1 145 ? 5.211 27.984 10.352 1 93.69 145 ALA B CA 1
ATOM 3191 C C . ALA B 1 145 ? 6.32 26.984 10.023 1 93.69 145 ALA B C 1
ATOM 3193 O O . ALA B 1 145 ? 7.441 27.109 10.523 1 93.69 145 ALA B O 1
ATOM 3194 N N . VAL B 1 146 ? 6.008 26.047 9.242 1 90.25 146 VAL B N 1
ATOM 3195 C CA . VAL B 1 146 ? 6.98 25.047 8.828 1 90.25 146 VAL B CA 1
ATOM 3196 C C . VAL B 1 146 ? 8.102 25.703 8.031 1 90.25 146 VAL B C 1
ATOM 3198 O O . VAL B 1 146 ? 9.281 25.391 8.227 1 90.25 146 VAL B O 1
ATOM 3201 N N . TYR B 1 147 ? 7.703 26.547 7.129 1 89.12 147 TYR B N 1
ATOM 3202 C CA . TYR B 1 147 ? 8.688 27.281 6.336 1 89.12 147 TYR B CA 1
ATOM 3203 C C . TYR B 1 147 ? 9.633 28.062 7.23 1 89.12 147 TYR B C 1
ATOM 3205 O O . TYR B 1 147 ? 10.852 28.016 7.055 1 89.12 147 TYR B O 1
ATOM 3213 N N . LEU B 1 148 ? 9.102 28.75 8.18 1 92.38 148 LEU B N 1
ATOM 3214 C CA . LEU B 1 148 ? 9.914 29.531 9.102 1 92.38 148 LEU B CA 1
ATOM 3215 C C . LEU B 1 148 ? 10.797 28.641 9.961 1 92.38 148 LEU B C 1
ATOM 3217 O O . LEU B 1 148 ? 11.961 28.953 10.203 1 92.38 148 LEU B O 1
ATOM 3221 N N . LEU B 1 149 ? 10.273 27.531 10.367 1 89.19 149 LEU B N 1
ATOM 3222 C CA . LEU B 1 149 ? 11.031 26.578 11.172 1 89.19 149 LEU B CA 1
ATOM 3223 C C . LEU B 1 149 ? 12.203 26 10.391 1 89.19 149 LEU B C 1
ATOM 3225 O O . LEU B 1 149 ? 13.312 25.891 10.914 1 89.19 149 LEU B O 1
ATOM 3229 N N . LEU B 1 150 ? 12.023 25.734 9.141 1 86.19 150 LEU B N 1
ATOM 3230 C CA . LEU B 1 150 ? 13.023 25.078 8.297 1 86.19 150 LEU B CA 1
ATOM 3231 C C . LEU B 1 150 ? 14.109 26.062 7.879 1 86.19 150 LEU B C 1
ATOM 3233 O O . LEU B 1 150 ? 15.281 25.688 7.77 1 86.19 150 LEU B O 1
ATOM 3237 N N . TYR B 1 151 ? 13.727 27.344 7.695 1 89.12 151 TYR B N 1
ATOM 3238 C CA . TYR B 1 151 ? 14.672 28.203 7.004 1 89.12 151 TYR B CA 1
ATOM 3239 C C . TYR B 1 151 ? 15.07 29.391 7.883 1 89.12 151 TYR B C 1
ATOM 3241 O O . TYR B 1 151 ? 16.031 30.094 7.574 1 89.12 151 TYR B O 1
ATOM 3249 N N . LYS B 1 152 ? 14.367 29.516 8.977 1 93.12 152 LYS B N 1
ATOM 3250 C CA . LYS B 1 152 ? 14.664 30.719 9.758 1 93.12 152 LYS B CA 1
ATOM 3251 C C . LYS B 1 152 ? 15.047 30.344 11.188 1 93.12 152 LYS B C 1
ATOM 3253 O O . LYS B 1 152 ? 15.172 31.234 12.047 1 93.12 152 LYS B O 1
ATOM 3258 N N . THR B 1 153 ? 15.242 29.109 11.484 1 92.44 153 THR B N 1
ATOM 3259 C CA . THR B 1 153 ? 15.625 28.719 12.836 1 92.44 153 THR B CA 1
ATOM 3260 C C . THR B 1 153 ? 16.859 27.828 12.805 1 92.44 153 THR B C 1
ATOM 3262 O O . THR B 1 153 ? 17.172 27.219 11.773 1 92.44 153 THR B O 1
ATOM 3265 N N . PRO B 1 154 ? 17.625 27.781 13.93 1 90.5 154 PRO B N 1
ATOM 3266 C CA . PRO B 1 154 ? 18.781 26.891 14.023 1 90.5 154 PRO B CA 1
ATOM 3267 C C . PRO B 1 154 ? 18.391 25.422 13.883 1 90.5 154 PRO B C 1
ATOM 3269 O O . PRO B 1 154 ? 19.156 24.609 13.359 1 90.5 154 PRO B O 1
ATOM 3272 N N . TRP B 1 155 ? 17.203 25.141 14.32 1 88.81 155 TRP B N 1
ATOM 3273 C CA . TRP B 1 155 ? 16.75 23.75 14.195 1 88.81 155 TRP B CA 1
ATOM 3274 C C . TRP B 1 155 ? 16.719 23.328 12.727 1 88.81 155 TRP B C 1
ATOM 3276 O O . TRP B 1 155 ? 17.172 22.234 12.391 1 88.81 155 TRP B O 1
ATOM 3286 N N . GLY B 1 156 ? 16.109 24.141 11.922 1 88.19 156 GLY B N 1
ATOM 3287 C CA . GLY B 1 156 ? 16.094 23.859 10.492 1 88.19 156 GLY B CA 1
ATOM 3288 C C . GLY B 1 156 ? 17.484 23.672 9.906 1 88.19 156 GLY B C 1
ATOM 3289 O O . GLY B 1 156 ? 17.688 22.812 9.047 1 88.19 156 GLY B O 1
ATOM 3290 N N . LEU B 1 157 ? 18.391 24.469 10.406 1 87.94 157 LEU B N 1
ATOM 3291 C CA . LEU B 1 157 ? 19.781 24.359 9.969 1 87.94 157 LEU B CA 1
ATOM 3292 C C . LEU B 1 157 ? 20.359 23.016 10.383 1 87.94 157 LEU B C 1
ATOM 3294 O O . LEU B 1 157 ? 21.062 22.375 9.594 1 87.94 157 LEU B O 1
ATOM 3298 N N . TYR B 1 158 ? 20.031 22.656 11.523 1 89.19 158 TYR B N 1
ATOM 3299 C CA . TYR B 1 158 ? 20.531 21.375 12.016 1 89.19 158 TYR B CA 1
ATOM 3300 C C . TYR B 1 158 ? 19.953 20.219 11.227 1 89.19 158 TYR B C 1
ATOM 3302 O O . TYR B 1 158 ? 20.656 19.25 10.922 1 89.19 158 TYR B O 1
ATOM 3310 N N . LEU B 1 159 ? 18.703 20.312 10.906 1 86.5 159 LEU B N 1
ATOM 3311 C CA . LEU B 1 159 ? 18.047 19.25 10.141 1 86.5 159 LEU B CA 1
ATOM 3312 C C . LEU B 1 159 ? 18.672 19.109 8.758 1 86.5 159 LEU B C 1
ATOM 3314 O O . LEU B 1 159 ? 18.969 18 8.32 1 86.5 159 LEU B O 1
ATOM 3318 N N . ARG B 1 160 ? 18.859 20.203 8.133 1 83.12 160 ARG B N 1
ATOM 3319 C CA . ARG B 1 160 ? 19.438 20.188 6.793 1 83.12 160 ARG B CA 1
ATOM 3320 C C . ARG B 1 160 ? 20.891 19.703 6.832 1 83.12 160 ARG B C 1
ATOM 3322 O O . ARG B 1 160 ? 21.312 18.938 5.969 1 83.12 160 ARG B O 1
ATOM 3329 N N . ALA B 1 161 ? 21.672 20.094 7.809 1 84 161 ALA B N 1
ATOM 3330 C CA . ALA B 1 161 ? 23.062 19.672 7.957 1 84 161 ALA B CA 1
ATOM 3331 C C . ALA B 1 161 ? 23.172 18.188 8.234 1 84 161 ALA B C 1
ATOM 3333 O O . ALA B 1 161 ? 24.031 17.5 7.668 1 84 161 ALA B O 1
ATOM 3334 N N . ALA B 1 162 ? 22.281 17.734 9.094 1 83.94 162 ALA B N 1
ATOM 3335 C CA . ALA B 1 162 ? 22.281 16.328 9.445 1 83.94 162 ALA B CA 1
ATOM 3336 C C . ALA B 1 162 ? 21.891 15.461 8.25 1 83.94 162 ALA B C 1
ATOM 3338 O O . ALA B 1 162 ? 22.344 14.32 8.125 1 83.94 162 ALA B O 1
ATOM 3339 N N . GLY B 1 163 ? 21.047 16 7.449 1 78.62 163 GLY B N 1
ATOM 3340 C CA . GLY B 1 163 ? 20.641 15.297 6.242 1 78.62 163 GLY B CA 1
ATOM 3341 C C . GLY B 1 163 ? 21.734 15.242 5.191 1 78.62 163 GLY B C 1
ATOM 3342 O O . GLY B 1 163 ? 21.891 14.234 4.504 1 78.62 163 GLY B O 1
ATOM 3343 N N . ASP B 1 164 ? 22.531 16.25 5.102 1 78.06 164 ASP B N 1
ATOM 3344 C CA . ASP B 1 164 ? 23.594 16.344 4.109 1 78.06 164 ASP B CA 1
ATOM 3345 C C . ASP B 1 164 ? 24.812 15.5 4.52 1 78.06 164 ASP B C 1
ATOM 3347 O O . ASP B 1 164 ? 25.375 14.773 3.699 1 78.06 164 ASP B O 1
ATOM 3351 N N . ASN B 1 165 ? 25.219 15.672 5.758 1 83.81 165 ASN B N 1
ATOM 3352 C CA . ASN B 1 165 ? 26.359 14.938 6.293 1 83.81 165 ASN B CA 1
ATOM 3353 C C . ASN B 1 165 ? 26.172 14.625 7.777 1 83.81 165 ASN B C 1
ATOM 3355 O O . ASN B 1 165 ? 26.656 15.375 8.633 1 83.81 165 ASN B O 1
ATOM 3359 N N . PRO B 1 166 ? 25.578 13.469 7.945 1 81.62 166 PRO B N 1
ATOM 3360 C CA . PRO B 1 166 ? 25.281 13.117 9.336 1 81.62 166 PRO B CA 1
ATOM 3361 C C . PRO B 1 166 ? 26.547 13.039 10.203 1 81.62 166 PRO B C 1
ATOM 3363 O O . PRO B 1 166 ? 26.516 13.461 11.359 1 81.62 166 PRO B O 1
ATOM 3366 N N . LEU B 1 167 ? 27.578 12.508 9.672 1 84.75 167 LEU B N 1
ATOM 3367 C CA . LEU B 1 167 ? 28.812 12.344 10.43 1 84.75 167 LEU B CA 1
ATOM 3368 C C . LEU B 1 167 ? 29.406 13.703 10.797 1 84.75 167 LEU B C 1
ATOM 3370 O O . LEU B 1 167 ? 29.859 13.898 11.93 1 84.75 167 LEU B O 1
ATOM 3374 N N . MET B 1 168 ? 29.375 14.539 9.844 1 86.69 168 MET B N 1
ATOM 3375 C CA . MET B 1 168 ? 29.906 15.875 10.094 1 86.69 168 MET B CA 1
ATOM 3376 C C . MET B 1 168 ? 29.031 16.625 11.109 1 86.69 168 MET B C 1
ATOM 3378 O O . MET B 1 168 ? 29.562 17.297 12 1 86.69 168 MET B O 1
ATOM 3382 N N . ALA B 1 169 ? 27.781 16.469 11.008 1 87.62 169 ALA B N 1
ATOM 3383 C CA . ALA B 1 169 ? 26.859 17.125 11.93 1 87.62 169 ALA B CA 1
ATOM 3384 C C . ALA B 1 169 ? 27.078 16.641 13.359 1 87.62 169 ALA B C 1
ATOM 3386 O O . ALA B 1 169 ? 27.109 17.453 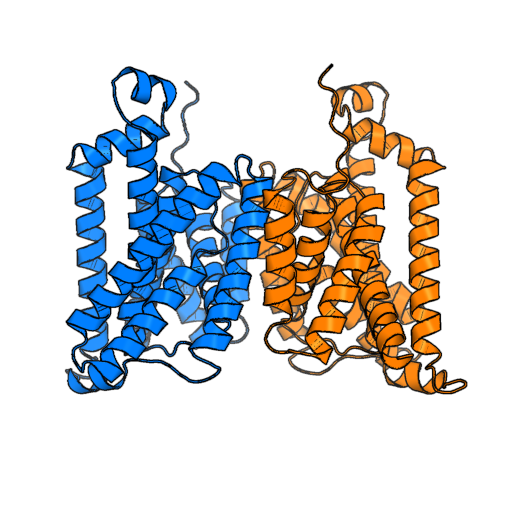14.297 1 87.62 169 ALA B O 1
ATOM 3387 N N . GLU B 1 170 ? 27.297 15.352 13.438 1 86.94 170 GLU B N 1
ATOM 3388 C CA . GLU B 1 170 ? 27.531 14.789 14.766 1 86.94 170 GLU B CA 1
ATOM 3389 C C . GLU B 1 170 ? 28.859 15.273 15.344 1 86.94 170 GLU B C 1
ATOM 3391 O O . GLU B 1 170 ? 28.969 15.5 16.547 1 86.94 170 GLU B O 1
ATOM 3396 N N . ALA B 1 171 ? 29.766 15.398 14.461 1 88.81 171 ALA B N 1
ATOM 3397 C CA . ALA B 1 171 ? 31.078 15.898 14.883 1 88.81 171 ALA B CA 1
ATOM 3398 C C . ALA B 1 171 ? 30.984 17.328 15.398 1 88.81 171 ALA B C 1
ATOM 3400 O O . ALA B 1 171 ? 31.75 17.734 16.266 1 88.81 171 ALA B O 1
ATOM 3401 N N . LEU B 1 172 ? 30.031 18.047 15 1 89 172 LEU B N 1
ATOM 3402 C CA . LEU B 1 172 ? 29.844 19.438 15.398 1 89 172 LEU B CA 1
ATOM 3403 C C . LEU B 1 172 ? 28.875 19.547 16.578 1 89 172 LEU B C 1
ATOM 3405 O O . LEU B 1 172 ? 28.469 20.656 16.953 1 89 172 LEU B O 1
ATOM 3409 N N . GLY B 1 173 ? 28.469 18.391 17.156 1 86.62 173 GLY B N 1
ATOM 3410 C CA . GLY B 1 173 ? 27.688 18.359 18.375 1 86.62 173 GLY B CA 1
ATOM 3411 C C . GLY B 1 173 ? 26.188 18.281 18.125 1 86.62 173 GLY B C 1
ATOM 3412 O O . GLY B 1 173 ? 25.391 18.406 19.047 1 86.62 173 GLY B O 1
ATOM 3413 N N . VAL B 1 174 ? 25.891 18.172 16.984 1 86.62 174 VAL B N 1
ATOM 3414 C CA . VAL B 1 174 ? 24.469 18.047 16.672 1 86.62 174 VAL B CA 1
ATOM 3415 C C . VAL B 1 174 ? 23.969 16.656 17.062 1 86.62 174 VAL B C 1
ATOM 3417 O O . VAL B 1 174 ? 24.578 15.648 16.688 1 86.62 174 VAL B O 1
ATOM 3420 N N . LYS B 1 175 ? 23 16.625 17.938 1 88.19 175 LYS B N 1
ATOM 3421 C CA . LYS B 1 175 ? 22.375 15.344 18.266 1 88.19 175 LYS B CA 1
ATOM 3422 C C . LYS B 1 175 ? 21.438 14.875 17.156 1 88.19 175 LYS B C 1
ATOM 3424 O O . LYS B 1 175 ? 20.234 15.141 17.203 1 88.19 175 LYS B O 1
ATOM 3429 N N . SER B 1 176 ? 21.906 14.18 16.312 1 85.31 176 SER B N 1
ATOM 3430 C CA . SER B 1 176 ? 21.188 13.797 15.094 1 85.31 176 SER B CA 1
ATOM 3431 C C . SER B 1 176 ? 19.891 13.055 15.422 1 85.31 176 SER B C 1
ATOM 3433 O O . SER B 1 176 ? 18.875 13.266 14.766 1 85.31 176 SER B O 1
ATOM 3435 N N . GLY B 1 177 ? 19.953 12.281 16.469 1 88.38 177 GLY B N 1
ATOM 3436 C CA . GLY B 1 177 ? 18.766 11.547 16.859 1 88.38 177 GLY B CA 1
ATOM 3437 C C . GLY B 1 177 ? 17.609 12.453 17.25 1 88.38 177 GLY B C 1
ATOM 3438 O O . GLY B 1 177 ? 16.469 12.195 16.875 1 88.38 177 GLY B O 1
ATOM 3439 N N . LEU B 1 178 ? 17.922 13.461 17.906 1 90.19 178 LEU B N 1
ATOM 3440 C CA . LEU B 1 178 ? 16.891 14.398 18.344 1 90.19 178 LEU B CA 1
ATOM 3441 C C . LEU B 1 178 ? 16.359 15.211 17.172 1 90.19 178 LEU B C 1
ATOM 3443 O O . LEU B 1 178 ? 15.156 15.461 17.078 1 90.19 178 LEU B O 1
ATOM 3447 N N . VAL B 1 179 ? 17.234 15.594 16.344 1 90.19 179 VAL B N 1
ATOM 3448 C CA . VAL B 1 179 ? 16.844 16.406 15.195 1 90.19 179 VAL B CA 1
ATOM 3449 C C . VAL B 1 179 ? 15.992 15.578 14.25 1 90.19 179 VAL B C 1
ATOM 3451 O O . VAL B 1 179 ? 14.93 16.031 13.805 1 90.19 179 VAL B O 1
ATOM 3454 N N . HIS B 1 180 ? 16.406 14.367 14.047 1 91.94 180 HIS B N 1
ATOM 3455 C CA . HIS B 1 180 ? 15.633 13.484 13.172 1 91.94 180 HIS B CA 1
ATOM 3456 C C . HIS B 1 180 ? 14.297 13.117 13.805 1 91.94 180 HIS B C 1
ATOM 3458 O O . HIS B 1 180 ? 13.258 13.133 13.133 1 91.94 180 HIS B O 1
ATOM 3464 N N . GLY B 1 181 ? 14.391 12.875 15.062 1 94.69 181 GLY B N 1
ATOM 3465 C CA . GLY B 1 181 ? 13.172 12.516 15.773 1 94.69 181 GLY B CA 1
ATOM 3466 C C . GLY B 1 181 ? 12.133 13.617 15.773 1 94.69 181 GLY B C 1
ATOM 3467 O O . GLY B 1 181 ? 10.953 13.367 15.531 1 94.69 181 GLY B O 1
ATOM 3468 N N . THR B 1 182 ? 12.586 14.789 16.031 1 94.12 182 THR B N 1
ATOM 3469 C CA . THR B 1 182 ? 11.656 15.914 16.078 1 94.12 182 THR B CA 1
ATOM 3470 C C . THR B 1 182 ? 11.094 16.203 14.688 1 94.12 182 THR B C 1
ATOM 3472 O O . THR B 1 182 ? 9.945 16.625 14.547 1 94.12 182 THR B O 1
ATOM 3475 N N . GLY B 1 183 ? 11.898 15.984 13.664 1 93.94 183 GLY B N 1
ATOM 3476 C CA . GLY B 1 183 ? 11.414 16.109 12.305 1 93.94 183 GLY B CA 1
ATOM 3477 C C . GLY B 1 183 ? 10.312 15.125 11.969 1 93.94 183 GLY B C 1
ATOM 3478 O O . GLY B 1 183 ? 9.305 15.5 11.367 1 93.94 183 GLY B O 1
ATOM 3479 N N . VAL B 1 184 ? 10.508 13.961 12.445 1 96.19 184 VAL B N 1
ATOM 3480 C CA . VAL B 1 184 ? 9.516 12.922 12.219 1 96.19 184 VAL B CA 1
ATOM 3481 C C . VAL B 1 184 ? 8.219 13.266 12.953 1 96.19 184 VAL B C 1
ATOM 3483 O O . VAL B 1 184 ? 7.133 13.195 12.375 1 96.19 184 VAL B O 1
ATOM 3486 N N . VAL B 1 185 ? 8.344 13.68 14.156 1 97.44 185 VAL B N 1
ATOM 3487 C CA . VAL B 1 185 ? 7.184 14.016 14.977 1 97.44 185 VAL B CA 1
ATOM 3488 C C . VAL B 1 185 ? 6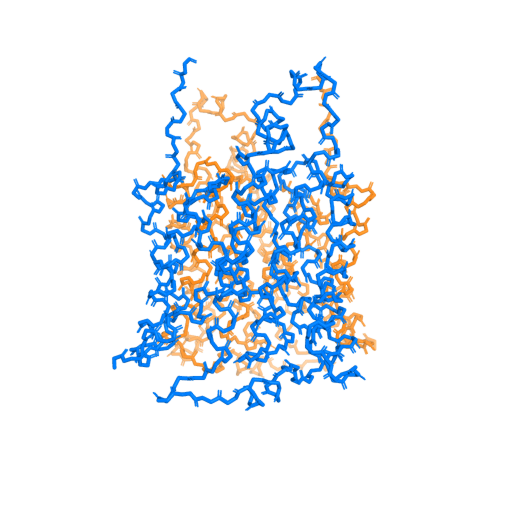.426 15.18 14.336 1 97.44 185 VAL B C 1
ATOM 3490 O O . VAL B 1 185 ? 5.195 15.18 14.289 1 97.44 185 VAL B O 1
ATOM 3493 N N . LEU B 1 186 ? 7.16 16.109 13.828 1 96.12 186 LEU B N 1
ATOM 3494 C CA . LEU B 1 186 ? 6.539 17.25 13.164 1 96.12 186 LEU B CA 1
ATOM 3495 C C . LEU B 1 186 ? 5.793 16.797 11.914 1 96.12 186 LEU B C 1
ATOM 3497 O O . LEU B 1 186 ? 4.699 17.297 11.625 1 96.12 186 LEU B O 1
ATOM 3501 N N . GLY B 1 187 ? 6.395 15.945 11.156 1 97.06 187 GLY B N 1
ATOM 3502 C CA . GLY B 1 187 ? 5.738 15.414 9.969 1 97.06 187 GLY B CA 1
ATOM 3503 C C . GLY B 1 187 ? 4.438 14.703 10.281 1 97.06 187 GLY B C 1
ATOM 3504 O O . GLY B 1 187 ? 3.426 14.922 9.609 1 97.06 187 GLY B O 1
ATOM 3505 N N . VAL B 1 188 ? 4.461 13.891 11.297 1 98.38 188 VAL B N 1
ATOM 3506 C CA . VAL B 1 188 ? 3.279 13.148 11.719 1 98.38 188 VAL B CA 1
ATOM 3507 C C . VAL B 1 188 ? 2.207 14.117 12.211 1 98.38 188 VAL B C 1
ATOM 3509 O O . VAL B 1 188 ? 1.022 13.945 11.914 1 98.38 188 VAL B O 1
ATOM 3512 N N . ALA B 1 189 ? 2.658 15.102 12.914 1 97.88 189 ALA B N 1
ATOM 3513 C CA . ALA B 1 189 ? 1.737 16.109 13.438 1 97.88 189 ALA B CA 1
ATOM 3514 C C . ALA B 1 189 ? 1.047 16.859 12.305 1 97.88 189 ALA B C 1
ATOM 3516 O O . ALA B 1 189 ? -0.145 17.172 12.391 1 97.88 189 ALA B O 1
ATOM 3517 N N . LEU B 1 190 ? 1.749 17.188 11.289 1 97.94 190 LEU B N 1
ATOM 3518 C CA . LEU B 1 190 ? 1.175 17.891 10.141 1 97.94 190 LEU B CA 1
ATOM 3519 C C . LEU B 1 190 ? 0.121 17.031 9.453 1 97.94 190 LEU B C 1
ATOM 3521 O O . LEU B 1 190 ? -0.942 17.531 9.078 1 97.94 190 LEU B O 1
ATOM 3525 N N . ALA B 1 191 ? 0.438 15.766 9.273 1 98.56 191 ALA B N 1
ATOM 3526 C CA . ALA B 1 191 ? -0.529 14.844 8.672 1 98.56 191 ALA B CA 1
ATOM 3527 C C . ALA B 1 191 ? -1.811 14.781 9.5 1 98.56 191 ALA B C 1
ATOM 3529 O O . ALA B 1 191 ? -2.914 14.844 8.945 1 98.56 191 ALA B O 1
ATOM 3530 N N . ALA B 1 192 ? -1.625 14.695 10.789 1 98.75 192 ALA B N 1
ATOM 3531 C CA . ALA B 1 192 ? -2.77 14.617 11.695 1 98.75 192 ALA B CA 1
ATOM 3532 C C . ALA B 1 192 ? -3.574 15.914 11.68 1 98.75 192 ALA B C 1
ATOM 3534 O O . ALA B 1 192 ? -4.801 15.891 11.789 1 98.75 192 ALA B O 1
ATOM 3535 N N . LEU B 1 193 ? -2.871 17.031 11.594 1 98.56 193 LEU B N 1
ATOM 3536 C CA . LEU B 1 193 ? -3.559 18.312 11.469 1 98.56 193 LEU B CA 1
ATOM 3537 C C . LEU B 1 193 ? -4.441 18.328 10.227 1 98.56 193 LEU B C 1
ATOM 3539 O O . LEU B 1 193 ? -5.566 18.828 10.266 1 98.56 193 LEU B O 1
ATOM 3543 N N . GLY B 1 194 ? -3.902 17.828 9.117 1 98.56 194 GLY B N 1
ATOM 3544 C CA . GLY B 1 194 ? -4.703 17.719 7.906 1 98.56 194 GLY B CA 1
ATOM 3545 C C . GLY B 1 194 ? -5.977 16.922 8.102 1 98.56 194 GLY B C 1
ATOM 3546 O O . GLY B 1 194 ? -7.047 17.328 7.648 1 98.56 194 GLY B O 1
ATOM 3547 N N . GLY B 1 195 ? -5.848 15.805 8.805 1 98.62 195 GLY B N 1
ATOM 3548 C CA . GLY B 1 195 ? -7.016 15 9.109 1 98.62 195 GLY B CA 1
ATOM 3549 C C . GLY B 1 195 ? -8.016 15.711 10.008 1 98.62 195 GLY B C 1
ATOM 3550 O O . GLY B 1 195 ? -9.219 15.664 9.766 1 98.62 195 GLY B O 1
ATOM 3551 N N . ALA B 1 196 ? -7.5 16.344 10.984 1 98.62 196 ALA B N 1
ATOM 3552 C CA . ALA B 1 196 ? -8.359 17.047 11.93 1 98.62 196 ALA B CA 1
ATOM 3553 C C . ALA B 1 196 ? -9.148 18.156 11.242 1 98.62 196 ALA B C 1
ATOM 3555 O O . ALA B 1 196 ? -10.367 18.266 11.414 1 98.62 196 ALA B O 1
ATOM 3556 N N . VAL B 1 197 ? -8.477 18.953 10.477 1 98.06 197 VAL B N 1
ATOM 3557 C CA . VAL B 1 197 ? -9.109 20.062 9.781 1 98.06 197 VAL B CA 1
ATOM 3558 C C . VAL B 1 197 ? -10.125 19.547 8.773 1 98.06 197 VAL B C 1
ATOM 3560 O O . VAL B 1 197 ? -11.219 20.094 8.641 1 98.06 197 VAL B O 1
ATOM 3563 N N . SER B 1 198 ? -9.805 18.469 8.109 1 97.69 198 SER B N 1
ATOM 3564 C CA . SER B 1 198 ? -10.664 17.938 7.059 1 97.69 198 SER B CA 1
ATOM 3565 C C . SER B 1 198 ? -11.922 17.297 7.648 1 97.69 198 SER B C 1
ATOM 3567 O O . SER B 1 198 ? -12.891 17.047 6.934 1 97.69 198 SER B O 1
ATOM 3569 N N . SER B 1 199 ? -11.906 17.016 8.961 1 98.25 199 SER B N 1
ATOM 3570 C CA . SER B 1 199 ? -13.078 16.422 9.594 1 98.25 199 SER B CA 1
ATOM 3571 C C . SER B 1 199 ? -14.281 17.359 9.508 1 98.25 199 SER B C 1
ATOM 3573 O O . SER B 1 199 ? -15.422 16.938 9.734 1 98.25 199 SER B O 1
ATOM 3575 N N . MET B 1 200 ? -14.039 18.625 9.172 1 97.5 200 MET B N 1
ATOM 3576 C CA . MET B 1 200 ? -15.117 19.609 9.031 1 97.5 200 MET B CA 1
ATOM 3577 C C . MET B 1 200 ? -15.945 19.328 7.781 1 97.5 200 MET B C 1
ATOM 3579 O O . MET B 1 200 ? -17.062 19.812 7.652 1 97.5 200 MET B O 1
ATOM 3583 N N . TRP B 1 201 ? -15.383 18.578 6.746 1 96.5 201 TRP B N 1
ATOM 3584 C CA . TRP B 1 201 ? -16.141 18.375 5.512 1 96.5 201 TRP B CA 1
ATOM 3585 C C . TRP B 1 201 ? -15.977 16.938 5.012 1 96.5 201 TRP B C 1
ATOM 3587 O O . TRP B 1 201 ? -16.5 16.594 3.947 1 96.5 201 TRP B O 1
ATOM 3597 N N . GLN B 1 202 ? -15.195 16.172 5.719 1 95.19 202 GLN B N 1
ATOM 3598 C CA . GLN B 1 202 ? -14.977 14.773 5.336 1 95.19 202 GLN B CA 1
ATOM 3599 C C . GLN B 1 202 ? -15.195 13.836 6.52 1 95.19 202 GLN B C 1
ATOM 3601 O O . GLN B 1 202 ? -14.805 14.156 7.648 1 95.19 202 GLN B O 1
ATOM 3606 N N . SER B 1 203 ? -15.906 12.68 6.238 1 96.94 203 SER B N 1
ATOM 3607 C CA . SER B 1 203 ? -16.078 11.648 7.254 1 96.94 203 SER B CA 1
ATOM 3608 C C . SER B 1 203 ? -14.891 10.695 7.281 1 96.94 203 SER B C 1
ATOM 3610 O O . SER B 1 203 ? -14.227 10.492 6.266 1 96.94 203 SER B O 1
ATOM 3612 N N . PHE B 1 204 ? -14.633 10.18 8.414 1 97.12 204 PHE B N 1
ATOM 3613 C CA . PHE B 1 204 ? -13.523 9.242 8.586 1 97.12 204 PHE B CA 1
ATOM 3614 C C . PHE B 1 204 ? -14.047 7.848 8.906 1 97.12 204 PHE B C 1
ATOM 3616 O O . PHE B 1 204 ? -14.906 7.688 9.773 1 97.12 204 PHE B O 1
ATOM 3623 N N . THR B 1 205 ? -13.656 6.914 8.156 1 93.75 205 THR B N 1
ATOM 3624 C CA . THR B 1 205 ? -14.008 5.5 8.266 1 93.75 205 THR B CA 1
ATOM 3625 C C . THR B 1 205 ? -12.766 4.625 8.125 1 93.75 205 THR B C 1
ATOM 3627 O O . THR B 1 205 ? -11.742 5.07 7.59 1 93.75 205 THR B O 1
ATOM 3630 N N . PRO B 1 206 ? -12.844 3.422 8.672 1 88.25 206 PRO B N 1
ATOM 3631 C CA . PRO B 1 206 ? -11.719 2.516 8.406 1 88.25 206 PRO B CA 1
ATOM 3632 C C . PRO B 1 206 ? -11.453 2.332 6.914 1 88.25 206 PRO B C 1
ATOM 3634 O O . PRO B 1 206 ? -12.398 2.291 6.117 1 88.25 206 PRO B O 1
ATOM 3637 N N . GLY B 1 207 ? -10.188 2.26 6.512 1 87.38 207 GLY B N 1
ATOM 3638 C CA . GLY B 1 207 ? -9.828 2.109 5.113 1 87.38 207 GLY B CA 1
ATOM 3639 C C . GLY B 1 207 ? -9.367 3.406 4.473 1 87.38 207 GLY B C 1
ATOM 3640 O O . GLY B 1 207 ? -8.656 3.391 3.467 1 87.38 207 GLY B O 1
ATOM 3641 N N . LEU B 1 208 ? -9.742 4.543 5.062 1 92.88 208 LEU B N 1
ATOM 3642 C CA . LEU B 1 208 ? -9.43 5.848 4.484 1 92.88 208 LEU B CA 1
ATOM 3643 C C . LEU B 1 208 ? -7.926 6.094 4.484 1 92.88 208 LEU B C 1
ATOM 3645 O O . LEU B 1 208 ? -7.418 6.867 3.67 1 92.88 208 LEU B O 1
ATOM 3649 N N . ALA B 1 209 ? -7.25 5.438 5.418 1 95 209 ALA B N 1
ATOM 3650 C CA . ALA B 1 209 ? -5.805 5.629 5.516 1 95 209 ALA B CA 1
ATOM 3651 C C . ALA B 1 209 ? -5.105 5.211 4.223 1 95 209 ALA B C 1
ATOM 3653 O O . ALA B 1 209 ? -4.141 5.848 3.795 1 95 209 ALA B O 1
ATOM 3654 N N . GLY B 1 210 ? -5.555 4.148 3.619 1 91.19 210 GLY B N 1
ATOM 3655 C CA . GLY B 1 210 ? -5 3.703 2.352 1 91.19 210 GLY B CA 1
ATOM 3656 C C . GLY B 1 210 ? -5.211 4.695 1.225 1 91.19 210 GLY B C 1
ATOM 3657 O O . GLY B 1 210 ? -4.301 4.949 0.436 1 91.19 210 GLY B O 1
ATOM 3658 N N . VAL B 1 211 ? -6.332 5.262 1.208 1 90.06 211 VAL B N 1
ATOM 3659 C CA . VAL B 1 211 ? -6.66 6.25 0.185 1 90.06 211 VAL B CA 1
ATOM 3660 C C . VAL B 1 211 ? -5.781 7.484 0.36 1 90.06 211 VAL B C 1
ATOM 3662 O O . VAL B 1 211 ? -5.242 8.016 -0.615 1 90.06 211 VAL B O 1
ATOM 3665 N N . ALA B 1 212 ? -5.66 7.84 1.579 1 95.31 212 ALA B N 1
ATOM 3666 C CA . ALA B 1 212 ? -4.828 9 1.879 1 95.31 212 ALA B CA 1
ATOM 3667 C C . ALA B 1 212 ? -3.381 8.766 1.453 1 95.31 212 ALA B C 1
ATOM 3669 O O . ALA B 1 212 ? -2.727 9.672 0.928 1 95.31 212 ALA B O 1
ATOM 3670 N N . LEU B 1 213 ? -2.932 7.617 1.728 1 93.69 213 LEU B N 1
ATOM 3671 C CA . LEU B 1 213 ? -1.558 7.277 1.376 1 93.69 213 LEU B CA 1
ATOM 3672 C C . LEU B 1 213 ? -1.35 7.348 -0.133 1 93.69 213 LEU B C 1
ATOM 3674 O O . LEU B 1 213 ? -0.294 7.781 -0.6 1 93.69 213 LEU B O 1
ATOM 3678 N N . VAL B 1 214 ? -2.303 6.926 -0.854 1 90.69 214 VAL B N 1
ATOM 3679 C CA . VAL B 1 214 ? -2.248 6.938 -2.312 1 90.69 214 VAL B CA 1
ATOM 3680 C C . VAL B 1 214 ? -2.008 8.359 -2.811 1 90.69 214 VAL B C 1
ATOM 3682 O O . VAL B 1 214 ? -1.128 8.594 -3.643 1 90.69 214 VAL B O 1
ATOM 3685 N N . TYR B 1 215 ? -2.715 9.258 -2.283 1 94.88 215 TYR B N 1
ATOM 3686 C CA . TYR B 1 215 ? -2.592 10.648 -2.713 1 94.88 215 TYR B CA 1
ATOM 3687 C C . TYR B 1 215 ? -1.255 11.234 -2.281 1 94.88 215 TYR B C 1
ATOM 3689 O O . TYR B 1 215 ? -0.612 11.961 -3.045 1 94.88 215 TYR B O 1
ATOM 3697 N N . ALA B 1 216 ? -0.907 10.914 -1.094 1 96.31 216 ALA B N 1
ATOM 3698 C CA . ALA B 1 216 ? 0.365 11.43 -0.597 1 96.31 216 ALA B CA 1
ATOM 3699 C C . ALA B 1 216 ? 1.528 10.945 -1.457 1 96.31 216 ALA B C 1
ATOM 3701 O O . ALA B 1 216 ? 2.426 11.727 -1.793 1 96.31 216 ALA B O 1
ATOM 3702 N N . PHE B 1 217 ? 1.494 9.719 -1.834 1 93.94 217 PHE B N 1
ATOM 3703 C CA . PHE B 1 217 ? 2.57 9.141 -2.631 1 93.94 217 PHE B CA 1
ATOM 3704 C C . PHE B 1 217 ? 2.596 9.75 -4.027 1 93.94 217 PHE B C 1
ATOM 3706 O O . PHE B 1 217 ? 3.666 9.938 -4.609 1 93.94 217 PHE B O 1
ATOM 3713 N N . ALA B 1 218 ? 1.452 10.023 -4.516 1 93.94 218 ALA B N 1
ATOM 3714 C CA . ALA B 1 218 ? 1.408 10.664 -5.824 1 93.94 218 ALA B CA 1
ATOM 3715 C C . ALA B 1 218 ? 2.104 12.023 -5.789 1 93.94 218 ALA B C 1
ATOM 3717 O O . ALA B 1 218 ? 2.891 12.352 -6.684 1 93.94 218 ALA B O 1
ATOM 3718 N N . VAL B 1 219 ? 1.818 12.734 -4.738 1 95.81 219 VAL B N 1
ATOM 3719 C CA . VAL B 1 219 ? 2.4 14.07 -4.602 1 95.81 219 VAL B CA 1
ATOM 3720 C C . VAL B 1 219 ? 3.916 13.953 -4.453 1 95.81 219 VAL B C 1
ATOM 3722 O O . VAL B 1 219 ? 4.668 14.672 -5.125 1 95.81 219 VAL B O 1
ATOM 3725 N N . VAL B 1 220 ? 4.363 13.062 -3.621 1 93.81 220 VAL B N 1
ATOM 3726 C CA . VAL B 1 220 ? 5.789 12.945 -3.328 1 93.81 220 VAL B CA 1
ATOM 3727 C C . VAL B 1 220 ? 6.523 12.414 -4.555 1 93.81 220 VAL B C 1
ATOM 3729 O O . VAL B 1 220 ? 7.648 12.828 -4.84 1 93.81 220 VAL B O 1
ATOM 3732 N N . ALA B 1 221 ? 5.91 11.516 -5.242 1 91 221 ALA B N 1
ATOM 3733 C CA . ALA B 1 221 ? 6.508 11 -6.469 1 91 221 ALA B CA 1
ATOM 3734 C C . ALA B 1 221 ? 6.699 12.109 -7.5 1 91 221 ALA B C 1
ATOM 3736 O O . ALA B 1 221 ? 7.715 12.148 -8.195 1 91 221 ALA B O 1
ATOM 3737 N N . MET B 1 222 ? 5.77 12.961 -7.574 1 91.81 222 MET B N 1
ATOM 3738 C CA . MET B 1 222 ? 5.836 14.062 -8.523 1 91.81 222 MET B CA 1
ATOM 3739 C C . MET B 1 222 ? 6.809 15.141 -8.047 1 91.81 222 MET B C 1
ATOM 3741 O O . MET B 1 222 ? 7.551 15.711 -8.844 1 91.81 222 MET B O 1
ATOM 3745 N N . ALA B 1 223 ? 6.828 15.406 -6.824 1 92.31 223 ALA B N 1
ATOM 3746 C CA . ALA B 1 223 ? 7.641 16.469 -6.242 1 92.31 223 ALA B CA 1
ATOM 3747 C C . ALA B 1 223 ? 9.109 16.062 -6.148 1 92.31 223 ALA B C 1
ATOM 3749 O O . ALA B 1 223 ? 10.008 16.891 -6.27 1 92.31 223 ALA B O 1
ATOM 3750 N N . GLY B 1 224 ? 9.328 14.82 -5.961 1 89.5 224 GLY B N 1
ATOM 3751 C CA . GLY B 1 224 ? 10.648 14.344 -5.574 1 89.5 224 GLY B CA 1
ATOM 3752 C C . GLY B 1 224 ? 10.805 14.188 -4.074 1 89.5 224 GLY B C 1
ATOM 3753 O O . GLY B 1 224 ? 10.32 15.023 -3.305 1 89.5 224 GLY B O 1
ATOM 3754 N N . LEU B 1 225 ? 11.461 13.164 -3.697 1 87.56 225 LEU B N 1
ATOM 3755 C CA . LEU B 1 225 ? 11.602 12.859 -2.277 1 87.56 225 LEU B CA 1
ATOM 3756 C C . LEU B 1 225 ? 12.461 13.914 -1.583 1 87.56 225 LEU B C 1
ATOM 3758 O O . LEU B 1 225 ? 13.547 14.25 -2.061 1 87.56 225 LEU B O 1
ATOM 3762 N N . GLY B 1 226 ? 11.969 14.406 -0.463 1 85.69 226 GLY B N 1
ATOM 3763 C CA . GLY B 1 226 ? 12.727 15.352 0.337 1 85.69 226 GLY B CA 1
ATOM 3764 C C . GLY B 1 226 ? 12.539 16.797 -0.105 1 85.69 226 GLY B C 1
ATOM 3765 O O . GLY B 1 226 ? 13.086 17.719 0.509 1 85.69 226 GLY B O 1
ATOM 3766 N N . ASN B 1 227 ? 11.758 16.953 -1.097 1 88.81 227 ASN B N 1
ATOM 3767 C CA . ASN B 1 227 ? 11.531 18.312 -1.592 1 88.81 227 ASN B CA 1
ATOM 3768 C C . ASN B 1 227 ? 10.227 18.891 -1.05 1 88.81 227 ASN B C 1
ATOM 3770 O O . ASN B 1 227 ? 9.188 18.828 -1.713 1 88.81 227 ASN B O 1
ATOM 3774 N N . VAL B 1 228 ? 10.344 19.594 0.005 1 88.19 228 VAL B N 1
ATOM 3775 C CA . VAL B 1 228 ? 9.188 20.094 0.724 1 88.19 228 VAL B CA 1
ATOM 3776 C C . VAL B 1 228 ? 8.477 21.156 -0.12 1 88.19 228 VAL B C 1
ATOM 3778 O O . VAL B 1 228 ? 7.246 21.141 -0.235 1 88.19 228 VAL B O 1
ATOM 3781 N N . MET B 1 229 ? 9.18 21.984 -0.765 1 87.25 229 MET B N 1
ATOM 3782 C CA . MET B 1 229 ? 8.586 23.047 -1.578 1 87.25 229 MET B CA 1
ATOM 3783 C C . MET B 1 229 ? 7.922 22.469 -2.824 1 87.25 229 MET B C 1
ATOM 3785 O O . MET B 1 229 ? 6.887 22.969 -3.27 1 87.25 229 MET B O 1
ATOM 3789 N N . GLY B 1 230 ? 8.516 21.453 -3.371 1 91.75 230 GLY B N 1
ATOM 3790 C CA . GLY B 1 230 ? 7.906 20.781 -4.508 1 91.75 230 GLY B CA 1
ATOM 3791 C C . GLY B 1 230 ? 6.566 20.156 -4.18 1 91.75 230 GLY B C 1
ATOM 3792 O O . GLY B 1 230 ? 5.676 20.094 -5.035 1 91.75 230 GLY B O 1
ATOM 3793 N N . ALA B 1 231 ? 6.473 19.75 -2.949 1 94.38 231 ALA B N 1
ATOM 3794 C CA . ALA B 1 231 ? 5.234 19.109 -2.52 1 94.38 231 ALA B CA 1
ATOM 3795 C C . ALA B 1 231 ? 4.07 20.094 -2.521 1 94.38 231 ALA B C 1
ATOM 3797 O O . ALA B 1 231 ? 2.92 19.703 -2.736 1 94.38 231 ALA B O 1
ATOM 3798 N N . LEU B 1 232 ? 4.395 21.344 -2.291 1 94.06 232 LEU B N 1
ATOM 3799 C CA . LEU B 1 232 ? 3.355 22.375 -2.326 1 94.06 232 LEU B CA 1
ATOM 3800 C C . LEU B 1 232 ? 2.736 22.469 -3.717 1 94.06 232 LEU B C 1
ATOM 3802 O O . LEU B 1 232 ? 1.512 22.453 -3.857 1 94.06 232 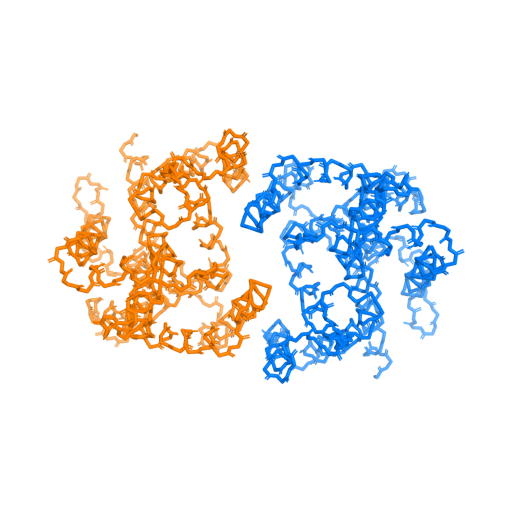LEU B O 1
ATOM 3806 N N . VAL B 1 233 ? 3.551 22.5 -4.711 1 94 233 VAL B N 1
ATOM 3807 C CA . VAL B 1 233 ? 3.098 22.641 -6.09 1 94 233 VAL B CA 1
ATOM 3808 C C . VAL B 1 233 ? 2.479 21.344 -6.574 1 94 233 VAL B C 1
ATOM 3810 O O . VAL B 1 233 ? 1.423 21.344 -7.211 1 94 233 VAL B O 1
ATOM 3813 N N . ALA B 1 234 ? 3.139 20.297 -6.273 1 96.12 234 ALA B N 1
ATOM 3814 C CA . ALA B 1 234 ? 2.652 18.984 -6.703 1 96.12 234 ALA B CA 1
ATOM 3815 C C . ALA B 1 234 ? 1.273 18.688 -6.117 1 96.12 234 ALA B C 1
ATOM 3817 O O . ALA B 1 234 ? 0.431 18.078 -6.777 1 96.12 234 ALA B O 1
ATOM 3818 N N . SER B 1 235 ? 1.065 19.078 -4.883 1 97.5 235 SER B N 1
ATOM 3819 C CA . SER B 1 235 ? -0.234 18.844 -4.262 1 97.5 235 SER B CA 1
ATOM 3820 C C . SER B 1 235 ? -1.331 19.641 -4.965 1 97.5 235 SER B C 1
ATOM 3822 O O . SER B 1 235 ? -2.471 19.188 -5.062 1 97.5 235 SER B O 1
ATOM 3824 N N . LEU B 1 236 ? -0.984 20.797 -5.438 1 96.5 236 LEU B N 1
ATOM 3825 C CA . LEU B 1 236 ? -1.955 21.594 -6.188 1 96.5 236 LEU B CA 1
ATOM 3826 C C . LEU B 1 236 ? -2.293 20.922 -7.516 1 96.5 236 LEU B C 1
ATOM 3828 O O . LEU B 1 236 ? -3.463 20.844 -7.895 1 96.5 236 LEU B O 1
ATOM 3832 N N . ILE B 1 237 ? -1.307 20.453 -8.18 1 95.75 237 ILE B N 1
ATOM 3833 C CA . ILE B 1 237 ? -1.497 19.781 -9.461 1 95.75 237 ILE B CA 1
ATOM 3834 C C . ILE B 1 237 ? -2.367 18.531 -9.273 1 95.75 237 ILE B C 1
ATOM 3836 O O . ILE B 1 237 ? -3.332 18.328 -10.016 1 95.75 237 ILE B O 1
ATOM 3840 N N . ILE B 1 238 ? -2.047 17.781 -8.289 1 95.81 238 ILE B N 1
ATOM 3841 C CA . ILE B 1 238 ? -2.789 16.562 -8.031 1 95.81 238 ILE B CA 1
ATOM 3842 C C . ILE B 1 238 ? -4.223 16.891 -7.633 1 95.81 238 ILE B C 1
ATOM 3844 O O . ILE B 1 238 ? -5.164 16.188 -8.016 1 95.81 238 ILE B O 1
ATOM 3848 N N . SER B 1 239 ? -4.363 17.953 -6.824 1 96.5 239 SER B N 1
ATOM 3849 C CA . SER B 1 239 ? -5.707 18.359 -6.438 1 96.5 239 SER B CA 1
ATOM 3850 C C . SER B 1 239 ? -6.531 18.766 -7.656 1 96.5 239 SER B C 1
ATOM 3852 O O . SER B 1 239 ? -7.727 18.469 -7.73 1 96.5 239 SER B O 1
ATOM 3854 N N . LEU B 1 240 ? -5.961 19.422 -8.594 1 95.38 240 LEU B N 1
ATOM 3855 C CA . LEU B 1 240 ? -6.629 19.828 -9.828 1 95.38 240 LEU B CA 1
ATOM 3856 C C . LEU B 1 240 ? -7.02 18.609 -10.664 1 95.38 240 LEU B C 1
ATOM 3858 O O . LEU B 1 240 ? -8.148 18.516 -11.148 1 95.38 240 LEU B O 1
ATOM 3862 N N . ILE B 1 241 ? -6.121 17.688 -10.805 1 93.44 241 ILE B N 1
ATOM 3863 C CA . ILE B 1 241 ? -6.371 16.484 -11.586 1 93.44 241 ILE B CA 1
ATOM 3864 C C . ILE B 1 241 ? -7.492 15.672 -10.938 1 93.44 241 ILE B C 1
ATOM 3866 O O . ILE B 1 241 ? -8.406 15.211 -11.625 1 93.44 241 ILE B O 1
ATOM 3870 N N . ARG B 1 242 ? -7.32 15.547 -9.641 1 91.88 242 ARG B N 1
ATOM 3871 C CA . ARG B 1 242 ? -8.32 14.781 -8.898 1 91.88 242 ARG B CA 1
ATOM 3872 C C . ARG B 1 242 ? -9.703 15.406 -9.039 1 91.88 242 ARG B C 1
ATOM 3874 O O . ARG B 1 242 ? -10.688 14.703 -9.289 1 91.88 242 ARG B O 1
ATOM 3881 N N . THR B 1 243 ? -9.789 16.688 -8.828 1 92.69 243 THR B N 1
ATOM 3882 C CA . THR B 1 243 ? -11.078 17.375 -8.875 1 92.69 243 THR B CA 1
ATOM 3883 C C . THR B 1 243 ? -11.656 17.328 -10.289 1 92.69 243 THR B C 1
ATOM 3885 O O . THR B 1 243 ? -12.859 17.125 -10.469 1 92.69 243 THR B O 1
ATOM 3888 N N . ALA B 1 244 ? -10.844 17.469 -11.297 1 90.88 244 ALA B N 1
ATOM 3889 C CA . ALA B 1 244 ? -11.289 17.359 -12.688 1 90.88 244 ALA B CA 1
ATOM 3890 C C . ALA B 1 244 ? -11.828 15.969 -12.977 1 90.88 244 ALA B C 1
ATOM 3892 O O . ALA B 1 244 ? -12.859 15.82 -13.648 1 90.88 244 ALA B O 1
ATOM 3893 N N . SER B 1 245 ? -11.109 14.984 -12.508 1 88.56 245 SER B N 1
ATOM 3894 C CA . SER B 1 245 ? -11.531 13.602 -12.727 1 88.56 245 SER B CA 1
ATOM 3895 C C . SER B 1 245 ? -12.867 13.32 -12.062 1 88.56 245 SER B C 1
ATOM 3897 O O . SER B 1 245 ? -13.734 12.664 -12.648 1 88.56 245 SER B O 1
ATOM 3899 N N . VAL B 1 246 ? -12.992 13.781 -10.906 1 84.81 246 VAL B N 1
ATOM 3900 C CA . VAL B 1 246 ? -14.227 13.547 -10.156 1 84.81 246 VAL B CA 1
ATOM 3901 C C . VAL B 1 246 ? -15.398 14.219 -10.867 1 84.81 246 VAL B C 1
ATOM 3903 O O . VAL B 1 246 ? -16.5 13.672 -10.898 1 84.81 246 VAL B O 1
ATOM 3906 N N . PHE B 1 247 ? -15.188 15.328 -11.461 1 84.69 247 PHE B N 1
ATOM 3907 C CA . PHE B 1 247 ? -16.234 16.062 -12.148 1 84.69 247 PHE B CA 1
ATOM 3908 C C . PHE B 1 247 ? -16.594 15.406 -13.477 1 84.69 247 PHE B C 1
ATOM 3910 O O . PHE B 1 247 ? -17.75 15.383 -13.875 1 84.69 247 PHE B O 1
ATOM 3917 N N . TYR B 1 248 ? -15.617 14.688 -14.062 1 84.31 248 TYR B N 1
ATOM 3918 C CA . TYR B 1 248 ? -15.852 14.227 -15.43 1 84.31 248 TYR B CA 1
ATOM 3919 C C . TYR B 1 248 ? -15.953 12.711 -15.484 1 84.31 248 TYR B C 1
ATOM 3921 O O . TYR B 1 248 ? -16.719 12.156 -16.281 1 84.31 248 TYR B O 1
ATOM 3929 N N . ALA B 1 249 ? -15.117 12.031 -14.672 1 85.44 249 ALA B N 1
ATOM 3930 C CA . ALA B 1 249 ? -15.078 10.57 -14.648 1 85.44 249 ALA B CA 1
ATOM 3931 C C . ALA B 1 249 ? -14.656 10.062 -13.273 1 85.44 249 ALA B C 1
ATOM 3933 O O . ALA B 1 249 ? -13.539 9.562 -13.102 1 85.44 249 ALA B O 1
ATOM 3934 N N . PRO B 1 250 ? -15.57 10 -12.383 1 80.94 250 PRO B N 1
ATOM 3935 C CA . PRO B 1 250 ? -15.258 9.688 -10.992 1 80.94 250 PRO B CA 1
ATOM 3936 C C . PRO B 1 250 ? -14.648 8.297 -10.82 1 80.94 250 PRO B C 1
ATOM 3938 O O . PRO B 1 250 ? -13.844 8.078 -9.914 1 80.94 250 PRO B O 1
ATOM 3941 N N . GLU B 1 251 ? -14.969 7.414 -11.688 1 77.94 251 GLU B N 1
ATOM 3942 C CA . GLU B 1 251 ? -14.477 6.047 -11.57 1 77.94 251 GLU B CA 1
ATOM 3943 C C . GLU B 1 251 ? -12.992 5.969 -11.906 1 77.94 251 GLU B C 1
ATOM 3945 O O . GLU B 1 251 ? -12.328 4.984 -11.578 1 77.94 251 GLU B O 1
ATOM 3950 N N . LEU B 1 252 ? -12.508 7.016 -12.539 1 78.88 252 LEU B N 1
ATOM 3951 C CA . LEU B 1 252 ? -11.125 7.004 -12.992 1 78.88 252 LEU B CA 1
ATOM 3952 C C . LEU B 1 252 ? -10.266 7.945 -12.156 1 78.88 252 LEU B C 1
ATOM 3954 O O . LEU B 1 252 ? -9.18 8.344 -12.578 1 78.88 252 LEU B O 1
ATOM 3958 N N . GLU B 1 253 ? -10.742 8.258 -10.922 1 86.12 253 GLU B N 1
ATOM 3959 C CA . GLU B 1 253 ? -10.055 9.234 -10.086 1 86.12 253 GLU B CA 1
ATOM 3960 C C . GLU B 1 253 ? -8.609 8.812 -9.82 1 86.12 253 GLU B C 1
ATOM 3962 O O . GLU B 1 253 ? -7.672 9.492 -10.242 1 86.12 253 GLU B O 1
ATOM 3967 N N . LEU B 1 254 ? -8.453 7.637 -9.227 1 81.19 254 LEU B N 1
ATOM 3968 C CA . LEU B 1 254 ? -7.113 7.215 -8.844 1 81.19 254 LEU B CA 1
ATOM 3969 C C . LEU B 1 254 ? -6.32 6.75 -10.055 1 81.19 254 LEU B C 1
ATOM 3971 O O . LEU B 1 254 ? -5.105 6.934 -10.117 1 81.19 254 LEU B O 1
ATOM 3975 N N . PHE B 1 255 ? -7.023 6.328 -11.062 1 84.44 255 PHE B N 1
ATOM 3976 C CA . PHE B 1 255 ? -6.391 5.941 -12.32 1 84.44 255 PHE B CA 1
ATOM 3977 C C . PHE B 1 255 ? -5.73 7.141 -12.984 1 84.44 255 PHE B C 1
ATOM 3979 O O . PHE B 1 255 ? -4.57 7.074 -13.391 1 84.44 255 PHE B O 1
ATOM 3986 N N . SER B 1 256 ? -6.453 8.211 -13.016 1 86.81 256 SER B N 1
ATOM 3987 C CA . SER B 1 256 ? -5.941 9.422 -13.664 1 86.81 256 SER B CA 1
ATOM 3988 C C . SER B 1 256 ? -4.73 9.969 -12.922 1 86.81 256 SER B C 1
ATOM 3990 O O . SER B 1 256 ? -3.754 10.398 -13.539 1 86.81 256 SER B O 1
ATOM 3992 N N . ILE B 1 257 ? -4.762 9.914 -11.648 1 86.62 257 ILE B N 1
ATOM 3993 C CA . ILE B 1 257 ? -3.676 10.422 -10.812 1 86.62 257 ILE B CA 1
ATOM 3994 C C . ILE B 1 257 ? -2.406 9.617 -11.07 1 86.62 257 ILE B C 1
ATOM 3996 O O . ILE B 1 257 ? -1.332 10.18 -11.281 1 86.62 257 ILE B O 1
ATOM 4000 N N . TYR B 1 258 ? -2.551 8.367 -11.156 1 87.69 258 TYR B N 1
ATOM 4001 C CA . TYR B 1 258 ? -1.336 7.562 -11.203 1 87.69 258 TYR B CA 1
ATOM 4002 C C . TYR B 1 258 ? -0.85 7.395 -12.633 1 87.69 258 TYR B C 1
ATOM 4004 O O . TYR B 1 258 ? 0.312 7.051 -12.867 1 87.69 258 TYR B O 1
ATOM 4012 N N . ILE B 1 259 ? -1.682 7.691 -13.586 1 88.44 259 ILE B N 1
ATOM 4013 C CA . ILE B 1 259 ? -1.173 7.867 -14.938 1 88.44 259 ILE B CA 1
ATOM 4014 C C . ILE B 1 259 ? -0.274 9.102 -14.992 1 88.44 259 ILE B C 1
ATOM 4016 O O . ILE B 1 259 ? 0.781 9.078 -15.633 1 88.44 259 ILE B O 1
ATOM 4020 N N . ALA B 1 260 ? -0.729 10.109 -14.289 1 86.69 260 ALA B N 1
ATOM 4021 C CA . ALA B 1 260 ? 0.06 11.336 -14.234 1 86.69 260 ALA B CA 1
ATOM 4022 C C . ALA B 1 260 ? 1.396 11.102 -13.531 1 86.69 260 ALA B C 1
ATOM 4024 O O . ALA B 1 260 ? 2.434 11.602 -13.977 1 86.69 260 ALA B O 1
ATOM 4025 N N . VAL B 1 261 ? 1.371 10.352 -12.453 1 86.12 261 VAL B N 1
ATOM 4026 C CA . VAL B 1 261 ? 2.598 10.055 -11.719 1 86.12 261 VAL B CA 1
ATOM 4027 C C . VAL B 1 261 ? 3.551 9.258 -12.609 1 86.12 261 VAL B C 1
ATOM 4029 O O . VAL B 1 261 ? 4.742 9.562 -12.68 1 86.12 261 VAL B O 1
ATOM 4032 N N . LEU B 1 262 ? 3.002 8.234 -13.266 1 87.12 262 LEU B N 1
ATOM 4033 C CA . LEU B 1 262 ? 3.824 7.41 -14.148 1 87.12 262 LEU B CA 1
ATOM 4034 C C . LEU B 1 262 ? 4.41 8.25 -15.281 1 87.12 262 LEU B C 1
ATOM 4036 O O . LEU B 1 262 ? 5.555 8.039 -15.68 1 87.12 262 LEU B O 1
ATOM 4040 N N . ALA B 1 263 ? 3.66 9.164 -15.82 1 87.19 263 ALA B N 1
ATOM 4041 C CA . ALA B 1 263 ? 4.137 10.055 -16.875 1 87.19 263 ALA B CA 1
ATOM 4042 C C . ALA B 1 263 ? 5.301 10.906 -16.391 1 87.19 263 ALA B C 1
ATOM 4044 O O . ALA B 1 263 ? 6.285 11.102 -17.094 1 87.19 263 ALA B O 1
ATOM 4045 N N . VAL B 1 264 ? 5.191 11.367 -15.18 1 84.06 264 VAL B N 1
ATOM 4046 C CA . VAL B 1 264 ? 6.242 12.203 -14.602 1 84.06 264 VAL B CA 1
ATOM 4047 C C . VAL B 1 264 ? 7.504 11.367 -14.398 1 84.06 264 VAL B C 1
ATOM 4049 O O . VAL B 1 264 ? 8.609 11.82 -14.703 1 84.06 264 VAL B O 1
ATOM 4052 N N . LEU B 1 265 ? 7.328 10.188 -13.938 1 80.5 265 LEU B N 1
ATOM 4053 C CA . LEU B 1 265 ? 8.469 9.312 -13.688 1 80.5 265 LEU B CA 1
ATOM 4054 C C . LEU B 1 265 ? 9.164 8.945 -14.992 1 80.5 265 LEU B C 1
ATOM 4056 O O . LEU B 1 265 ? 10.383 8.766 -15.016 1 80.5 265 LEU B O 1
ATOM 4060 N N . ALA B 1 266 ? 8.391 8.812 -16.031 1 83.31 266 ALA B N 1
ATOM 4061 C CA . ALA B 1 266 ? 8.945 8.469 -17.344 1 83.31 266 ALA B CA 1
ATOM 4062 C C . ALA B 1 266 ? 9.812 9.602 -17.891 1 83.31 266 ALA B C 1
ATOM 4064 O O . ALA B 1 266 ? 10.797 9.359 -18.594 1 83.31 266 ALA B O 1
ATOM 4065 N N . VAL B 1 267 ? 9.492 10.781 -17.531 1 82.94 267 VAL B N 1
ATOM 4066 C CA . VAL B 1 267 ? 10.195 11.945 -18.078 1 82.94 267 VAL B CA 1
ATOM 4067 C C . VAL B 1 267 ? 11.305 12.367 -17.109 1 82.94 267 VAL B C 1
ATOM 4069 O O . VAL B 1 267 ? 12.406 12.719 -17.547 1 82.94 267 VAL B O 1
ATOM 4072 N N . LYS B 1 268 ? 10.984 12.328 -15.758 1 82.44 268 LYS B N 1
ATOM 4073 C CA . LYS B 1 268 ? 11.938 12.734 -14.727 1 82.44 268 LYS B CA 1
ATOM 4074 C C . LYS B 1 268 ? 11.852 11.82 -13.508 1 82.44 268 LYS B C 1
ATOM 4076 O O . LYS B 1 268 ? 11.203 12.156 -12.516 1 82.44 268 LYS B O 1
ATOM 4081 N N . PRO B 1 269 ? 12.688 10.891 -13.531 1 75.75 269 PRO B N 1
ATOM 4082 C CA . PRO B 1 269 ? 12.602 9.867 -12.484 1 75.75 269 PRO B CA 1
ATOM 4083 C C . PRO B 1 269 ? 12.891 10.414 -11.094 1 75.75 269 PRO B C 1
ATOM 4085 O O . PRO B 1 269 ? 12.477 9.812 -10.094 1 75.75 269 PRO B O 1
ATOM 4088 N N . SER B 1 270 ? 13.523 11.562 -11.055 1 75.81 270 SER B N 1
ATOM 4089 C CA . SER B 1 270 ? 13.852 12.117 -9.742 1 75.81 270 SER B CA 1
ATOM 4090 C C . SER B 1 270 ? 12.758 13.055 -9.242 1 75.81 270 SER B C 1
ATOM 4092 O O . SER B 1 270 ? 12.828 13.555 -8.117 1 75.81 270 SER B O 1
ATOM 4094 N N . GLY B 1 271 ? 11.742 13.203 -9.938 1 75.19 271 GLY B N 1
ATOM 4095 C CA . GLY B 1 271 ? 10.695 14.156 -9.609 1 75.19 271 GLY B CA 1
ATOM 4096 C C . GLY B 1 271 ? 10.867 15.492 -10.312 1 75.19 271 GLY B C 1
ATOM 4097 O O . GLY B 1 271 ? 11.953 15.812 -10.805 1 75.19 271 GLY B O 1
ATOM 4098 N N . LEU B 1 272 ? 9.898 16.234 -10.297 1 76.69 272 LEU B N 1
ATOM 4099 C CA . LEU B 1 272 ? 9.859 17.453 -11.102 1 76.69 272 LEU B CA 1
ATOM 4100 C C . LEU B 1 272 ? 10.734 18.547 -10.484 1 76.69 272 LEU B C 1
ATOM 4102 O O . LEU B 1 272 ? 11.219 19.422 -11.195 1 76.69 272 LEU B O 1
ATOM 4106 N N . PHE B 1 273 ? 11.016 18.406 -9.219 1 73.81 273 PHE B N 1
ATOM 4107 C CA . PHE B 1 273 ? 11.633 19.562 -8.57 1 73.81 273 PHE B CA 1
ATOM 4108 C C . PHE B 1 273 ? 12.922 19.156 -7.863 1 73.81 273 PHE B C 1
ATOM 4110 O O . PHE B 1 273 ? 13.359 19.844 -6.934 1 73.81 273 PHE B O 1
ATOM 4117 N N . THR B 1 274 ? 13.297 17.922 -8.156 1 67.31 274 THR B N 1
ATOM 4118 C CA . THR B 1 274 ? 14.562 17.5 -7.562 1 67.31 274 THR B CA 1
ATOM 4119 C C . THR B 1 274 ? 15.734 18.234 -8.219 1 67.31 274 THR B C 1
ATOM 4121 O O . THR B 1 274 ? 15.742 18.422 -9.438 1 67.31 274 THR B O 1
ATOM 4124 N N . ARG B 1 275 ? 16.422 19.031 -7.32 1 54.97 275 ARG B N 1
ATOM 4125 C CA . ARG B 1 275 ? 17.625 19.703 -7.828 1 54.97 275 ARG B CA 1
ATOM 4126 C C . ARG B 1 275 ? 18.719 18.688 -8.156 1 54.97 275 ARG B C 1
ATOM 4128 O O . ARG B 1 275 ? 18.859 17.672 -7.477 1 54.97 275 ARG B O 1
ATOM 4135 N N . HIS B 1 276 ? 19.078 18.562 -9.414 1 49.53 276 HIS B N 1
ATOM 4136 C CA . HIS B 1 276 ? 20.234 17.797 -9.875 1 49.53 276 HIS B CA 1
ATOM 4137 C C . HIS B 1 276 ? 21.391 17.906 -8.891 1 49.53 276 HIS B C 1
ATOM 4139 O O . HIS B 1 276 ? 21.812 19 -8.531 1 49.53 276 HIS B O 1
ATOM 4145 N N . GLU B 1 277 ? 21.375 17.047 -7.906 1 43.72 277 GLU B N 1
ATOM 4146 C CA . GLU B 1 277 ? 22.656 17.047 -7.203 1 43.72 277 GLU B CA 1
ATOM 4147 C C . GLU B 1 277 ? 23.812 17.234 -8.172 1 43.72 277 GLU B C 1
ATOM 4149 O O . GLU B 1 277 ? 23.953 16.469 -9.133 1 43.72 277 GLU B O 1
ATOM 4154 N N . ARG B 1 278 ? 24.344 18.281 -8.375 1 33.97 278 ARG B N 1
ATOM 4155 C CA . ARG B 1 278 ? 25.641 18.375 -9.047 1 33.97 278 ARG B CA 1
ATOM 4156 C C . ARG B 1 278 ? 26.641 17.391 -8.461 1 33.97 278 ARG B C 1
ATOM 4158 O O . ARG B 1 278 ? 26.906 17.406 -7.258 1 33.97 278 ARG B O 1
ATOM 4165 N N . ARG B 1 279 ? 26.734 16.203 -8.891 1 31.55 279 ARG B N 1
ATOM 4166 C CA . ARG B 1 279 ? 27.984 15.5 -8.633 1 31.55 279 ARG B CA 1
ATOM 4167 C C . ARG B 1 279 ? 29.172 16.438 -8.812 1 31.55 279 ARG B C 1
ATOM 4169 O O . ARG B 1 279 ? 29.469 16.859 -9.93 1 31.55 279 ARG B O 1
ATOM 4176 N N . VAL B 1 280 ? 29.391 17.109 -7.816 1 24.53 280 VAL B N 1
ATOM 4177 C CA . VAL B 1 280 ? 30.781 17.562 -7.875 1 24.53 280 VAL B CA 1
ATOM 4178 C C . VAL B 1 280 ? 31.719 16.406 -7.594 1 24.53 280 VAL B C 1
ATOM 4180 O O . VAL B 1 280 ? 31.438 15.555 -6.75 1 24.53 280 VAL B O 1
#

Radius of gyration: 24.25 Å; Cα contacts (8 Å, |Δi|>4): 965; chains: 2; bounding box: 56×71×48 Å

Foldseek 3Di:
DVVLVLQLLLQLLLLLLLQLLQLLLCLQPVFNALQSLLLLLLLQQQLQVCCVVPVDSVVSNVRSLVVLLVVLLVVLVCCVVQPDDHVRRVVVNVVVNVVSLVVCCVPVNFDWTFDQVVQVVQPDDPPHGVLSVVSSVVSVVLVVVVVCCLPVDVLVVLSNVCSVPVVVSVVVPRPSSVSSSVSSSSSSSSSSSSSSSSSNPDIRGRPVSNVSSLSSCLLCLQQARNRSVSSSVSSSVLSSLQSVCCVPPVVCNSVSSVVVSVVSCVVPVRHDHDDPPPPD/DVVLVLQLLLQLLLLLLLQLLQLLLCLQPVFNALQSLLLLLLLQQQLQVCCVVPVDSVVSNVRSLVVLLVVLLVVLVCCVVQPDDHVSRVVVNVVVNVVSLVVCCVVVNFDWTFDQVVQVVQPDDPPHGVLSVVSSVVSVVLVVVVVCCLPVDVLVVLSNVCSVPVVVSVVVVRPSSVSSSVSSSSSSSSSSSSSSSSSNPDIRGRPVSNVSSLSSCLLCLQQARNRSVSSSVSSSVLSSLQSVCCVPPVVCNSVSSVVVSVVSCVVPVRHDHDDPPPPD

InterPro domains:
  IPR001851 ABC transporter, permease [PF02653] (6-265)
  IPR052157 Branched-chain amino acid transport system permease [PTHR11795] (2-278)
  IPR052157 Branched-chain amino acid transport system permease [cd06582] (15-273)

Sequence (560 aa):
MIEFFLAVLTFWTHLVLLSVGLQFIYSSAKTLNLSHGSFFVLGGYVASWAFAALGNFGIAVFAAVGVAALAGAAFYIGVSRLARDETSQLFFTFSLFWIFEGIYRTVFGVGIYNAYAFAESLGRAAGIPWAYILGATAAAAALTAVYLLLYKTPWGLYLRAAGDNPLMAEALGVKSGLVHGTGVVLGVALAALGGAVSSMWQSFTPGLAGVALVYAFAVVAMAGLGNVMGALVASLIISLIRTASVFYAPELELFSIYIAVLAVLAVKPSGLFTRHERRVMIEFFLAVLTFWTHLVLLSVGLQFIYSSAKTLNLSHGSFFVLGGYVASWAFAALGNFGIAVFAAVGVAALAGAAFYIGVSRLARDETSQLFFTFSLFWIFEGIYRTVFGVGIYNAYAFAESLGRAAGIPWAYILGATAAAAALTAVYLLLYKTPWGLYLRAAGDNPLMAEALGVKSGLVHGTGVVLGVALAALGGAVSSMWQSFTPGLAGVALVYAFAVVAMAGLGNVMGALVASLIISLIRTASVFYAPELELFSIYIAVLAVLAVKPSGLFTRHERRV

Secondary structure (DSSP, 8-state):
-HHHHHHHHHHHHHHHHHHHHHHHHHHHH----TTHHHHHHHHHHHHHHHHHHHS-HHHHHHHHHHHHHHHHHHHHHHHHHH--SHHHHHHHHHHHHHHHHHHHHHHTTT--B--HHHHHHH-EETTEEHHHHHHHHHHHHHHHHHHHHHHHSHHHHHHHHHHH-HHHHHHTT--HHHHHHHHHHHHHHHHHHHHHHHTTT--B-TTHHHHHHHHHHHHHHHH-TT-HHHHHHHHHHHHHHHHHHHHH-GGGHHHHHHHHHHHHHHH-TT-TT-------/-HHHHHHHHHHHHHHHHHHHHHHHHHHHH----TTHHHHHHHHHHHHHHHHHHHS-HHHHHHHHHHHHHHHHHHHHHHHHHH--SHHHHHHHHHHHHHHHHHHHHHHTTT--B--HHHHHHH-EETTEEHHHHHHHHHHHHHHHHHHHHHHHSHHHHHHHHHHH-HHHHHHTT--HHHHHHHHHHHHHHHHHHHHHHHTTT--B-TTHHHHHHHHHHHHHHHH-TT-HHHHHHHHHHHHHHHHHHHHH-GGGHHHHHHHHHHHHHHH-TT-TT-------